Protein AF-0000000086682826 (afdb_homodimer)

Organism: NCBI:txid175570

Radius of gyration: 23.78 Å; Cα contacts (8 Å, |Δi|>4): 1152; chains: 2; bounding box: 48×67×54 Å

Foldseek 3Di:
DPLAKDKDKDWWFFPVPDIFIKIKMAHPDQAQAEEEEEEALLFPDPQSSVVQNVVRSLRYTYMYTGLLCVQDNPDRSNVSSVSQLVVQHGDLSSLLRRSQRVVVVCVVVPGDAYAYEYAACGLLSSQSNQLPDPHFEGERELYFQQQHFDPPPDSHGDHHCNVSNLSRDYEYEYEAECAEVRPHPVSVVVVVVSCVVSVHHYHYDYDYPAYGPCLPPPDPRHDDVSNVVVVVVVSVRCCVGRGD/DPLAKDKDKDWWFFDVPDIFIKIKMAHPDQAQAEEEEEEDLLGPDPQSSVVQNVVRSLRYTYMYTDLLCVQDNPDRSNVSSVSQLVVQHGDLVSLLRRSVRVVVVCVVVPGDAYAYEYAACGLLSSQSNQLPDPHFEGERELYFQQQHFDDPPDSHGDHHCNVSNLSRDYEYEYEAECAEVRPHPVSVVVVVVSCVVSVHHYHYDYDYPAYGPCLPPPDPRHDDVSNVVVVVVVSVRCCVGRGD

Sequence (488 aa):
MKDAIQAGTITVASRPGTEIEAYLARPLDTPKGGVVVIHHAPGFDQGTKEITRRFATWGYAALMPNLNHRIAPGADPDDAAAAARARGGKADDELLDDVGGAVAHLRNEGVAKVGTIGYCSGGRQSVLAATELDVDAAVDCYGAFVFLDAPAEFPLKMVSLRDRLPNLRAPLLGLFGNDDKYPAPAEVDELDKLLTELGKEHEFHRYDGAGHAFFSVDRPAYRIEAALDGYQRIRAFFDRNLGAMKDAIQAGTITVASRPGTEIEAYLARPLDTPKGGVVVIHHAPGFDQGTKEITRRFATWGYAALMPNLNHRIAPGADPDDAAAAARARGGKADDELLDDVGGAVAHLRNEGVAKVGTIGYCSGGRQSVLAATELDVDAAVDCYGAFVFLDAPAEFPLKMVSLRDRLPNLRAPLLGLFGNDDKYPAPAEVDELDKLLTELGKEHEFHRYDGAGHAFFSVDRPAYRIEAALDGYQRIRAFFDRNLGA

Secondary structure (DSSP, 8-state):
----EEEEEEEEE-STT-EEEEEEEEESSPPSEEEEEE--TT-S-HHHHHHHHHHHHTTEEEEEE-TTTTTSTT--HHHHHHHHHHTTS--HHHHHHHHHHHHHHHHHTT---EEEEEETHHHHHHHHHHHHS--SEEEEES-SSSSSPPPTTSSS----SGGGGGG--S-EEEEEETT-STT-HHHHHHHHHHHHHTT--EEEEEETT--TTTT-TTSTT--HHHHHHHHHHHHHHHHHHH--/----EEEEEEEEE-STT-EEEEEEEEESSPPSEEEEEE--SS-SSHHHHHHHHHHHHTTEEEEEE-TTTTTSTT--HHHHHHHHHHTTS--HHHHHHHHHHHHHHHHHTT---EEEEEETHHHHHHHHHHHHS--SEEEEES-SSSSSPPPTTSSS----SGGGGGG--S-EEEEEETT-STT-HHHHHHHHHHHHHTT--EEEEEETT--TTTT-TTSTT--HHHHHHHHHHHHHHHHHHH--

pLDDT: mean 94.37, std 7.19, range [46.06, 98.94]

Solvent-accessible surface area (backbone atoms only — not comparable to full-atom values): 24233 Å² total; per-residue (Å²): 131,83,57,28,29,39,32,28,71,46,76,40,54,35,46,94,96,38,73,34,46,25,41,37,14,24,25,74,58,85,51,41,17,29,34,38,40,34,47,31,67,57,36,76,36,70,69,52,50,51,54,35,41,51,42,8,59,73,34,20,32,14,37,29,57,33,87,41,29,88,82,31,66,92,47,55,28,63,59,20,26,52,54,35,51,74,67,60,46,80,53,70,68,57,48,46,26,42,52,49,20,50,53,49,52,45,39,74,71,67,34,84,36,37,29,31,34,13,31,38,61,12,4,28,48,19,52,51,41,26,35,74,44,97,42,46,30,25,27,24,34,37,28,35,40,40,58,44,56,46,55,89,84,41,88,50,84,44,74,37,41,54,89,46,52,84,46,46,70,30,46,33,40,35,44,39,21,57,61,14,76,58,38,26,52,69,51,52,52,50,42,53,50,50,36,54,74,68,68,45,57,65,50,78,48,71,30,84,91,20,28,57,61,26,72,37,72,87,43,90,41,38,30,54,69,56,34,55,53,47,51,53,52,50,52,51,52,44,47,70,59,28,43,114,132,84,58,27,29,39,32,28,72,45,76,42,52,35,46,96,95,38,72,33,45,24,40,38,14,24,26,74,58,85,51,43,16,29,35,38,41,35,52,34,68,54,32,81,32,71,68,54,49,50,53,34,42,50,42,7,62,72,33,20,33,14,38,29,57,32,88,42,30,89,80,31,67,91,48,54,30,62,58,21,26,52,55,35,50,74,68,59,44,81,52,69,69,59,50,44,27,41,54,48,20,51,53,50,52,43,40,75,71,67,31,84,34,37,28,32,33,13,33,38,62,12,4,27,47,17,53,51,40,27,36,74,45,99,42,47,30,25,28,24,34,37,28,34,40,40,60,44,57,46,55,88,84,40,88,49,84,44,75,37,40,54,90,47,54,84,46,46,72,29,45,33,40,36,43,38,21,57,61,15,75,59,39,27,53,68,51,51,51,48,42,53,51,51,37,54,74,68,69,44,58,67,49,78,48,70,28,84,90,22,28,59,61,25,72,37,72,88,42,90,42,38,31,54,70,58,33,55,53,46,52,53,51,51,50,52,50,45,48,71,59,26,42,116

Nearest PDB structures (foldseek):
  4zv9-assembly5_E  TM=8.721E-01  e=1.469E-20  Escherichia coli O157:H7
  3f67-assembly1_A  TM=8.794E-01  e=2.142E-20  Klebsiella pneumoniae subsp. pneumoniae MGH 78578
  4u2e-assembly1_A  TM=8.351E-01  e=1.484E-17  Pseudomonas knackmussii
  4hxe-assembly1_B  TM=7.441E-01  e=3.616E-14  Pyrococcus horikoshii OT3
  7bfr-assembly1_A  TM=6.668E-01  e=1.207E-10  Thermogutta terrifontis

Structure (mmCIF, N/CA/C/O backbone):
data_AF-0000000086682826-model_v1
#
loop_
_entity.id
_entity.type
_entity.pdbx_description
1 polymer Carboxymethylenebutenolidase
#
loop_
_atom_site.group_PDB
_atom_site.id
_atom_site.type_symbol
_atom_site.label_atom_id
_atom_site.label_alt_id
_atom_site.label_comp_id
_atom_site.label_asym_id
_atom_site.label_entity_id
_atom_site.label_seq_id
_atom_site.pdbx_PDB_ins_code
_atom_site.Cartn_x
_atom_site.Cartn_y
_atom_site.Cartn_z
_atom_site.occupancy
_atom_site.B_iso_or_equiv
_atom_site.auth_seq_id
_atom_site.auth_comp_id
_atom_site.auth_asym_id
_atom_site.auth_atom_id
_atom_site.pdbx_PDB_model_num
ATOM 1 N N . MET A 1 1 ? -6.594 -8.352 17.562 1 49.19 1 MET A N 1
ATOM 2 C CA . MET A 1 1 ? -7.309 -7.332 16.797 1 49.19 1 MET A CA 1
ATOM 3 C C . MET A 1 1 ? -7.543 -7.789 15.359 1 49.19 1 MET A C 1
ATOM 5 O O . MET A 1 1 ? -6.625 -8.273 14.695 1 49.19 1 MET A O 1
ATOM 9 N N . LYS A 1 2 ? -8.789 -7.828 14.906 1 69.12 2 LYS A N 1
ATOM 10 C CA . LYS A 1 2 ? -9.188 -8.227 13.555 1 69.12 2 LYS A CA 1
ATOM 11 C C . LYS A 1 2 ? -8.695 -7.223 12.516 1 69.12 2 LYS A C 1
ATOM 13 O O . LYS A 1 2 ? -8.672 -6.016 12.773 1 69.12 2 LYS A O 1
ATOM 18 N N . ASP A 1 3 ? -7.859 -7.551 11.609 1 87 3 ASP A N 1
ATOM 19 C CA . ASP A 1 3 ? -7.25 -6.715 10.578 1 87 3 ASP A CA 1
ATOM 20 C C . ASP A 1 3 ? -8.258 -6.359 9.492 1 87 3 ASP A C 1
ATOM 22 O O . ASP A 1 3 ? -7.883 -5.953 8.391 1 87 3 ASP A O 1
ATOM 26 N N . ALA A 1 4 ? -9.586 -6.453 9.891 1 96.19 4 ALA A N 1
ATOM 27 C CA . ALA A 1 4 ? -10.633 -6.203 8.898 1 96.19 4 ALA A CA 1
ATOM 28 C C . ALA A 1 4 ? -10.859 -4.707 8.703 1 96.19 4 ALA A C 1
ATOM 30 O O . ALA A 1 4 ? -10.977 -3.959 9.68 1 96.19 4 ALA A O 1
ATOM 31 N N . ILE A 1 5 ? -10.891 -4.312 7.496 1 98.38 5 ILE A N 1
ATOM 32 C CA . ILE A 1 5 ? -11.117 -2.898 7.223 1 98.38 5 ILE A CA 1
ATOM 33 C C . ILE A 1 5 ? -12.125 -2.752 6.078 1 98.38 5 ILE A C 1
ATOM 35 O O . ILE A 1 5 ? -12.352 -3.697 5.32 1 98.38 5 ILE A O 1
ATOM 39 N N . GLN A 1 6 ? -12.742 -1.616 6.027 1 98.25 6 GLN A N 1
ATOM 40 C CA . GLN A 1 6 ? -13.531 -1.144 4.898 1 98.25 6 GLN A CA 1
ATOM 41 C C . GLN A 1 6 ? -13.062 0.237 4.441 1 98.25 6 GLN A C 1
ATOM 43 O O . GLN A 1 6 ? -12.703 1.078 5.266 1 98.25 6 GLN A O 1
ATOM 48 N N . ALA A 1 7 ? -13.078 0.43 3.135 1 98.56 7 ALA A N 1
ATOM 49 C CA . ALA A 1 7 ? -12.633 1.718 2.604 1 98.56 7 ALA A CA 1
ATOM 50 C C . ALA A 1 7 ? -13.406 2.084 1.34 1 98.56 7 ALA A C 1
ATOM 52 O O . ALA A 1 7 ? -13.883 1.203 0.62 1 98.56 7 ALA A O 1
ATOM 53 N N . GLY A 1 8 ? -13.516 3.338 1.107 1 98.06 8 GLY A N 1
ATOM 54 C CA . GLY A 1 8 ? -14.172 3.832 -0.094 1 98.06 8 GLY A CA 1
ATOM 55 C C . GLY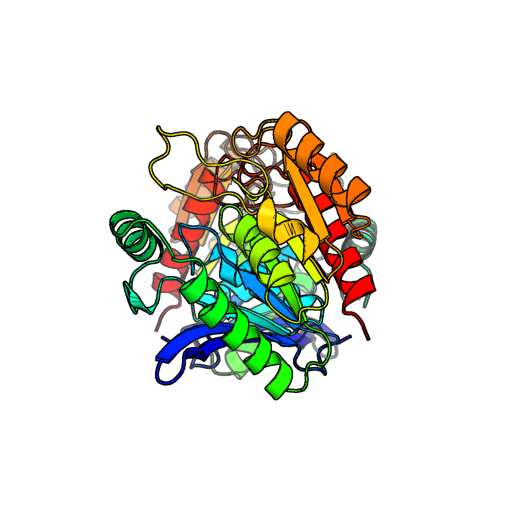 A 1 8 ? -14.336 5.34 -0.106 1 98.06 8 GLY A C 1
ATOM 56 O O . GLY A 1 8 ? -14.125 6 0.914 1 98.06 8 GLY A O 1
ATOM 57 N N . THR A 1 9 ? -14.648 5.863 -1.28 1 97.25 9 THR A N 1
ATOM 58 C CA . THR A 1 9 ? -14.891 7.293 -1.448 1 97.25 9 THR A CA 1
ATOM 59 C C . THR A 1 9 ? -16.25 7.684 -0.897 1 97.25 9 THR A C 1
ATOM 61 O O . THR A 1 9 ? -17.25 6.98 -1.124 1 97.25 9 THR A O 1
ATOM 64 N N . ILE A 1 10 ? -16.281 8.711 -0.154 1 97.25 10 ILE A N 1
ATOM 65 C CA . ILE A 1 10 ? -17.516 9.25 0.41 1 97.25 10 ILE A CA 1
ATOM 66 C C . ILE A 1 10 ? -17.594 10.75 0.144 1 97.25 10 ILE A C 1
ATOM 68 O O . ILE A 1 10 ? -16.703 11.32 -0.491 1 97.25 10 ILE A O 1
ATOM 72 N N . THR A 1 11 ? -18.656 11.32 0.54 1 96.88 11 THR A N 1
ATOM 73 C CA . THR A 1 11 ? -18.812 12.773 0.555 1 96.88 11 THR A CA 1
ATOM 74 C C . THR A 1 11 ? -18.859 13.297 1.988 1 96.88 11 THR A C 1
ATOM 76 O O . THR A 1 11 ? -19.5 12.703 2.854 1 96.88 11 THR A O 1
ATOM 79 N N . VAL A 1 12 ? -18.125 14.375 2.244 1 97.5 12 VAL A N 1
ATOM 80 C CA . VAL A 1 12 ? -18.141 14.961 3.576 1 97.5 12 VAL A CA 1
ATOM 81 C C . VAL A 1 12 ? -18.422 16.469 3.475 1 97.5 12 VAL A C 1
ATOM 83 O O . VAL A 1 12 ? -18.125 17.094 2.453 1 97.5 12 VAL A O 1
ATOM 86 N N . ALA A 1 13 ? -18.969 16.969 4.582 1 96.62 13 ALA A N 1
ATOM 87 C CA . ALA A 1 13 ? -19.219 18.406 4.648 1 96.62 13 ALA A CA 1
ATOM 88 C C . ALA A 1 13 ? -17.922 19.172 4.871 1 96.62 13 ALA A C 1
ATOM 90 O O . ALA A 1 13 ? -17.062 18.734 5.637 1 96.62 13 ALA A O 1
ATOM 91 N N . SER A 1 14 ? -17.734 20.234 4.18 1 94.81 14 SER A N 1
ATOM 92 C CA . SER A 1 14 ? -16.641 21.172 4.383 1 94.81 14 SER A CA 1
ATOM 93 C C . SER A 1 14 ? -17.109 22.484 4.992 1 94.81 14 SER A C 1
ATOM 95 O O . SER A 1 14 ? -17.438 22.531 6.18 1 94.81 14 SER A O 1
ATOM 97 N N . ARG A 1 15 ? -17.281 23.562 4.27 1 88.81 15 ARG A N 1
ATOM 98 C CA . ARG A 1 15 ? -17.922 24.797 4.723 1 88.81 15 ARG A CA 1
ATOM 99 C C . ARG A 1 15 ? -19.438 24.75 4.461 1 88.81 15 ARG A C 1
ATOM 101 O O . ARG A 1 15 ? -19.906 23.938 3.672 1 88.81 15 ARG A O 1
ATOM 108 N N . PRO A 1 16 ? -20.125 25.578 5.227 1 86.81 16 PRO A N 1
ATOM 109 C CA . PRO A 1 16 ? -21.578 25.531 5.055 1 86.81 16 PRO A CA 1
ATOM 110 C C . PRO A 1 16 ? -22 25.562 3.588 1 86.81 16 PRO A C 1
ATOM 112 O O . PRO A 1 16 ? -21.562 26.438 2.834 1 86.81 16 PRO A O 1
ATOM 115 N N . GLY A 1 17 ? -22.766 24.531 3.262 1 90.19 17 GLY A N 1
ATOM 116 C CA . GLY A 1 17 ? -23.344 24.453 1.927 1 90.19 17 GLY A CA 1
ATOM 117 C C . GLY A 1 17 ? -22.406 23.797 0.919 1 90.19 17 GLY A C 1
ATOM 118 O O . GLY A 1 17 ? -22.719 23.734 -0.27 1 90.19 17 GLY A O 1
ATOM 119 N N . THR A 1 18 ? -21.266 23.406 1.372 1 93.69 18 THR A N 1
ATOM 120 C CA . THR A 1 18 ? -20.297 22.797 0.46 1 93.69 18 THR A CA 1
ATOM 121 C C . THR A 1 18 ? -19.953 21.375 0.901 1 93.69 18 THR A C 1
ATOM 123 O O . THR A 1 18 ? -19.75 21.125 2.09 1 93.69 18 THR A O 1
ATOM 126 N N . GLU A 1 19 ? -20 20.484 -0.072 1 96.31 19 GLU A N 1
ATOM 127 C CA . GLU A 1 19 ? -19.547 19.109 0.145 1 96.31 19 GLU A CA 1
ATOM 128 C C . GLU A 1 19 ? -18.391 18.766 -0.777 1 96.31 19 GLU A C 1
ATOM 130 O O . GLU A 1 19 ? -18.297 19.266 -1.901 1 96.31 19 GLU A O 1
ATOM 135 N N . ILE A 1 20 ? -17.5 17.922 -0.233 1 96.69 20 ILE A N 1
ATOM 136 C CA . ILE A 1 20 ? -16.375 17.484 -1.052 1 96.69 20 ILE A CA 1
ATOM 137 C C . ILE A 1 20 ? -16.234 15.969 -0.966 1 96.69 20 ILE A C 1
ATOM 139 O O . ILE A 1 20 ? -16.734 15.344 -0.03 1 96.69 20 ILE A O 1
ATOM 143 N N . GLU A 1 21 ? -15.547 15.477 -1.938 1 96.69 21 GLU A N 1
ATOM 144 C CA . GLU A 1 21 ? -15.172 14.062 -1.905 1 96.69 21 GLU A CA 1
ATOM 145 C C . GLU A 1 21 ? -14.078 13.812 -0.872 1 96.69 21 GLU A C 1
ATOM 147 O O . GLU A 1 21 ? -13.211 14.656 -0.656 1 96.69 21 GLU A O 1
ATOM 152 N N . ALA A 1 22 ? -14.156 12.641 -0.253 1 98 22 ALA A N 1
ATOM 153 C CA . ALA A 1 22 ? -13.125 12.156 0.66 1 98 22 ALA A CA 1
ATOM 154 C C . ALA A 1 22 ? -12.969 10.641 0.562 1 98 22 ALA A C 1
ATOM 156 O O . ALA A 1 22 ? -13.836 9.953 0.024 1 98 22 ALA A O 1
ATOM 157 N N . TYR A 1 23 ? -11.867 10.195 0.926 1 98.31 23 TYR A N 1
ATOM 158 C CA . TYR A 1 23 ? -11.625 8.758 0.996 1 98.31 23 TYR A CA 1
ATOM 159 C C . TYR A 1 23 ? -11.555 8.289 2.443 1 98.31 23 TYR A C 1
ATOM 161 O O . TYR A 1 23 ? -10.695 8.742 3.209 1 98.31 23 TYR A O 1
ATOM 169 N N . LEU A 1 24 ? -12.469 7.398 2.814 1 98.69 24 LEU A N 1
ATOM 170 C CA . LEU A 1 24 ? -12.555 6.891 4.18 1 98.69 24 LEU A CA 1
ATOM 171 C C . LEU A 1 24 ? -12.102 5.438 4.246 1 98.69 24 LEU A C 1
ATOM 173 O O . LEU A 1 24 ? -12.555 4.605 3.455 1 98.69 24 LEU A O 1
ATOM 177 N N . ALA A 1 25 ? -11.195 5.109 5.117 1 98.69 25 ALA A N 1
ATOM 178 C CA . ALA A 1 25 ? -10.82 3.748 5.492 1 98.69 25 ALA A CA 1
ATOM 179 C C . ALA A 1 25 ? -10.969 3.529 6.996 1 98.69 25 ALA A C 1
ATOM 181 O O . ALA A 1 25 ? -10.453 4.309 7.797 1 98.69 25 ALA A O 1
ATOM 182 N N . ARG A 1 26 ? -11.633 2.473 7.418 1 98.12 26 ARG A N 1
ATOM 183 C CA . ARG A 1 26 ? -11.859 2.258 8.844 1 98.12 26 ARG A CA 1
ATOM 184 C C . ARG A 1 26 ? -11.812 0.772 9.188 1 98.12 26 ARG A C 1
ATOM 186 O O . ARG A 1 26 ? -12.18 -0.073 8.367 1 98.12 26 ARG A O 1
ATOM 193 N N . PRO A 1 27 ? -11.305 0.506 10.406 1 97.62 27 PRO A N 1
ATOM 194 C CA . PRO A 1 27 ? -11.461 -0.868 10.891 1 97.62 27 PRO A CA 1
ATOM 195 C C . PRO A 1 27 ? -12.922 -1.263 11.086 1 97.62 27 PRO A C 1
ATOM 197 O O . PRO A 1 27 ? -13.773 -0.399 11.312 1 97.62 27 PRO A O 1
ATOM 200 N N . LEU A 1 28 ? -13.227 -2.498 10.898 1 95.38 28 LEU A N 1
ATOM 201 C CA . LEU A 1 28 ? -14.586 -2.963 11.141 1 95.38 28 LEU A CA 1
ATOM 202 C C . LEU A 1 28 ? -14.891 -2.998 12.633 1 95.38 28 LEU A C 1
ATOM 204 O O . LEU A 1 28 ? -16.047 -2.861 13.047 1 95.38 28 LEU A O 1
ATOM 208 N N . ASP A 1 29 ? -13.859 -3.166 13.422 1 93.94 29 ASP A N 1
ATOM 209 C CA . ASP A 1 29 ? -13.992 -3.004 14.867 1 93.94 29 ASP A CA 1
ATOM 210 C C . ASP A 1 29 ? -14 -1.527 15.258 1 93.94 29 ASP A C 1
ATOM 212 O O . ASP A 1 29 ? -13.891 -0.653 14.391 1 93.94 29 ASP A O 1
ATOM 216 N N . THR A 1 30 ? -14.25 -1.247 16.547 1 95 30 THR A N 1
ATOM 217 C CA . THR A 1 30 ? -14.234 0.122 17.047 1 95 30 THR A CA 1
ATOM 218 C C . THR A 1 30 ? -12.859 0.752 16.844 1 95 30 THR A C 1
ATOM 220 O O . THR A 1 30 ? -11.852 0.209 17.297 1 95 30 THR A O 1
ATOM 223 N N . PRO A 1 31 ? -12.828 1.847 16.125 1 97.19 31 PRO A N 1
ATOM 224 C CA . PRO A 1 31 ? -11.531 2.502 15.953 1 97.19 31 PRO A CA 1
ATOM 225 C C . PRO A 1 31 ? -10.93 2.998 17.266 1 97.19 31 PRO A C 1
ATOM 227 O O . PRO A 1 31 ? -11.664 3.461 18.141 1 97.19 31 PRO A O 1
ATOM 230 N N . LYS A 1 32 ? -9.641 2.908 17.406 1 96.12 32 LYS A N 1
ATOM 231 C CA . LYS A 1 32 ? -8.992 3.426 18.609 1 96.12 32 LYS A CA 1
ATOM 232 C C . LYS A 1 32 ? -8.828 4.941 18.531 1 96.12 32 LYS A C 1
ATOM 234 O O . LYS A 1 32 ? -8.609 5.598 19.547 1 96.12 32 LYS A O 1
ATOM 239 N N . GLY A 1 33 ? -8.945 5.562 17.406 1 98.19 33 GLY A N 1
ATOM 240 C CA . GLY A 1 33 ? -8.844 6.98 17.094 1 98.19 33 GLY A CA 1
ATOM 241 C C . GLY A 1 33 ? -9.055 7.285 15.625 1 98.19 33 GLY A C 1
ATOM 242 O O . GLY A 1 33 ? -9.445 6.406 14.859 1 98.19 33 GLY A O 1
ATOM 243 N N . GLY A 1 34 ? -8.914 8.539 15.297 1 98.69 34 GLY A N 1
ATOM 244 C CA . GLY A 1 34 ? -9.07 8.977 13.922 1 98.69 34 GLY A CA 1
ATOM 245 C C . GLY A 1 34 ? -7.855 9.703 13.383 1 98.69 34 GLY A C 1
ATOM 246 O O . GLY A 1 34 ? -7.117 10.336 14.141 1 98.69 34 GLY A O 1
ATOM 247 N N . VAL A 1 35 ? -7.613 9.57 12.117 1 98.94 35 VAL A N 1
ATOM 248 C CA . VAL A 1 35 ? -6.52 10.266 11.453 1 98.94 35 VAL A CA 1
ATOM 249 C C . VAL A 1 35 ? -7.031 10.938 10.188 1 98.94 35 VAL A C 1
ATOM 251 O O . VAL A 1 35 ? -7.578 10.281 9.297 1 98.94 35 VAL A O 1
ATOM 254 N N . VAL A 1 36 ? -6.934 12.227 10.109 1 98.94 36 VAL A N 1
ATOM 255 C CA . VAL A 1 36 ? -7.168 12.938 8.859 1 98.94 36 VAL A CA 1
ATOM 256 C C . VAL A 1 36 ? -5.875 13.008 8.055 1 98.94 36 VAL A C 1
ATOM 258 O O . VAL A 1 36 ? -4.875 13.555 8.516 1 98.94 36 VAL A O 1
ATOM 261 N N . VAL A 1 37 ? -5.887 12.414 6.871 1 98.94 37 VAL A N 1
ATOM 262 C CA . VAL A 1 37 ? -4.73 12.391 5.98 1 98.94 37 VAL A CA 1
ATOM 263 C C . VAL A 1 37 ? -4.816 13.547 4.992 1 98.94 37 VAL A C 1
ATOM 265 O O . VAL A 1 37 ? -5.777 13.648 4.227 1 98.94 37 VAL A O 1
ATOM 268 N N . ILE A 1 38 ? -3.848 14.43 5.051 1 98.56 38 ILE A N 1
ATOM 269 C CA . ILE A 1 38 ? -3.783 15.57 4.141 1 98.56 38 ILE A CA 1
ATOM 270 C C . ILE A 1 38 ? -2.789 15.281 3.021 1 98.56 38 ILE A C 1
ATOM 272 O O . ILE A 1 38 ? -1.58 15.219 3.256 1 98.56 38 ILE A O 1
ATOM 276 N N . HIS A 1 39 ? -3.297 15.125 1.823 1 96.94 39 HIS A N 1
ATOM 277 C CA . HIS A 1 39 ? -2.486 14.633 0.715 1 96.94 39 HIS A CA 1
ATOM 278 C C . HIS A 1 39 ? -1.52 15.711 0.223 1 96.94 39 HIS A C 1
ATOM 280 O O . HIS A 1 39 ? -1.721 16.891 0.482 1 96.94 39 HIS A O 1
ATOM 286 N N . HIS A 1 40 ? -0.451 15.281 -0.463 1 93.56 40 HIS A N 1
ATOM 287 C CA . HIS A 1 40 ? 0.49 16.156 -1.151 1 93.56 40 HIS A CA 1
ATOM 288 C C . HIS A 1 40 ? -0.166 16.844 -2.35 1 93.56 40 HIS A C 1
ATOM 290 O O . HIS A 1 40 ? -1.311 16.531 -2.693 1 93.56 40 HIS A O 1
ATOM 296 N N . ALA A 1 41 ? 0.49 17.734 -2.969 1 85.31 41 ALA A N 1
ATOM 297 C CA . ALA A 1 41 ? -0.077 18.594 -4.004 1 85.31 41 ALA A CA 1
ATOM 298 C C . ALA A 1 41 ? -0.659 17.766 -5.148 1 85.31 41 ALA A C 1
ATOM 300 O O . ALA A 1 41 ? -1.754 18.062 -5.637 1 85.31 41 ALA A O 1
ATOM 301 N N . PRO A 1 42 ? 0.101 16.75 -5.699 1 77.5 42 PRO A N 1
ATOM 302 C CA . PRO A 1 42 ? -0.562 16.016 -6.777 1 77.5 42 PRO A CA 1
ATOM 303 C C . PRO A 1 42 ? -1.896 15.414 -6.348 1 77.5 42 PRO A C 1
ATOM 305 O O . PRO A 1 42 ? -2.811 15.281 -7.164 1 77.5 42 PRO A O 1
ATOM 308 N N . GLY A 1 43 ? -2.008 15.047 -4.867 1 80.81 43 GLY A N 1
ATOM 309 C CA . GLY A 1 43 ? -3.373 15.086 -4.371 1 80.81 43 GLY A CA 1
ATOM 310 C C . GLY A 1 43 ? -3.928 13.719 -4.031 1 80.81 43 GLY A C 1
ATOM 311 O O . GLY A 1 43 ? -3.268 12.93 -3.355 1 80.81 43 GLY A O 1
ATOM 312 N N . PHE A 1 44 ? -5.266 13.516 -4.375 1 93.56 44 PHE A N 1
ATOM 313 C CA . PHE A 1 44 ? -6.219 12.445 -4.09 1 93.56 44 PHE A CA 1
ATOM 314 C C . PHE A 1 44 ? -5.938 11.227 -4.957 1 93.56 44 PHE A C 1
ATOM 316 O O . PHE A 1 44 ? -6.824 10.734 -5.66 1 93.56 44 PHE A O 1
ATOM 323 N N . ASP A 1 45 ? -4.641 10.727 -4.82 1 93.81 45 ASP A N 1
ATOM 324 C CA . ASP A 1 45 ? -4.133 9.711 -5.738 1 93.81 45 ASP A CA 1
ATOM 325 C C . ASP A 1 45 ? -4.129 8.336 -5.082 1 93.81 45 ASP A C 1
ATOM 327 O O . ASP A 1 45 ? -4.488 8.195 -3.912 1 93.81 45 ASP A O 1
ATOM 331 N N . GLN A 1 46 ? -3.736 7.328 -5.855 1 92.31 46 GLN A N 1
ATOM 332 C CA . GLN A 1 46 ? -3.734 5.941 -5.406 1 92.31 46 GLN A CA 1
ATOM 333 C C . GLN A 1 46 ? -2.783 5.746 -4.227 1 92.31 46 GLN A C 1
ATOM 335 O O . GLN A 1 46 ? -3.102 5.035 -3.275 1 92.31 46 GLN A O 1
ATOM 340 N N . GLY A 1 47 ? -1.616 6.355 -4.336 1 93.88 47 GLY A N 1
ATOM 341 C CA . GLY A 1 47 ? -0.636 6.215 -3.271 1 93.88 47 GLY A CA 1
ATOM 342 C C . GLY A 1 47 ? -1.129 6.73 -1.933 1 93.88 47 GLY A C 1
ATOM 343 O O . GLY A 1 47 ? -0.95 6.078 -0.904 1 93.88 47 GLY A O 1
ATOM 344 N N . THR A 1 48 ? -1.756 7.875 -1.937 1 96.38 48 THR A N 1
ATOM 345 C CA . THR A 1 48 ? -2.236 8.445 -0.683 1 96.38 48 THR A CA 1
ATOM 346 C C . THR A 1 48 ? -3.439 7.668 -0.16 1 96.38 48 THR A C 1
ATOM 348 O O . THR A 1 48 ? -3.617 7.527 1.052 1 96.38 48 THR A O 1
ATOM 351 N N . LYS A 1 49 ? -4.266 7.129 -1.052 1 97.25 49 LYS A N 1
ATOM 352 C CA . LYS A 1 49 ? -5.352 6.25 -0.621 1 97.25 49 LYS A CA 1
ATOM 353 C C . LYS A 1 49 ? -4.809 4.992 0.053 1 97.25 49 LYS A C 1
ATOM 355 O O . LYS A 1 49 ? -5.383 4.504 1.026 1 97.25 49 LYS A O 1
ATOM 360 N N . GLU A 1 50 ? -3.732 4.512 -0.495 1 97 50 GLU A N 1
ATOM 361 C CA . GLU A 1 50 ? -3.104 3.354 0.128 1 97 50 GLU A CA 1
ATOM 362 C C . GLU A 1 50 ? -2.59 3.688 1.525 1 97 50 GLU A C 1
ATOM 364 O O . GLU A 1 50 ? -2.727 2.885 2.451 1 97 50 GLU A O 1
ATOM 369 N N . ILE A 1 51 ? -2.016 4.855 1.682 1 97.62 51 ILE A N 1
ATOM 370 C CA . ILE A 1 51 ? -1.579 5.316 2.994 1 97.62 51 ILE A CA 1
ATOM 371 C C . ILE A 1 51 ? -2.775 5.391 3.941 1 97.62 51 ILE A C 1
ATOM 373 O O . ILE A 1 51 ? -2.691 4.953 5.09 1 97.62 51 ILE A O 1
ATOM 377 N N . THR A 1 52 ? -3.867 5.887 3.445 1 98.5 52 THR A N 1
ATOM 378 C CA . THR A 1 52 ? -5.082 6.012 4.246 1 98.5 52 THR A CA 1
ATOM 379 C C . THR A 1 52 ? -5.57 4.645 4.707 1 98.5 52 THR A C 1
ATOM 381 O O . THR A 1 52 ? -5.91 4.461 5.879 1 98.5 52 THR A O 1
ATOM 384 N N . ARG A 1 53 ? -5.586 3.664 3.857 1 98.06 53 ARG A N 1
ATOM 385 C CA . ARG A 1 53 ? -5.98 2.309 4.23 1 98.06 53 ARG A CA 1
ATOM 386 C C . ARG A 1 53 ? -5.008 1.719 5.25 1 98.06 53 ARG A C 1
ATOM 388 O O . ARG A 1 53 ? -5.41 0.939 6.117 1 98.06 53 ARG A O 1
ATOM 395 N N . ARG A 1 54 ? -3.729 2.039 5.145 1 97.31 54 ARG A N 1
ATOM 396 C CA . ARG A 1 54 ? -2.736 1.546 6.094 1 97.31 54 ARG A CA 1
ATOM 397 C C . ARG A 1 54 ? -3.096 1.947 7.52 1 97.31 54 ARG A C 1
ATOM 399 O O . ARG A 1 54 ? -2.984 1.14 8.445 1 97.31 54 ARG A O 1
ATOM 406 N N . PHE A 1 55 ? -3.529 3.18 7.688 1 98.31 55 PHE A N 1
ATOM 407 C CA . PHE A 1 55 ? -3.914 3.617 9.023 1 98.31 55 PHE A CA 1
ATOM 408 C C . PHE A 1 55 ? -5.082 2.789 9.547 1 98.31 55 PHE A C 1
ATOM 410 O O . PHE A 1 55 ? -5.152 2.496 10.742 1 98.31 55 PHE A O 1
ATOM 417 N N . ALA A 1 56 ? -6.008 2.408 8.68 1 98.31 56 ALA A N 1
ATOM 418 C CA . ALA A 1 56 ? -7.133 1.573 9.094 1 98.31 56 ALA A CA 1
ATOM 419 C C . ALA A 1 56 ? -6.652 0.204 9.562 1 98.31 56 ALA A C 1
ATOM 421 O O . ALA A 1 56 ? -7.207 -0.362 10.508 1 98.31 56 ALA A O 1
ATOM 422 N N . THR A 1 57 ? -5.625 -0.317 8.898 1 97.19 57 THR A N 1
ATOM 423 C CA . THR A 1 57 ? -5.086 -1.608 9.312 1 97.19 57 THR A CA 1
ATOM 424 C C . THR A 1 57 ? -4.414 -1.503 10.672 1 97.19 57 THR A C 1
ATOM 426 O O . THR A 1 57 ? -4.199 -2.514 11.344 1 97.19 57 THR A O 1
ATOM 429 N N . TRP A 1 58 ? -4.059 -0.295 11.062 1 96.75 58 TRP A N 1
ATOM 430 C CA . TRP A 1 58 ? -3.48 -0.07 12.383 1 96.75 58 TRP A CA 1
ATOM 431 C C . TRP A 1 58 ? -4.57 0.164 13.422 1 96.75 58 TRP A C 1
ATOM 433 O O . TRP A 1 58 ? -4.277 0.433 14.586 1 96.75 58 TRP A O 1
ATOM 443 N N . GLY A 1 59 ? -5.824 0.188 13.023 1 97.19 59 GLY A N 1
ATOM 444 C CA . GLY A 1 59 ? -6.941 0.319 13.945 1 97.19 59 GLY A CA 1
ATOM 445 C C . GLY A 1 59 ? -7.5 1.728 14.008 1 97.19 59 GLY A C 1
ATOM 446 O O . GLY A 1 59 ? -8.281 2.051 14.906 1 97.19 59 GLY A O 1
ATOM 447 N N . TYR A 1 60 ? -7.152 2.619 13.078 1 98.31 60 TYR A N 1
ATOM 448 C CA . TYR A 1 60 ? -7.637 3.996 13.078 1 98.31 60 TYR A CA 1
ATOM 449 C C . TYR A 1 60 ? -8.672 4.211 11.977 1 98.31 60 TYR A C 1
ATOM 451 O O . TYR A 1 60 ? -8.547 3.66 10.883 1 98.31 60 TYR A O 1
ATOM 459 N N . ALA A 1 61 ? -9.695 4.98 12.234 1 98.69 61 ALA A N 1
ATOM 460 C CA . ALA A 1 61 ? -10.516 5.52 11.156 1 98.69 61 ALA A CA 1
ATOM 461 C C . ALA A 1 61 ? -9.805 6.664 10.445 1 98.69 61 ALA A C 1
ATOM 463 O O . ALA A 1 61 ? -9.57 7.719 11.031 1 98.69 61 ALA A O 1
ATOM 464 N N . ALA A 1 62 ? -9.453 6.438 9.234 1 98.88 62 ALA A N 1
ATOM 465 C CA . ALA A 1 62 ? -8.656 7.418 8.492 1 98.88 62 ALA A CA 1
ATOM 466 C C . ALA A 1 62 ? -9.469 8.047 7.367 1 98.88 62 ALA A C 1
ATOM 468 O O . ALA A 1 62 ? -10.164 7.34 6.625 1 98.88 62 ALA A O 1
ATOM 469 N N . LEU A 1 63 ? -9.422 9.352 7.246 1 98.88 63 LEU A N 1
ATOM 470 C CA . LEU A 1 63 ? -10.195 10.102 6.258 1 98.88 63 LEU A CA 1
ATOM 471 C C . LEU A 1 63 ? -9.305 11.102 5.523 1 98.88 63 LEU A C 1
ATOM 473 O O . LEU A 1 63 ? -8.633 11.922 6.156 1 98.88 63 LEU A O 1
ATOM 477 N N . MET A 1 64 ? -9.266 11.008 4.211 1 98.69 64 MET A N 1
ATOM 478 C CA . MET A 1 64 ? -8.516 11.93 3.363 1 98.69 64 MET A CA 1
ATOM 479 C C . MET A 1 64 ? -9.461 12.805 2.543 1 98.69 64 MET A C 1
ATOM 481 O O . MET A 1 64 ? -10.078 12.328 1.584 1 98.69 64 MET A O 1
ATOM 485 N N . PRO A 1 65 ? -9.586 14.055 2.918 1 98.12 65 PRO A N 1
ATOM 486 C CA . PRO A 1 65 ? -10.383 14.93 2.062 1 98.12 65 PRO A CA 1
ATOM 487 C C . PRO A 1 65 ? -9.719 15.219 0.718 1 98.12 65 PRO A C 1
ATOM 489 O O . PRO A 1 65 ? -8.492 15.367 0.652 1 98.12 65 PRO A O 1
ATOM 492 N N . ASN A 1 66 ? -10.445 15.195 -0.358 1 97 66 ASN A N 1
ATOM 493 C CA . ASN A 1 66 ? -9.977 15.648 -1.661 1 97 66 ASN A CA 1
ATOM 494 C C . ASN A 1 66 ? -9.906 17.172 -1.729 1 97 66 ASN A C 1
ATOM 496 O O . ASN A 1 66 ? -10.898 17.828 -2.047 1 97 66 ASN A O 1
ATOM 500 N N . LEU A 1 67 ? -8.734 17.672 -1.552 1 95.56 67 LEU A N 1
ATOM 501 C CA . LEU A 1 67 ? -8.547 19.109 -1.406 1 95.56 67 LEU A CA 1
ATOM 502 C C . LEU A 1 67 ? -8.781 19.828 -2.73 1 95.56 67 LEU A C 1
ATOM 504 O O . LEU A 1 67 ? -8.938 21.047 -2.762 1 95.56 67 LEU A O 1
ATOM 508 N N . ASN A 1 68 ? -8.75 19.078 -3.787 1 94.38 68 ASN A N 1
ATOM 509 C CA . ASN A 1 68 ? -8.922 19.688 -5.105 1 94.38 68 ASN A CA 1
ATOM 510 C C . ASN A 1 68 ? -10.336 19.484 -5.641 1 94.38 68 ASN A C 1
ATOM 512 O O . ASN A 1 68 ? -10.625 19.812 -6.789 1 94.38 68 ASN A O 1
ATOM 516 N N . HIS A 1 69 ? -11.195 18.953 -4.879 1 93.88 69 HIS A N 1
ATOM 517 C CA . HIS A 1 69 ? -12.523 18.578 -5.34 1 93.88 69 HIS A CA 1
ATOM 518 C C . HIS A 1 69 ? -13.273 19.766 -5.906 1 93.88 69 HIS A C 1
ATOM 520 O O . HIS A 1 69 ? -13.914 19.672 -6.953 1 93.88 69 HIS A O 1
ATOM 526 N N . ARG A 1 70 ? -13.188 20.938 -5.273 1 91.25 70 ARG A N 1
ATOM 527 C CA . ARG A 1 70 ? -13.93 22.109 -5.707 1 91.25 70 ARG A CA 1
ATOM 528 C C . ARG A 1 70 ? -13.398 22.641 -7.039 1 91.25 70 ARG A C 1
ATOM 530 O O . ARG A 1 70 ? -14.164 23.172 -7.848 1 91.25 70 ARG A O 1
ATOM 537 N N . ILE A 1 71 ? -12.227 22.438 -7.273 1 89.94 71 ILE A N 1
ATOM 538 C CA . ILE A 1 71 ? -11.57 23.016 -8.445 1 89.94 71 ILE A CA 1
ATOM 539 C C . ILE A 1 71 ? -11.75 22.078 -9.641 1 89.94 71 ILE A C 1
ATOM 541 O O . ILE A 1 71 ? -11.969 22.547 -10.766 1 89.94 71 ILE A O 1
ATOM 545 N N . ALA A 1 72 ? -11.68 20.781 -9.352 1 91.5 72 ALA A N 1
ATOM 546 C CA . ALA A 1 72 ? -11.703 19.812 -10.445 1 91.5 72 ALA A CA 1
ATOM 547 C C . ALA A 1 72 ? -12.359 18.5 -10 1 91.5 72 ALA A C 1
ATOM 549 O O . ALA A 1 72 ? -11.711 17.453 -9.969 1 91.5 72 ALA A O 1
ATOM 550 N N . PRO A 1 73 ? -13.656 18.562 -9.789 1 89.81 73 PRO A N 1
ATOM 551 C CA . PRO A 1 73 ? -14.352 17.344 -9.367 1 89.81 73 PRO A CA 1
ATOM 552 C C . PRO A 1 73 ? -14.234 16.219 -10.391 1 89.81 73 PRO A C 1
ATOM 554 O O . PRO A 1 73 ? -14.477 16.422 -11.578 1 89.81 73 PRO A O 1
ATOM 557 N N . GLY A 1 74 ? -13.797 15.094 -9.883 1 88.44 74 GLY A N 1
ATOM 558 C CA . GLY A 1 74 ? -13.781 13.898 -10.719 1 88.44 74 GLY A CA 1
ATOM 559 C C . GLY A 1 74 ? -12.57 13.812 -11.617 1 88.44 74 GLY A C 1
ATOM 560 O O . GLY A 1 74 ? -12.391 12.828 -12.336 1 88.44 74 GLY A O 1
ATOM 561 N N . ALA A 1 75 ? -11.703 14.844 -11.547 1 90.94 75 ALA A N 1
ATOM 562 C CA . ALA A 1 75 ? -10.523 14.867 -12.414 1 90.94 75 ALA A CA 1
ATOM 563 C C . ALA A 1 75 ? -9.453 13.898 -11.914 1 90.94 75 ALA A C 1
ATOM 565 O O . ALA A 1 75 ? -9.406 13.57 -10.727 1 90.94 75 ALA A O 1
ATOM 566 N N . ASP A 1 76 ? -8.633 13.445 -12.875 1 91.75 76 ASP A N 1
ATOM 567 C CA . ASP A 1 76 ? -7.418 12.734 -12.484 1 91.75 76 ASP A CA 1
ATOM 568 C C . ASP A 1 76 ? -6.582 13.57 -11.523 1 91.75 76 ASP A C 1
ATOM 570 O O . ASP A 1 76 ? -6.473 14.789 -11.68 1 91.75 76 ASP A O 1
ATOM 574 N N . PRO A 1 77 ? -6.004 12.93 -10.602 1 89.75 77 PRO A N 1
ATOM 575 C CA . PRO A 1 77 ? -5.273 13.664 -9.562 1 89.75 77 PRO A CA 1
ATOM 576 C C . PRO A 1 77 ? -4.246 14.641 -10.141 1 89.75 77 PRO A C 1
ATOM 578 O O . PRO A 1 77 ? -4.117 15.766 -9.656 1 89.75 77 PRO A O 1
ATOM 581 N N . ASP A 1 78 ? -3.555 14.211 -11.148 1 89.12 78 ASP A N 1
ATOM 582 C CA . ASP A 1 78 ? -2.541 15.086 -11.734 1 89.12 78 ASP A CA 1
ATOM 583 C C . ASP A 1 78 ? -3.178 16.312 -12.391 1 89.12 78 ASP A C 1
ATOM 585 O O . ASP A 1 78 ? -2.645 17.422 -12.305 1 89.12 78 ASP A O 1
ATOM 589 N N . ASP A 1 79 ? -4.27 16.078 -13.062 1 92.62 79 ASP A N 1
ATOM 590 C CA . ASP A 1 79 ? -4.988 17.172 -13.695 1 92.62 79 ASP A CA 1
ATOM 591 C C . ASP A 1 79 ? -5.566 18.125 -12.648 1 92.62 79 ASP A C 1
ATOM 593 O O . ASP A 1 79 ? -5.52 19.344 -12.82 1 92.62 79 ASP A O 1
ATOM 597 N N . ALA A 1 80 ? -6.09 17.531 -11.594 1 91.94 80 ALA A N 1
ATOM 598 C CA . ALA A 1 80 ? -6.645 18.344 -10.508 1 91.94 80 ALA A CA 1
ATOM 599 C C . ALA A 1 80 ? -5.562 19.188 -9.852 1 91.94 80 ALA A C 1
ATOM 601 O O . ALA A 1 80 ? -5.785 20.375 -9.555 1 91.94 80 ALA A O 1
ATOM 602 N N . ALA A 1 81 ? -4.422 18.641 -9.672 1 87.81 81 ALA A N 1
ATOM 603 C CA . ALA A 1 81 ? -3.293 19.359 -9.07 1 87.81 81 ALA A CA 1
ATOM 604 C C . ALA A 1 81 ? -2.844 20.516 -9.961 1 87.81 81 ALA A C 1
ATOM 606 O O . ALA A 1 81 ? -2.518 21.594 -9.469 1 87.81 81 ALA A O 1
ATOM 607 N N . ALA A 1 82 ? -2.807 20.234 -11.242 1 89.56 82 ALA A N 1
ATOM 608 C CA . ALA A 1 82 ? -2.426 21.281 -12.195 1 89.56 82 ALA A CA 1
ATOM 609 C C . ALA A 1 82 ? -3.418 22.438 -12.156 1 89.56 82 ALA A C 1
ATOM 611 O O . ALA A 1 82 ? -3.02 23.609 -12.188 1 89.56 82 ALA A O 1
ATOM 612 N N . ALA A 1 83 ? -4.668 22.078 -12.078 1 90.5 83 ALA A N 1
ATOM 613 C CA . ALA A 1 83 ? -5.703 23.109 -11.992 1 90.5 83 ALA A CA 1
ATOM 614 C C . ALA A 1 83 ? -5.566 23.906 -10.703 1 90.5 83 ALA A C 1
ATOM 616 O O . ALA A 1 83 ? -5.707 25.141 -10.719 1 90.5 83 ALA A O 1
ATOM 617 N N . ALA A 1 84 ? -5.297 23.234 -9.602 1 88.12 84 ALA A N 1
ATOM 618 C CA . ALA A 1 84 ? -5.113 23.906 -8.312 1 88.12 84 ALA A CA 1
ATOM 619 C C . ALA A 1 84 ? -3.904 24.828 -8.344 1 88.12 84 ALA A C 1
ATOM 621 O O . ALA A 1 84 ? -3.973 25.969 -7.855 1 88.12 84 ALA A O 1
ATOM 622 N N . ARG A 1 85 ? -2.852 24.359 -8.922 1 85.38 85 ARG A N 1
ATOM 623 C CA . ARG A 1 85 ? -1.638 25.156 -9.031 1 85.38 85 ARG A CA 1
ATOM 624 C C . ARG A 1 85 ? -1.888 26.422 -9.859 1 85.38 85 ARG A C 1
ATOM 626 O O . ARG A 1 85 ? -1.385 27.5 -9.531 1 85.38 85 ARG A O 1
ATOM 633 N N . ALA A 1 86 ? -2.598 26.266 -10.875 1 87.19 86 ALA A N 1
ATOM 634 C CA . ALA A 1 86 ? -2.904 27.391 -11.766 1 87.19 86 ALA A CA 1
ATOM 635 C C . ALA A 1 86 ? -3.705 28.469 -11.039 1 87.19 86 ALA A C 1
ATOM 637 O O . ALA A 1 86 ? -3.635 29.641 -11.391 1 87.19 86 ALA A O 1
ATOM 638 N N . ARG A 1 87 ? -4.34 28.109 -9.992 1 85.81 87 ARG A N 1
ATOM 639 C CA . ARG A 1 87 ? -5.16 29.047 -9.242 1 85.81 87 ARG A CA 1
ATOM 640 C C . ARG A 1 87 ? -4.422 29.547 -8.008 1 85.81 87 ARG A C 1
ATOM 642 O O . ARG A 1 87 ? -5.008 30.234 -7.16 1 85.81 87 ARG A O 1
ATOM 649 N N . GLY A 1 88 ? -3.111 29.234 -7.883 1 81.25 88 GLY A N 1
ATOM 650 C CA . GLY A 1 88 ? -2.303 29.734 -6.785 1 81.25 88 GLY A CA 1
ATOM 651 C C . GLY A 1 88 ? -2.293 28.812 -5.582 1 81.25 88 GLY A C 1
ATOM 652 O O . GLY A 1 88 ? -1.804 29.172 -4.512 1 81.25 88 GLY A O 1
ATOM 653 N N . GLY A 1 89 ? -2.881 27.594 -5.762 1 84 89 GLY A N 1
ATOM 654 C CA . GLY A 1 89 ? -2.908 26.625 -4.68 1 84 89 GLY A CA 1
ATOM 655 C C . GLY A 1 89 ? -4.16 26.719 -3.826 1 84 89 GLY A C 1
ATOM 656 O O . GLY A 1 89 ? -5.168 27.281 -4.254 1 84 89 GLY A O 1
ATOM 657 N N . LYS A 1 90 ? -4.16 26.031 -2.734 1 86.5 90 LYS A N 1
ATOM 658 C CA . LYS A 1 90 ? -5.301 26 -1.824 1 86.5 90 LYS A CA 1
ATOM 659 C C . LYS A 1 90 ? -5.168 27.047 -0.732 1 86.5 90 LYS A C 1
ATOM 661 O O . LYS A 1 90 ? -4.156 27.109 -0.031 1 86.5 90 LYS A O 1
ATOM 666 N N . ALA A 1 91 ? -6.199 27.875 -0.603 1 89.56 91 ALA A N 1
ATOM 667 C CA . ALA A 1 91 ? -6.215 28.891 0.449 1 89.56 91 ALA A CA 1
ATOM 668 C C . ALA A 1 91 ? -6.301 28.25 1.83 1 89.56 91 ALA A C 1
ATOM 670 O O . ALA A 1 91 ? -7.008 27.25 2.014 1 89.56 91 ALA A O 1
ATOM 671 N N . ASP A 1 92 ? -5.629 28.906 2.816 1 93.12 92 ASP A N 1
ATOM 672 C CA . ASP A 1 92 ? -5.57 28.344 4.168 1 93.12 92 ASP A CA 1
ATOM 673 C C . ASP A 1 92 ? -6.969 28.172 4.754 1 93.12 92 ASP A C 1
ATOM 675 O O . ASP A 1 92 ? -7.246 27.172 5.426 1 93.12 92 ASP A O 1
ATOM 679 N N . ASP A 1 93 ? -7.848 29.141 4.5 1 93.81 93 ASP A N 1
ATOM 680 C CA . ASP A 1 93 ? -9.195 29.062 5.062 1 93.81 93 ASP A CA 1
ATOM 681 C C . ASP A 1 93 ? -9.977 27.906 4.457 1 93.81 93 ASP A C 1
ATOM 683 O O . ASP A 1 93 ? -10.711 27.203 5.16 1 93.81 93 ASP A O 1
ATOM 687 N N . GLU A 1 94 ? -9.812 27.703 3.154 1 93.75 94 GLU A N 1
ATOM 688 C CA . GLU A 1 94 ? -10.461 26.578 2.5 1 93.75 94 GLU A CA 1
ATOM 689 C C . GLU A 1 94 ? -9.906 25.25 3.014 1 93.75 94 GLU A C 1
ATOM 691 O O . GLU A 1 94 ? -10.656 24.281 3.191 1 93.75 94 GLU A O 1
ATOM 696 N N . LEU A 1 95 ? -8.617 25.25 3.189 1 95.19 95 LEU A N 1
ATOM 697 C CA . LEU A 1 95 ? -7.977 24.062 3.76 1 95.19 95 LEU A CA 1
ATOM 698 C C . LEU A 1 95 ? -8.555 23.75 5.133 1 95.19 95 LEU A C 1
ATOM 700 O O . LEU A 1 95 ? -8.891 22.594 5.418 1 95.19 95 LEU A O 1
ATOM 704 N N . LEU A 1 96 ? -8.68 24.75 5.941 1 97.56 96 LEU A N 1
ATOM 705 C CA . LEU A 1 96 ? -9.188 24.562 7.301 1 97.56 96 LEU A CA 1
ATOM 706 C C . LEU A 1 96 ? -10.633 24.094 7.285 1 97.56 96 LEU A C 1
ATOM 708 O O . LEU A 1 96 ? -11.039 23.297 8.133 1 97.56 96 LEU A O 1
ATOM 712 N N . ASP A 1 97 ? -11.406 24.578 6.305 1 97.62 97 ASP A N 1
ATOM 713 C CA . ASP A 1 97 ? -12.773 24.094 6.156 1 97.62 97 ASP A CA 1
ATOM 714 C C . ASP A 1 97 ? -12.805 22.609 5.801 1 97.62 97 ASP A C 1
ATOM 716 O O . ASP A 1 97 ? -13.562 21.844 6.391 1 97.62 97 ASP A O 1
ATOM 720 N N . ASP A 1 98 ? -12 22.203 4.863 1 97.75 98 ASP A N 1
ATOM 721 C CA . ASP A 1 98 ? -11.977 20.812 4.398 1 97.75 98 ASP A CA 1
ATOM 722 C C . ASP A 1 98 ? -11.5 19.875 5.496 1 97.75 98 ASP A C 1
ATOM 724 O O . ASP A 1 98 ? -12.125 18.844 5.762 1 97.75 98 ASP A O 1
ATOM 728 N N . VAL A 1 99 ? -10.406 20.266 6.156 1 98.44 99 VAL A N 1
ATOM 729 C CA . VAL A 1 99 ? -9.844 19.438 7.215 1 98.44 99 VAL A CA 1
ATOM 730 C C . VAL A 1 99 ? -10.773 19.438 8.422 1 98.44 99 VAL A C 1
ATOM 732 O O . VAL A 1 99 ? -10.992 18.406 9.055 1 98.44 99 VAL A O 1
ATOM 735 N N . GLY A 1 100 ? -11.312 20.625 8.742 1 98.31 100 GLY A N 1
ATOM 736 C CA . GLY A 1 100 ? -12.297 20.703 9.812 1 98.31 100 GLY A CA 1
ATOM 737 C C . GLY A 1 100 ? -13.516 19.828 9.57 1 98.31 100 GLY A C 1
ATOM 738 O O . GLY A 1 100 ? -14.016 19.188 10.492 1 98.31 100 GLY A O 1
ATOM 739 N N . GLY A 1 101 ? -14.008 19.859 8.336 1 98.25 101 GLY A N 1
ATOM 740 C CA . GLY A 1 101 ? -15.109 18.969 7.969 1 98.25 101 GLY A CA 1
ATOM 741 C C . GLY A 1 101 ? -14.781 17.5 8.141 1 98.25 101 GLY A C 1
ATOM 742 O O . GLY A 1 101 ? -15.617 16.719 8.602 1 98.25 101 GLY A O 1
ATOM 743 N N . ALA A 1 102 ? -13.594 17.109 7.789 1 98.62 102 ALA A N 1
ATOM 744 C CA . ALA A 1 102 ? -13.148 15.734 7.945 1 98.62 102 ALA A CA 1
ATOM 745 C C . ALA A 1 102 ? -13.078 15.344 9.414 1 98.62 102 ALA A C 1
ATOM 747 O O . ALA A 1 102 ? -13.516 14.258 9.797 1 98.62 102 ALA A O 1
ATOM 748 N N . VAL A 1 103 ? -12.508 16.234 10.258 1 98.56 103 VAL A N 1
ATOM 749 C CA . VAL A 1 103 ? -12.445 16 11.695 1 98.56 103 VAL A CA 1
ATOM 750 C C . VAL A 1 103 ? -13.852 15.828 12.258 1 98.56 103 VAL A C 1
ATOM 752 O O . VAL A 1 103 ? -14.117 14.875 13 1 98.56 103 VAL A O 1
ATOM 755 N N . ALA A 1 104 ? -14.727 16.703 11.875 1 98.12 104 ALA A N 1
ATOM 756 C CA . ALA A 1 104 ? -16.109 16.641 12.352 1 98.12 104 ALA A CA 1
ATOM 757 C C . ALA A 1 104 ? -16.781 15.336 11.938 1 98.12 104 ALA A C 1
ATOM 759 O O . ALA A 1 104 ? -17.516 14.727 12.719 1 98.12 104 ALA A O 1
ATOM 760 N N . HIS A 1 105 ? -16.531 14.961 10.719 1 98.44 105 HIS A N 1
ATOM 761 C CA . HIS A 1 105 ? -17.109 13.711 10.242 1 98.44 105 HIS A CA 1
ATOM 762 C C . HIS A 1 105 ? -16.688 12.539 11.125 1 98.44 105 HIS A C 1
ATOM 764 O O . HIS A 1 105 ? -17.531 11.742 11.547 1 98.44 105 HIS A O 1
ATOM 770 N N . LEU A 1 106 ? -15.414 12.422 11.414 1 98.5 106 LEU A N 1
ATOM 771 C CA . LEU A 1 106 ? -14.906 11.328 12.234 1 98.5 106 LEU A CA 1
ATOM 772 C C . LEU A 1 106 ? -15.484 11.391 13.648 1 98.5 106 LEU A C 1
ATOM 774 O O . LEU A 1 106 ? -15.875 10.359 14.203 1 98.5 106 LEU A O 1
ATOM 778 N N . ARG A 1 107 ? -15.578 12.539 14.164 1 97.88 107 ARG A N 1
ATOM 779 C CA . ARG A 1 107 ? -16.125 12.695 15.508 1 97.88 107 ARG A CA 1
ATOM 780 C C . ARG A 1 107 ? -17.609 12.328 15.539 1 97.88 107 ARG A C 1
ATOM 782 O O . ARG A 1 107 ? -18.078 11.711 16.5 1 97.88 107 ARG A O 1
ATOM 789 N N . ASN A 1 108 ? -18.297 12.711 14.523 1 97.31 108 ASN A N 1
ATOM 790 C CA . ASN A 1 108 ? -19.719 12.375 14.422 1 97.31 108 ASN A CA 1
ATOM 791 C C . ASN A 1 108 ? -19.922 10.867 14.312 1 97.31 108 ASN A C 1
ATOM 793 O O . ASN A 1 108 ? -21 10.367 14.641 1 97.31 108 ASN A O 1
ATOM 797 N N . GLU A 1 109 ? -18.891 10.234 13.914 1 95.62 109 GLU A N 1
ATOM 798 C CA . GLU A 1 109 ? -18.969 8.781 13.82 1 95.62 109 GLU A CA 1
ATOM 799 C C . GLU A 1 109 ? -18.516 8.125 15.117 1 95.62 109 GLU A C 1
ATOM 801 O O . GLU A 1 109 ? -18.328 6.902 15.172 1 95.62 109 GLU A O 1
ATOM 806 N N . GLY A 1 110 ? -18.188 8.883 16.078 1 95.81 110 GLY A N 1
ATOM 807 C CA . GLY A 1 110 ? -17.922 8.352 17.406 1 95.81 110 GLY A CA 1
ATOM 808 C C . GLY A 1 110 ? -16.453 8.305 17.734 1 95.81 110 GLY A C 1
ATOM 809 O O . GLY A 1 110 ? -16.062 7.742 18.766 1 95.81 110 GLY A O 1
ATOM 810 N N . VAL A 1 111 ? -15.641 8.82 16.922 1 97.38 111 VAL A N 1
ATOM 811 C CA . VAL A 1 111 ? -14.203 8.828 17.172 1 97.38 111 VAL A CA 1
ATOM 812 C C . VAL A 1 111 ? -13.844 10 18.094 1 97.38 111 VAL A C 1
ATOM 814 O O . VAL A 1 111 ? -13.984 11.164 17.719 1 97.38 111 VAL A O 1
ATOM 817 N N . ALA A 1 112 ? -13.336 9.758 19.234 1 96.31 112 ALA A N 1
ATOM 818 C CA . ALA A 1 112 ? -13.141 10.773 20.25 1 96.31 112 ALA A CA 1
ATOM 819 C C . ALA A 1 112 ? -11.891 11.609 19.984 1 96.31 112 ALA A C 1
ATOM 821 O O . ALA A 1 112 ? -11.93 12.836 20.016 1 96.31 112 ALA A O 1
ATOM 822 N N . LYS A 1 113 ? -10.766 10.906 19.734 1 98.44 113 LYS A N 1
ATOM 823 C CA . LYS A 1 113 ? -9.508 11.594 19.469 1 98.44 113 LYS A CA 1
ATOM 824 C C . LYS A 1 113 ? -9.164 11.539 17.984 1 98.44 113 LYS A C 1
ATOM 826 O O . LYS A 1 113 ? -9.211 10.469 17.375 1 98.44 113 LYS A O 1
ATOM 831 N N . VAL A 1 114 ? -8.859 12.68 17.422 1 98.75 114 VAL A N 1
ATOM 832 C CA . VAL A 1 114 ? -8.555 12.766 15.992 1 98.75 114 VAL A CA 1
ATOM 833 C C . VAL A 1 114 ? -7.234 13.508 15.789 1 98.75 114 VAL A C 1
ATOM 835 O O . VAL A 1 114 ? -7.004 14.555 16.406 1 98.75 114 VAL A O 1
ATOM 838 N N . GLY A 1 115 ? -6.305 12.93 15.039 1 98.88 115 GLY A N 1
ATOM 839 C CA . GLY A 1 115 ? -5.066 13.578 14.633 1 98.88 115 GLY A CA 1
ATOM 840 C C . GLY A 1 115 ? -5.012 13.875 13.141 1 98.88 115 GLY A C 1
ATOM 841 O O . GLY A 1 115 ? -5.91 13.492 12.391 1 98.88 115 GLY A O 1
ATOM 842 N N . THR A 1 116 ? -3.998 14.664 12.734 1 98.94 116 THR A N 1
ATOM 843 C CA . THR A 1 116 ? -3.756 14.953 11.328 1 98.94 116 THR A CA 1
ATOM 844 C C . THR A 1 116 ? -2.35 14.523 10.922 1 98.94 116 THR A C 1
ATOM 846 O O . THR A 1 116 ? -1.431 14.523 11.742 1 98.94 116 THR A O 1
ATOM 849 N N . ILE A 1 117 ? -2.217 14.086 9.719 1 98.94 117 ILE A N 1
ATOM 850 C CA . ILE A 1 117 ? -0.921 13.852 9.094 1 98.94 117 ILE A CA 1
ATOM 851 C C . ILE A 1 117 ? -0.936 14.383 7.66 1 98.94 117 ILE A C 1
ATOM 853 O O . ILE A 1 117 ? -1.935 14.242 6.953 1 98.94 117 ILE A O 1
ATOM 857 N N . GLY A 1 118 ? 0.12 14.977 7.316 1 98.62 118 GLY A N 1
ATOM 858 C CA . GLY A 1 118 ? 0.202 15.469 5.953 1 98.62 118 GLY A CA 1
ATOM 859 C C . GLY A 1 118 ? 1.577 15.305 5.336 1 98.62 118 GLY A C 1
ATOM 860 O O . GLY A 1 118 ? 2.566 15.133 6.055 1 98.62 118 GLY A O 1
ATOM 861 N N . TYR A 1 119 ? 1.667 15.328 4.039 1 97.75 119 TYR A N 1
ATOM 862 C CA . TYR A 1 119 ? 2.885 15.125 3.266 1 97.75 119 TYR A CA 1
ATOM 863 C C . TYR A 1 119 ? 3.145 16.297 2.334 1 97.75 119 TYR A C 1
ATOM 865 O O . TYR A 1 119 ? 2.238 16.766 1.633 1 97.75 119 TYR A O 1
ATOM 873 N N . CYS A 1 120 ? 4.465 16.75 2.254 1 95.69 120 CYS A N 1
ATOM 874 C CA . CYS A 1 120 ? 4.812 17.891 1.417 1 95.69 120 CYS A CA 1
ATOM 875 C C . CYS A 1 120 ? 4 19.125 1.811 1 95.69 120 CYS A C 1
ATOM 877 O O . CYS A 1 120 ? 4.012 19.531 2.973 1 95.69 120 CYS A O 1
ATOM 879 N N . SER A 1 121 ? 3.176 19.703 0.94 1 93.25 121 SER A N 1
ATOM 880 C CA . SER A 1 121 ? 2.273 20.781 1.299 1 93.25 121 SER A CA 1
ATOM 881 C C . SER A 1 121 ? 1.307 20.359 2.398 1 93.25 121 SER A C 1
ATOM 883 O O . SER A 1 121 ? 0.937 21.172 3.252 1 93.25 121 SER A O 1
ATOM 885 N N . GLY A 1 122 ? 0.928 19.141 2.393 1 96.06 122 GLY A N 1
ATOM 886 C CA . GLY A 1 122 ? 0.064 18.594 3.432 1 96.06 122 GLY A CA 1
ATOM 887 C C . GLY A 1 122 ? 0.702 18.625 4.809 1 96.06 122 GLY A C 1
ATOM 888 O O . GLY A 1 122 ? 0.004 18.703 5.82 1 96.06 122 GLY A O 1
ATOM 889 N N . GLY A 1 123 ? 2.059 18.453 4.828 1 97.56 123 GLY A N 1
ATOM 890 C CA . GLY A 1 123 ? 2.748 18.578 6.102 1 97.56 123 GLY A CA 1
ATOM 891 C C . GLY A 1 123 ? 2.568 19.938 6.746 1 97.56 123 GLY A C 1
ATOM 892 O O . GLY A 1 123 ? 2.227 20.031 7.926 1 97.56 123 GLY A O 1
ATOM 893 N N . ARG A 1 124 ? 2.801 21 5.957 1 96.25 124 ARG A N 1
ATOM 894 C CA . ARG A 1 124 ? 2.533 22.344 6.43 1 96.25 124 ARG A CA 1
ATOM 895 C C . ARG A 1 124 ? 1.083 22.5 6.875 1 96.25 124 ARG A C 1
ATOM 897 O O . ARG A 1 124 ? 0.803 23.109 7.906 1 96.25 124 ARG A O 1
ATOM 904 N N . GLN A 1 125 ? 0.214 21.938 6.121 1 96.88 125 GLN A N 1
ATOM 905 C CA . GLN A 1 125 ? -1.219 22.078 6.359 1 96.88 125 GLN A CA 1
ATOM 906 C C . GLN A 1 125 ? -1.639 21.328 7.621 1 96.88 125 GLN A C 1
ATOM 908 O O . GLN A 1 125 ? -2.557 21.75 8.328 1 96.88 125 GLN A O 1
ATOM 913 N N . SER A 1 126 ? -0.965 20.234 7.91 1 98.5 126 SER A N 1
ATOM 914 C CA . SER A 1 126 ? -1.189 19.531 9.172 1 98.5 126 SER A CA 1
ATOM 915 C C . SER A 1 126 ? -0.842 20.422 10.359 1 98.5 126 SER A C 1
ATOM 917 O O . SER A 1 126 ? -1.589 20.484 11.344 1 98.5 126 SER A O 1
ATOM 919 N N . VAL A 1 127 ? 0.276 21.141 10.258 1 98.5 127 VAL A N 1
ATOM 920 C CA . VAL A 1 127 ? 0.67 22.078 11.305 1 98.5 127 VAL A CA 1
ATOM 921 C C . VAL A 1 127 ? -0.363 23.203 11.414 1 98.5 127 VAL A C 1
ATOM 923 O O . VAL A 1 127 ? -0.821 23.516 12.516 1 98.5 127 VAL A O 1
ATOM 926 N N . LEU A 1 128 ? -0.74 23.719 10.266 1 97.88 128 LEU A N 1
ATOM 927 C CA . LEU A 1 128 ? -1.753 24.766 10.25 1 97.88 128 LEU A CA 1
ATOM 928 C C . LEU A 1 128 ? -3.029 24.297 10.945 1 97.88 128 LEU A C 1
ATOM 930 O O . LEU A 1 128 ? -3.578 25.016 11.781 1 97.88 128 LEU A O 1
ATOM 934 N N . ALA A 1 129 ? -3.494 23.109 10.617 1 98.5 129 ALA A N 1
ATOM 935 C CA . ALA A 1 129 ? -4.703 22.562 11.227 1 98.5 129 ALA A CA 1
ATOM 936 C C . ALA A 1 129 ? -4.562 22.484 12.75 1 98.5 129 ALA A C 1
ATOM 938 O O . ALA A 1 129 ? -5.504 22.797 13.477 1 98.5 129 ALA A O 1
ATOM 939 N N . ALA A 1 130 ? -3.398 22.141 13.25 1 98.56 130 ALA A N 1
ATOM 940 C CA . ALA A 1 130 ? -3.164 21.938 14.672 1 98.56 130 ALA A CA 1
ATOM 941 C C . ALA A 1 130 ? -3.113 23.281 15.406 1 98.56 130 ALA A C 1
ATOM 943 O O . ALA A 1 130 ? -3.191 23.328 16.641 1 98.56 130 ALA A O 1
ATOM 944 N N . THR A 1 131 ? -2.93 24.375 14.656 1 98.12 131 THR A N 1
ATOM 945 C CA . THR A 1 131 ? -2.951 25.688 15.273 1 98.12 131 THR A CA 1
ATOM 946 C C . THR A 1 131 ? -4.371 26.234 15.328 1 98.12 131 THR A C 1
ATOM 948 O O . THR A 1 131 ? -4.668 27.141 16.125 1 98.12 131 THR A O 1
ATOM 951 N N . GLU A 1 132 ? -5.262 25.719 14.477 1 98.06 132 GLU A N 1
ATOM 952 C CA . GLU A 1 132 ? -6.535 26.406 14.273 1 98.06 132 GLU A CA 1
ATOM 953 C C . GLU A 1 132 ? -7.707 25.5 14.656 1 98.06 132 GLU A C 1
ATOM 955 O O . GLU A 1 132 ? -8.797 26 14.953 1 98.06 132 GLU A O 1
ATOM 960 N N . LEU A 1 133 ? -7.527 24.219 14.555 1 98.31 133 LEU A N 1
ATOM 961 C CA . LEU A 1 133 ? -8.594 23.266 14.797 1 98.31 133 LEU A CA 1
ATOM 962 C C . LEU A 1 133 ? -8.336 22.469 16.078 1 98.31 133 LEU A C 1
ATOM 964 O O . LEU A 1 133 ? -7.207 22.438 16.562 1 98.31 133 LEU A O 1
ATOM 968 N N . ASP A 1 134 ? -9.422 21.922 16.625 1 97.19 134 ASP A N 1
ATOM 969 C CA . ASP A 1 134 ? -9.32 21.078 17.812 1 97.19 134 ASP A CA 1
ATOM 970 C C . ASP A 1 134 ? -8.938 19.641 17.438 1 97.19 134 ASP A C 1
ATOM 972 O O . ASP A 1 134 ? -9.805 18.766 17.328 1 97.19 134 ASP A O 1
ATOM 976 N N . VAL A 1 135 ? -7.613 19.438 17.25 1 98.56 135 VAL A N 1
ATOM 977 C CA . VAL A 1 135 ? -7.098 18.109 16.969 1 98.56 135 VAL A CA 1
ATOM 978 C C . VAL A 1 135 ? -6.16 17.672 18.094 1 98.56 135 VAL A C 1
ATOM 980 O O . VAL A 1 135 ? -5.66 18.5 18.859 1 98.56 135 VAL A O 1
ATOM 983 N N . ASP A 1 136 ? -5.906 16.359 18.156 1 98.75 136 ASP A N 1
ATOM 984 C CA . ASP A 1 136 ? -5.258 15.789 19.344 1 98.75 136 ASP A CA 1
ATOM 985 C C . ASP A 1 136 ? -3.795 15.461 19.062 1 98.75 136 ASP A C 1
ATOM 987 O O . ASP A 1 136 ? -3.029 15.172 19.984 1 98.75 136 ASP A O 1
ATOM 991 N N . ALA A 1 137 ? -3.381 15.5 17.828 1 98.88 137 ALA A N 1
ATOM 992 C CA . ALA A 1 137 ? -2.02 15.203 17.375 1 98.88 137 ALA A CA 1
ATOM 993 C C . ALA A 1 137 ? -1.81 15.641 15.938 1 98.88 137 ALA A C 1
ATOM 995 O O . ALA A 1 137 ? -2.752 15.656 15.141 1 98.88 137 ALA A O 1
ATOM 996 N N . ALA A 1 138 ? -0.598 16 15.594 1 98.88 138 ALA A N 1
ATOM 997 C CA . ALA A 1 138 ? -0.287 16.391 14.227 1 98.88 138 ALA A CA 1
ATOM 998 C C . ALA A 1 138 ? 1.056 15.812 13.781 1 98.88 138 ALA A C 1
ATOM 1000 O O . ALA A 1 138 ? 2.006 15.766 14.57 1 98.88 138 ALA A O 1
ATOM 1001 N N . VAL A 1 139 ? 1.157 15.344 12.562 1 98.94 139 VAL A N 1
ATOM 1002 C CA . VAL A 1 139 ? 2.398 14.859 11.969 1 98.94 139 VAL A CA 1
ATOM 1003 C C . VAL A 1 139 ? 2.725 15.656 10.711 1 98.94 139 VAL A C 1
ATOM 1005 O O . VAL A 1 139 ? 1.887 15.781 9.812 1 98.94 139 VAL A O 1
ATOM 1008 N N . ASP A 1 140 ? 3.842 16.203 10.688 1 98.81 140 ASP A N 1
ATOM 1009 C CA . ASP A 1 140 ? 4.383 16.969 9.562 1 98.81 140 ASP A CA 1
ATOM 1010 C C . ASP A 1 140 ? 5.449 16.156 8.82 1 98.81 140 ASP A C 1
ATOM 1012 O O . ASP A 1 140 ? 6.59 16.062 9.273 1 98.81 140 ASP A O 1
ATOM 1016 N N . CYS A 1 141 ? 5.105 15.641 7.676 1 98.75 141 CYS A N 1
ATOM 1017 C CA . CYS A 1 141 ? 6.094 14.984 6.824 1 98.75 141 CYS A CA 1
ATOM 1018 C C . CYS A 1 141 ? 6.648 15.953 5.785 1 98.75 141 CYS A C 1
ATOM 1020 O O . CYS A 1 141 ? 6.016 16.188 4.754 1 98.75 141 CYS A O 1
ATOM 1022 N N . TYR A 1 142 ? 7.809 16.484 6.059 1 98.12 142 TYR A N 1
ATOM 1023 C CA . TYR A 1 142 ? 8.617 17.344 5.211 1 98.12 142 TYR A CA 1
ATOM 1024 C C . TYR A 1 142 ? 7.801 18.516 4.68 1 98.12 142 TYR A C 1
ATOM 1026 O O . TYR A 1 142 ? 7.898 18.875 3.5 1 98.12 142 TYR A O 1
ATOM 1034 N N . GLY A 1 143 ? 6.988 19.094 5.516 1 96.31 143 GLY A N 1
ATOM 1035 C CA . GLY A 1 143 ? 6.242 20.281 5.148 1 96.31 143 GLY A CA 1
ATOM 1036 C C . GLY A 1 143 ? 7.125 21.5 4.93 1 96.31 143 GLY A C 1
ATOM 1037 O O . GLY A 1 143 ? 7.879 21.891 5.82 1 96.31 143 GLY A O 1
ATOM 1038 N N . ALA A 1 144 ? 6.93 22.031 3.762 1 90.56 144 ALA A N 1
ATOM 1039 C CA . ALA A 1 144 ? 7.676 23.234 3.439 1 90.56 144 ALA A CA 1
ATOM 1040 C C . ALA A 1 144 ? 6.961 24.484 3.977 1 90.56 144 ALA A C 1
ATOM 1042 O O . ALA A 1 144 ? 5.754 24.453 4.219 1 90.56 144 ALA A O 1
ATOM 1043 N N . PHE A 1 145 ? 7.73 25.5 4.371 1 90 145 PHE A N 1
ATOM 1044 C CA . PHE A 1 145 ? 7.258 26.859 4.621 1 90 145 PHE A CA 1
ATOM 1045 C C . PHE A 1 145 ? 6.414 26.922 5.887 1 90 145 PHE A C 1
ATOM 1047 O O . PHE A 1 145 ? 5.445 27.688 5.961 1 90 145 PHE A O 1
ATOM 1054 N N . VAL A 1 146 ? 6.711 26.109 6.785 1 91.06 146 VAL A N 1
ATOM 1055 C CA . VAL A 1 146 ? 6.125 26.219 8.117 1 91.06 146 VAL A CA 1
ATOM 1056 C C . VAL A 1 146 ? 6.781 27.375 8.875 1 91.06 146 VAL A C 1
ATOM 1058 O O . VAL A 1 146 ? 6.094 28.219 9.453 1 91.06 146 VAL A O 1
ATOM 1061 N N . PHE A 1 147 ? 8.07 27.438 8.727 1 85.62 147 PHE A N 1
ATOM 1062 C CA . PHE A 1 147 ? 8.828 28.438 9.453 1 85.62 147 PHE A CA 1
ATOM 1063 C C . PHE A 1 147 ? 9.086 29.672 8.586 1 85.62 147 PHE A C 1
ATOM 1065 O O . PHE A 1 147 ? 8.859 30.797 9.008 1 85.62 147 PHE A O 1
ATOM 1072 N N . LEU A 1 148 ? 9.508 29.422 7.352 1 84.12 148 LEU A N 1
ATOM 1073 C CA . LEU A 1 148 ? 9.883 30.531 6.484 1 84.12 148 LEU A CA 1
ATOM 1074 C C . LEU A 1 148 ? 8.875 30.703 5.348 1 84.12 148 LEU A C 1
ATOM 1076 O O . LEU A 1 148 ? 8.266 29.719 4.91 1 84.12 148 LEU A O 1
ATOM 1080 N N . ASP A 1 149 ? 8.844 31.906 4.914 1 83.88 149 ASP A N 1
ATOM 1081 C CA . ASP A 1 149 ? 8.078 32.188 3.703 1 83.88 149 ASP A CA 1
ATOM 1082 C C . ASP A 1 149 ? 8.711 31.531 2.482 1 83.88 149 ASP A C 1
ATOM 1084 O O . ASP A 1 149 ? 9.922 31.281 2.457 1 83.88 149 ASP A O 1
ATOM 1088 N N . ALA A 1 150 ? 7.805 31.234 1.578 1 79.81 150 ALA A N 1
ATOM 1089 C CA . ALA A 1 150 ? 8.352 30.797 0.294 1 79.81 150 ALA A CA 1
ATOM 1090 C C . ALA A 1 150 ? 9.195 31.906 -0.342 1 79.81 150 ALA A C 1
ATOM 1092 O O . ALA A 1 150 ? 8.844 33.094 -0.276 1 79.81 150 ALA A O 1
ATOM 1093 N N . PRO A 1 151 ? 10.312 31.422 -0.898 1 77.38 151 PRO A N 1
ATOM 1094 C CA . PRO A 1 151 ? 11.078 32.438 -1.62 1 77.38 151 PRO A CA 1
ATOM 1095 C C . PRO A 1 151 ? 10.289 33.062 -2.76 1 77.38 151 PRO A C 1
ATOM 1097 O O . PRO A 1 151 ? 9.352 32.469 -3.281 1 77.38 151 PRO A O 1
ATOM 1100 N N . ALA A 1 152 ? 10.648 34.312 -3.082 1 77.44 152 ALA A N 1
ATOM 1101 C CA . ALA A 1 152 ? 9.938 35.094 -4.09 1 77.44 152 ALA A CA 1
ATOM 1102 C C . ALA A 1 152 ? 9.859 34.344 -5.414 1 77.44 152 ALA A C 1
ATOM 1104 O O . ALA A 1 152 ? 8.883 34.469 -6.156 1 77.44 152 ALA A O 1
ATOM 1105 N N . GLU A 1 153 ? 10.781 33.469 -5.68 1 72 153 GLU A N 1
ATOM 1106 C CA . GLU A 1 153 ? 10.867 32.781 -6.961 1 72 153 GLU A CA 1
ATOM 1107 C C . GLU A 1 153 ? 10.008 31.531 -6.965 1 72 153 GLU A C 1
ATOM 1109 O O . GLU A 1 153 ? 9.797 30.922 -8.016 1 72 153 GLU A O 1
ATOM 1114 N N . PHE A 1 154 ? 9.477 31.312 -5.762 1 73.56 154 PHE A N 1
ATOM 1115 C CA . PHE A 1 154 ? 8.656 30.109 -5.672 1 73.56 154 PHE A CA 1
ATOM 1116 C C . PHE A 1 154 ? 7.289 30.344 -6.309 1 73.56 154 PHE A C 1
ATOM 1118 O O . PHE A 1 154 ? 6.68 31.391 -6.121 1 73.56 154 PHE A O 1
ATOM 1125 N N . PRO A 1 155 ? 6.914 29.422 -7.102 1 65.19 155 PRO A N 1
ATOM 1126 C CA . PRO A 1 155 ? 5.66 29.609 -7.836 1 65.19 155 PRO A CA 1
ATOM 1127 C C . PRO A 1 155 ? 4.461 29.828 -6.918 1 65.19 155 PRO A C 1
ATOM 1129 O O . PRO A 1 155 ? 3.529 30.547 -7.273 1 65.19 155 PRO A O 1
ATOM 1132 N N . LEU A 1 156 ? 4.5 29.234 -5.793 1 65.06 156 LEU A N 1
ATOM 1133 C CA . LEU A 1 156 ? 3.383 29.375 -4.867 1 65.06 156 LEU A CA 1
ATOM 1134 C C . LEU A 1 156 ? 3.764 30.281 -3.701 1 65.06 156 LEU A C 1
ATOM 1136 O O . LEU A 1 156 ? 4.832 30.125 -3.104 1 65.06 156 LEU A O 1
ATOM 1140 N N . LYS A 1 157 ? 3.057 31.406 -3.664 1 65.12 157 LYS A N 1
ATOM 1141 C CA . LYS A 1 157 ? 3.283 32.312 -2.531 1 65.12 157 LYS A CA 1
ATOM 1142 C C . LYS A 1 157 ? 2.645 31.75 -1.26 1 65.12 157 LYS A C 1
ATOM 1144 O O . LYS A 1 157 ? 1.419 31.734 -1.132 1 65.12 157 LYS A O 1
ATOM 1149 N N . MET A 1 158 ? 3.477 31.125 -0.45 1 76.69 158 MET A N 1
ATOM 1150 C CA . MET A 1 158 ? 2.973 30.594 0.817 1 76.69 158 MET A CA 1
ATOM 1151 C C . MET A 1 158 ? 3.533 31.391 1.993 1 76.69 158 MET A C 1
ATOM 1153 O O . MET A 1 158 ? 4.742 31.594 2.086 1 76.69 158 MET A O 1
ATOM 1157 N N . VAL A 1 159 ? 2.582 31.922 2.758 1 82.5 159 VAL A N 1
ATOM 1158 C CA . VAL A 1 159 ? 2.955 32.625 3.98 1 82.5 159 VAL A CA 1
ATOM 1159 C C . VAL A 1 159 ? 3.285 31.609 5.078 1 82.5 159 VAL A C 1
ATOM 1161 O O . VAL A 1 159 ? 2.568 30.625 5.254 1 82.5 159 VAL A O 1
ATOM 1164 N N . SER A 1 160 ? 4.418 31.906 5.738 1 90.31 160 SER A N 1
ATOM 1165 C CA . SER A 1 160 ? 4.852 31.016 6.809 1 90.31 160 SER A CA 1
ATOM 1166 C C . SER A 1 160 ? 3.818 30.953 7.93 1 90.31 160 SER A C 1
ATOM 1168 O O . SER A 1 160 ? 2.953 31.828 8.039 1 90.31 160 SER A O 1
ATOM 1170 N N . LEU A 1 161 ? 3.887 29.891 8.75 1 94.81 161 LEU A N 1
ATOM 1171 C CA . LEU A 1 161 ? 2.984 29.703 9.883 1 94.81 161 LEU A CA 1
ATOM 1172 C C . LEU A 1 161 ? 3.6 30.25 11.164 1 94.81 161 LEU A C 1
ATOM 1174 O O . LEU A 1 161 ? 3.082 30.016 12.258 1 94.81 161 LEU A O 1
ATOM 1178 N N . ARG A 1 162 ? 4.668 30.969 11.047 1 94.5 162 ARG A N 1
ATOM 1179 C CA . ARG A 1 162 ? 5.434 31.406 12.203 1 94.5 162 ARG A CA 1
ATOM 1180 C C . ARG A 1 162 ? 4.543 32.156 13.203 1 94.5 162 ARG A C 1
ATOM 1182 O O . ARG A 1 162 ? 4.602 31.891 14.406 1 94.5 162 ARG A O 1
ATOM 1189 N N . ASP A 1 163 ? 3.729 33 12.773 1 94.75 163 ASP A N 1
ATOM 1190 C CA . ASP A 1 163 ? 2.9 33.844 13.641 1 94.75 163 ASP A CA 1
ATOM 1191 C C . ASP A 1 163 ? 1.737 33.031 14.227 1 94.75 163 ASP A C 1
ATOM 1193 O O . ASP A 1 163 ? 1.073 33.469 15.156 1 94.75 163 ASP A O 1
ATOM 1197 N N . ARG A 1 164 ? 1.5 31.875 13.703 1 96.62 164 ARG A N 1
ATOM 1198 C CA . ARG A 1 164 ? 0.401 31.047 14.172 1 96.62 164 ARG A CA 1
ATOM 1199 C C . ARG A 1 164 ? 0.899 29.969 15.133 1 96.62 164 ARG A C 1
ATOM 1201 O O . ARG A 1 164 ? 0.108 29.359 15.852 1 96.62 164 ARG A O 1
ATOM 1208 N N . LEU A 1 165 ? 2.189 29.75 15.234 1 97.75 165 LEU A N 1
ATOM 1209 C CA . LEU A 1 165 ? 2.777 28.609 15.945 1 97.75 165 LEU A CA 1
ATOM 1210 C C . LEU A 1 165 ? 2.516 28.719 17.453 1 97.75 165 LEU A C 1
ATOM 1212 O O . LEU A 1 165 ? 2.418 27.703 18.141 1 97.75 165 LEU A O 1
ATOM 1216 N N . PRO A 1 166 ? 2.389 29.938 18.016 1 97.88 166 PRO A N 1
ATOM 1217 C CA . PRO A 1 166 ? 2.025 30.031 19.438 1 97.88 166 PRO A CA 1
ATOM 1218 C C . PRO A 1 166 ? 0.675 29.375 19.734 1 97.88 166 PRO A C 1
ATOM 1220 O O . PRO A 1 166 ? 0.411 29 20.891 1 97.88 166 PRO A O 1
ATOM 1223 N N . ASN A 1 167 ? -0.137 29.188 18.719 1 98.06 167 ASN A N 1
ATOM 1224 C CA . ASN A 1 167 ? -1.469 28.625 18.906 1 98.06 167 ASN A CA 1
ATOM 1225 C C . ASN A 1 167 ? -1.458 27.109 18.75 1 98.06 167 ASN A C 1
ATOM 1227 O O . ASN A 1 167 ? -2.5 26.453 18.859 1 98.06 167 ASN A O 1
ATOM 1231 N N . LEU A 1 168 ? -0.326 26.516 18.453 1 98.12 168 LEU A N 1
ATOM 1232 C CA . LEU A 1 168 ? -0.249 25.078 18.312 1 98.12 168 LEU A CA 1
ATOM 1233 C C . LEU A 1 168 ? -0.734 24.375 19.578 1 98.12 168 LEU A C 1
ATOM 1235 O O . LEU A 1 168 ? -0.178 24.578 20.672 1 98.12 168 LEU A O 1
ATOM 1239 N N . ARG A 1 169 ? -1.709 23.484 19.484 1 94.94 169 ARG A N 1
ATOM 1240 C CA . ARG A 1 169 ? -2.365 22.984 20.703 1 94.94 169 ARG A CA 1
ATOM 1241 C C . ARG A 1 169 ? -2.182 21.484 20.844 1 94.94 169 ARG A C 1
ATOM 1243 O O . ARG A 1 169 ? -2.596 20.906 21.844 1 94.94 169 ARG A O 1
ATOM 1250 N N . ALA A 1 170 ? -1.654 20.844 19.828 1 97.81 170 ALA A N 1
ATOM 1251 C CA . ALA A 1 170 ? -1.462 19.391 19.859 1 97.81 170 ALA A CA 1
ATOM 1252 C C . ALA A 1 170 ? 0.018 19.031 19.766 1 97.81 170 ALA A C 1
ATOM 1254 O O . ALA A 1 170 ? 0.811 19.797 19.203 1 97.81 170 ALA A O 1
ATOM 1255 N N . PRO A 1 171 ? 0.421 17.844 20.375 1 98.75 171 PRO A N 1
ATOM 1256 C CA . PRO A 1 171 ? 1.777 17.359 20.094 1 98.75 171 PRO A CA 1
ATOM 1257 C C . PRO A 1 171 ? 2.061 17.234 18.594 1 98.75 171 PRO A C 1
ATOM 1259 O O . PRO A 1 171 ? 1.169 16.875 17.828 1 98.75 171 PRO A O 1
ATOM 1262 N N . LEU A 1 172 ? 3.312 17.578 18.234 1 98.88 172 LEU A N 1
ATOM 1263 C CA . LEU A 1 172 ? 3.705 17.594 16.828 1 98.88 172 LEU A CA 1
ATOM 1264 C C . LEU A 1 172 ? 4.871 16.641 16.578 1 98.88 172 LEU A C 1
ATOM 1266 O O . LEU A 1 172 ? 5.887 16.703 17.281 1 98.88 172 LEU A O 1
ATOM 1270 N N . LEU A 1 173 ? 4.707 15.672 15.664 1 98.94 173 LEU A N 1
ATOM 1271 C CA . LEU A 1 173 ? 5.809 14.875 15.133 1 98.94 173 LEU A CA 1
ATOM 1272 C C . LEU A 1 173 ? 6.246 15.398 13.766 1 98.94 173 LEU A C 1
ATOM 1274 O O . LEU A 1 173 ? 5.418 15.594 12.875 1 98.94 173 LEU A O 1
ATOM 1278 N N . GLY A 1 174 ? 7.469 15.719 13.648 1 98.88 174 GLY A N 1
ATOM 1279 C CA . GLY A 1 174 ? 8.039 16.125 12.375 1 98.88 174 GLY A CA 1
ATOM 1280 C C . GLY A 1 174 ? 9.039 15.141 11.82 1 98.88 174 GLY A C 1
ATOM 1281 O O . GLY A 1 174 ? 9.93 14.68 12.539 1 98.88 174 GLY A O 1
ATOM 1282 N N . LEU A 1 175 ? 8.914 14.758 10.578 1 98.88 175 LEU A N 1
ATOM 1283 C CA . LEU A 1 175 ? 9.828 13.875 9.867 1 98.88 175 LEU A CA 1
ATOM 1284 C C . LEU A 1 175 ? 10.398 14.555 8.633 1 98.88 175 LEU A C 1
ATOM 1286 O O . LEU A 1 175 ? 9.656 14.93 7.723 1 98.88 175 LEU A O 1
ATOM 1290 N N . PHE A 1 176 ? 11.734 14.695 8.57 1 98.75 176 PHE A N 1
ATOM 1291 C CA . PHE A 1 176 ? 12.367 15.523 7.547 1 98.75 176 PHE A CA 1
ATOM 1292 C C . PHE A 1 176 ? 13.578 14.812 6.953 1 98.75 176 PHE A C 1
ATOM 1294 O O . PHE A 1 176 ? 14.109 13.875 7.551 1 98.75 176 PHE A O 1
ATOM 1301 N N . GLY A 1 177 ? 13.898 15.18 5.742 1 98.44 177 GLY A N 1
ATOM 1302 C CA . GLY A 1 177 ? 15.117 14.711 5.113 1 98.44 177 GLY A CA 1
ATOM 1303 C C . GLY A 1 177 ? 16.234 15.742 5.121 1 98.44 177 GLY A C 1
ATOM 1304 O O . GLY A 1 177 ? 16 16.922 4.832 1 98.44 177 GLY A O 1
ATOM 1305 N N . ASN A 1 178 ? 17.422 15.328 5.363 1 98.25 178 ASN A N 1
ATOM 1306 C CA . ASN A 1 178 ? 18.547 16.25 5.453 1 98.25 178 ASN A CA 1
ATOM 1307 C C . ASN A 1 178 ? 19 16.719 4.074 1 98.25 178 ASN A C 1
ATOM 1309 O O . ASN A 1 178 ? 19.781 17.672 3.965 1 98.25 178 ASN A O 1
ATOM 1313 N N . ASP A 1 179 ? 18.516 16.047 3.01 1 98.19 179 ASP A N 1
ATOM 1314 C CA . ASP A 1 179 ? 18.859 16.469 1.653 1 98.19 179 ASP A CA 1
ATOM 1315 C C . ASP A 1 179 ? 17.734 17.328 1.051 1 98.19 179 ASP A C 1
ATOM 1317 O O . ASP A 1 179 ? 17.797 17.688 -0.127 1 98.19 179 ASP A O 1
ATOM 1321 N N . ASP A 1 180 ? 16.703 17.594 1.848 1 97.25 180 ASP A N 1
ATOM 1322 C CA . ASP A 1 180 ? 15.586 18.406 1.379 1 97.25 180 ASP A CA 1
ATOM 1323 C C . ASP A 1 180 ? 15.977 19.891 1.289 1 97.25 180 ASP A C 1
ATOM 1325 O O . ASP A 1 180 ? 16.719 20.391 2.131 1 97.25 180 ASP A O 1
ATOM 1329 N N . LYS A 1 181 ? 15.438 20.578 0.291 1 94.44 181 LYS A N 1
ATOM 1330 C CA . LYS A 1 181 ? 15.672 22.016 0.135 1 94.44 181 LYS A CA 1
ATOM 1331 C C . LYS A 1 181 ? 14.539 22.828 0.748 1 94.44 181 LYS A C 1
ATOM 1333 O O . LYS A 1 181 ? 14.758 23.938 1.229 1 94.44 181 LYS A O 1
ATOM 1338 N N . TYR A 1 182 ? 13.391 22.281 0.669 1 92.81 182 TYR A N 1
ATOM 1339 C CA . TYR A 1 182 ? 12.188 22.875 1.24 1 92.81 182 TYR A CA 1
ATOM 1340 C C . TYR A 1 182 ? 11.367 21.844 1.989 1 92.81 182 TYR A C 1
ATOM 1342 O O . TYR A 1 182 ? 10.547 21.141 1.389 1 92.81 182 TYR A O 1
ATOM 1350 N N . PRO A 1 183 ? 11.586 21.719 3.305 1 95.56 183 PRO A N 1
ATOM 1351 C CA . PRO A 1 183 ? 12.398 22.641 4.113 1 95.56 183 PRO A CA 1
ATOM 1352 C C . PRO A 1 183 ? 13.867 22.219 4.188 1 95.56 183 PRO A C 1
ATOM 1354 O O . PRO A 1 183 ? 14.172 21.031 4.273 1 95.56 183 PRO A O 1
ATOM 1357 N N . ALA A 1 184 ? 14.75 23.188 4.203 1 95.75 184 ALA A N 1
ATOM 1358 C CA . ALA A 1 184 ? 16.156 22.922 4.441 1 95.75 184 ALA A CA 1
ATOM 1359 C C . ALA A 1 184 ? 16.422 22.594 5.91 1 95.75 184 ALA A C 1
ATOM 1361 O O . ALA A 1 184 ? 15.656 23 6.789 1 95.75 184 ALA A O 1
ATOM 1362 N N . PRO A 1 185 ? 17.5 21.766 6.16 1 96.94 185 PRO A N 1
ATOM 1363 C CA . PRO A 1 185 ? 17.812 21.406 7.543 1 96.94 185 PRO A CA 1
ATOM 1364 C C . PRO A 1 185 ? 17.875 22.609 8.477 1 96.94 185 PRO A C 1
ATOM 1366 O O . PRO A 1 185 ? 17.406 22.547 9.617 1 96.94 185 PRO A O 1
ATOM 1369 N N . ALA A 1 186 ? 18.406 23.688 8.008 1 96.19 186 ALA A N 1
ATOM 1370 C CA . ALA A 1 186 ? 18.516 24.891 8.828 1 96.19 186 ALA A CA 1
ATOM 1371 C C . ALA A 1 186 ? 17.141 25.422 9.219 1 96.19 186 ALA A C 1
ATOM 1373 O O . ALA A 1 186 ? 16.938 25.906 10.336 1 96.19 186 ALA A O 1
ATOM 1374 N N . GLU A 1 187 ? 16.188 25.391 8.32 1 95.38 187 GLU A N 1
ATOM 1375 C CA . GLU A 1 187 ? 14.828 25.812 8.609 1 95.38 187 GLU A CA 1
ATOM 1376 C C . GLU A 1 187 ? 14.172 24.906 9.648 1 95.38 187 GLU A C 1
ATOM 1378 O O . GLU A 1 187 ? 13.43 25.375 10.516 1 95.38 187 GLU A O 1
ATOM 1383 N N . VAL A 1 188 ? 14.414 23.594 9.562 1 97.56 188 VAL A N 1
ATOM 1384 C CA . VAL A 1 188 ? 13.883 22.625 10.523 1 97.56 188 VAL A CA 1
ATOM 1385 C C . VAL A 1 188 ? 14.445 22.922 11.914 1 97.56 188 VAL A C 1
ATOM 1387 O O . VAL A 1 188 ? 13.711 22.875 12.906 1 97.56 188 VAL A O 1
ATOM 1390 N N . ASP A 1 189 ? 15.766 23.281 11.945 1 97.56 189 ASP A N 1
ATOM 1391 C CA . ASP A 1 189 ? 16.406 23.641 13.203 1 97.56 189 ASP A CA 1
ATOM 1392 C C . ASP A 1 189 ? 15.742 24.875 13.82 1 97.56 189 ASP A C 1
ATOM 1394 O O . ASP A 1 189 ? 15.508 24.906 15.031 1 97.56 189 ASP A O 1
ATOM 1398 N N . GLU A 1 190 ? 15.43 25.797 12.984 1 96.75 190 GLU A N 1
ATOM 1399 C CA . GLU A 1 190 ? 14.805 27.031 13.469 1 96.75 190 GLU A CA 1
ATOM 1400 C C . GLU A 1 190 ? 13.383 26.75 13.969 1 96.75 190 GLU A C 1
ATOM 1402 O O . GLU A 1 190 ? 12.961 27.312 14.984 1 96.75 190 GLU A O 1
ATOM 1407 N N . LEU A 1 191 ? 12.703 25.953 13.258 1 97.81 191 LEU A N 1
ATOM 1408 C CA . LEU A 1 191 ? 11.367 25.578 13.695 1 97.81 191 LEU A CA 1
ATOM 1409 C C . LEU A 1 191 ? 11.422 24.844 15.039 1 97.81 191 LEU A C 1
ATOM 1411 O O . LEU A 1 191 ? 10.633 25.141 15.938 1 97.81 191 LEU A O 1
ATOM 1415 N N . ASP A 1 192 ? 12.32 23.891 15.203 1 98.19 192 ASP A N 1
ATOM 1416 C CA . ASP A 1 192 ? 12.516 23.156 16.453 1 98.19 192 ASP A CA 1
ATOM 1417 C C . ASP A 1 192 ? 12.789 24.094 17.609 1 98.19 192 ASP A C 1
ATOM 1419 O O . ASP A 1 192 ? 12.164 24 18.672 1 98.19 192 ASP A O 1
ATOM 1423 N N . LYS A 1 193 ? 13.68 25 17.375 1 97.94 193 LYS A N 1
ATOM 1424 C CA . LYS A 1 193 ? 14.047 25.984 18.391 1 97.94 193 LYS A CA 1
ATOM 1425 C C . LYS A 1 193 ? 12.852 26.828 18.797 1 97.94 193 LYS A C 1
ATOM 1427 O O . LYS A 1 193 ? 12.594 27.031 19.984 1 97.94 193 LYS A O 1
ATOM 1432 N N . LEU A 1 194 ? 12.156 27.328 17.812 1 97.69 194 LEU A N 1
ATOM 1433 C CA . LEU A 1 194 ? 11.008 28.188 18.094 1 97.69 194 LEU A CA 1
ATOM 1434 C C . LEU A 1 194 ? 9.953 27.438 18.891 1 97.69 194 LEU A C 1
ATOM 1436 O O . LEU A 1 194 ? 9.414 27.969 19.859 1 97.69 194 LEU A O 1
ATOM 1440 N N . LEU A 1 195 ? 9.609 26.203 18.516 1 98.5 195 LEU A N 1
ATOM 1441 C CA . LEU A 1 195 ? 8.594 25.422 19.219 1 98.5 195 LEU A CA 1
ATOM 1442 C C . LEU A 1 195 ? 9.023 25.141 20.656 1 98.5 195 LEU A C 1
ATOM 1444 O O . LEU A 1 195 ? 8.188 25.125 21.562 1 98.5 195 LEU A O 1
ATOM 1448 N N . THR A 1 196 ? 10.336 24.922 20.844 1 98.38 196 THR A N 1
ATOM 1449 C CA . THR A 1 196 ? 10.875 24.719 22.188 1 98.38 196 THR A CA 1
ATOM 1450 C C . THR A 1 196 ? 10.695 25.984 23.031 1 98.38 196 THR A C 1
ATOM 1452 O O . THR A 1 196 ? 10.234 25.922 24.172 1 98.38 196 THR A O 1
ATOM 1455 N N . GLU A 1 197 ? 11 27.094 22.438 1 98.12 197 GLU A N 1
ATOM 1456 C CA . GLU A 1 197 ? 10.859 28.375 23.125 1 98.12 197 GLU A CA 1
ATOM 1457 C C . GLU A 1 197 ? 9.398 28.641 23.5 1 98.12 197 GLU A C 1
ATOM 1459 O O . GLU A 1 197 ? 9.117 29.219 24.547 1 98.12 197 GLU A O 1
ATOM 1464 N N . LEU A 1 198 ? 8.508 28.234 22.672 1 97.88 198 LEU A N 1
ATOM 1465 C CA . LEU A 1 198 ? 7.082 28.453 22.875 1 97.88 198 LEU A CA 1
ATOM 1466 C C . LEU A 1 198 ? 6.504 27.406 23.828 1 97.88 198 LEU A C 1
ATOM 1468 O O . LEU A 1 198 ? 5.328 27.484 24.188 1 97.88 198 LEU A O 1
ATOM 1472 N N . GLY A 1 199 ? 7.273 26.391 24.203 1 98.12 199 GLY A N 1
ATOM 1473 C CA . GLY A 1 199 ? 6.824 25.328 25.109 1 98.12 199 GLY A CA 1
ATOM 1474 C C . GLY A 1 199 ? 5.859 24.359 24.453 1 98.12 199 GLY A C 1
ATOM 1475 O O . GLY A 1 199 ? 4.996 23.797 25.125 1 98.12 199 GLY A O 1
ATOM 1476 N N . LYS A 1 200 ? 5.957 24.266 23.156 1 98.44 200 LYS A N 1
ATOM 1477 C CA . LYS A 1 200 ? 5.066 23.359 22.438 1 98.44 200 LYS A CA 1
ATOM 1478 C C . LYS A 1 200 ? 5.645 21.953 22.375 1 98.44 200 LYS A C 1
ATOM 1480 O O . LYS A 1 200 ? 6.809 21.766 22.031 1 98.44 200 LYS A O 1
ATOM 1485 N N . GLU A 1 201 ? 4.852 20.953 22.766 1 98.5 201 GLU A N 1
ATOM 1486 C CA . GLU A 1 201 ? 5.289 19.562 22.703 1 98.5 201 GLU A CA 1
ATOM 1487 C C . GLU A 1 201 ? 5.535 19.125 21.25 1 98.5 201 GLU A C 1
ATOM 1489 O O . GLU A 1 201 ? 4.637 19.203 20.422 1 98.5 201 GLU A O 1
ATOM 1494 N N . HIS A 1 202 ? 6.801 18.734 20.984 1 98.62 202 HIS A N 1
ATOM 1495 C CA . HIS A 1 202 ? 7.117 18.281 19.625 1 98.62 202 HIS A CA 1
ATOM 1496 C C . HIS A 1 202 ? 8.32 17.344 19.625 1 98.62 202 HIS A C 1
ATOM 1498 O O . HIS A 1 202 ? 9.094 17.312 20.594 1 98.62 202 HIS A O 1
ATOM 1504 N N . GLU A 1 203 ? 8.391 16.5 18.547 1 98.5 203 GLU A N 1
ATOM 1505 C CA . GLU A 1 203 ? 9.484 15.578 18.266 1 98.5 203 GLU A CA 1
ATOM 1506 C C . GLU A 1 203 ? 9.852 15.594 16.797 1 98.5 203 GLU A C 1
ATOM 1508 O O . GLU A 1 203 ? 9.008 15.344 15.93 1 98.5 203 GLU A O 1
ATOM 1513 N N . PHE A 1 204 ? 11.078 15.953 16.531 1 98.56 204 PHE A N 1
ATOM 1514 C CA . PHE A 1 204 ? 11.516 16 15.148 1 98.56 204 PHE A CA 1
ATOM 1515 C C . PHE A 1 204 ? 12.57 14.938 14.875 1 98.56 204 PHE A C 1
ATOM 1517 O O . PHE A 1 204 ? 13.445 14.688 15.703 1 98.56 204 PHE A O 1
ATOM 1524 N N . HIS A 1 205 ? 12.453 14.266 13.805 1 98.69 205 HIS A N 1
ATOM 1525 C CA . HIS A 1 205 ? 13.445 13.328 13.289 1 98.69 205 HIS A CA 1
ATOM 1526 C C . HIS A 1 205 ? 13.867 13.688 11.875 1 98.69 205 HIS A C 1
ATOM 1528 O O . HIS A 1 205 ? 13.039 14.109 11.062 1 98.69 205 HIS A O 1
ATOM 1534 N N . ARG A 1 206 ? 15.117 13.547 11.586 1 97.94 206 ARG A N 1
ATOM 1535 C CA . ARG A 1 206 ? 15.672 13.828 10.266 1 97.94 206 ARG A CA 1
ATOM 1536 C C . ARG A 1 206 ? 16.484 12.641 9.75 1 97.94 206 ARG A C 1
ATOM 1538 O O . ARG A 1 206 ? 17.141 11.945 10.531 1 97.94 206 ARG A O 1
ATOM 1545 N N . TYR A 1 207 ? 16.516 12.469 8.484 1 98.5 207 TYR A N 1
ATOM 1546 C CA . TYR A 1 207 ? 17.141 11.297 7.891 1 98.5 207 TYR A CA 1
ATOM 1547 C C . TYR A 1 207 ? 18.234 11.695 6.906 1 98.5 207 TYR A C 1
ATOM 1549 O O . TYR A 1 207 ? 17.969 12.414 5.938 1 98.5 207 TYR A O 1
ATOM 1557 N N . ASP A 1 208 ? 19.453 11.164 7.145 1 98.06 208 ASP A N 1
ATOM 1558 C CA . ASP A 1 208 ? 20.547 11.359 6.199 1 98.06 208 ASP A CA 1
ATOM 1559 C C . ASP A 1 208 ? 20.297 10.617 4.895 1 98.06 208 ASP A C 1
ATOM 1561 O O . ASP A 1 208 ? 19.812 9.484 4.906 1 98.06 208 ASP A O 1
ATOM 1565 N N . GLY A 1 209 ? 20.562 11.281 3.826 1 97.25 209 GLY A N 1
ATOM 1566 C CA . GLY A 1 209 ? 20.391 10.656 2.525 1 97.25 209 GLY A CA 1
ATOM 1567 C C . GLY A 1 209 ? 18.984 10.773 1.981 1 97.25 209 GLY A C 1
ATOM 1568 O O . GLY A 1 209 ? 18.703 10.367 0.849 1 97.25 209 GLY A O 1
ATOM 1569 N N . ALA A 1 210 ? 18.109 11.336 2.762 1 98.12 210 ALA A N 1
ATOM 1570 C CA . ALA A 1 210 ? 16.719 11.508 2.32 1 98.12 210 ALA A CA 1
ATOM 1571 C C . ALA A 1 210 ? 16.438 12.969 1.976 1 98.12 210 ALA A C 1
ATOM 1573 O O . ALA A 1 210 ? 16.875 13.875 2.684 1 98.12 210 ALA A O 1
ATOM 1574 N N . GLY A 1 211 ? 15.797 13.203 0.838 1 97.56 211 GLY A N 1
ATOM 1575 C CA . GLY A 1 211 ? 15.305 14.516 0.444 1 97.56 211 GLY A CA 1
ATOM 1576 C C . GLY A 1 211 ? 13.812 14.664 0.625 1 97.56 211 GLY A C 1
ATOM 1577 O O . GLY A 1 211 ? 13.227 14.086 1.546 1 97.56 211 GLY A O 1
ATOM 1578 N N . HIS A 1 212 ? 13.234 15.562 -0.221 1 96.31 212 HIS A N 1
ATOM 1579 C CA . HIS A 1 212 ? 11.789 15.781 -0.197 1 96.31 212 HIS A CA 1
ATOM 1580 C C . HIS A 1 212 ? 11.039 14.547 -0.684 1 96.31 212 HIS A C 1
ATOM 1582 O O . HIS A 1 212 ? 11.508 13.844 -1.587 1 96.31 212 HIS A O 1
ATOM 1588 N N . ALA A 1 213 ? 9.891 14.148 -0.079 1 96.94 213 ALA A N 1
ATOM 1589 C CA . ALA A 1 213 ? 8.953 13.133 -0.537 1 96.94 213 ALA A CA 1
ATOM 1590 C C . ALA A 1 213 ? 9.531 11.727 -0.367 1 96.94 213 ALA A C 1
ATOM 1592 O O . ALA A 1 213 ? 9.305 10.852 -1.199 1 96.94 213 ALA A O 1
ATOM 1593 N N . PHE A 1 214 ? 10.312 11.477 0.708 1 97.94 214 PHE A N 1
ATOM 1594 C CA . PHE A 1 214 ? 11.008 10.203 0.893 1 97.94 214 PHE A CA 1
ATOM 1595 C C . PHE A 1 214 ? 10.023 9.094 1.256 1 97.94 214 PHE A C 1
ATOM 1597 O O . PHE A 1 214 ? 10.391 7.922 1.302 1 97.94 214 PHE A O 1
ATOM 1604 N N . PHE A 1 215 ? 8.68 9.336 1.445 1 97.31 215 PHE A N 1
ATOM 1605 C CA . PHE A 1 215 ? 7.664 8.32 1.667 1 97.31 215 PHE A CA 1
ATOM 1606 C C . PHE A 1 215 ? 7.062 7.855 0.345 1 97.31 215 PHE A C 1
ATOM 1608 O O . PHE A 1 215 ? 6.336 6.863 0.301 1 97.31 215 PHE A O 1
ATOM 1615 N N . SER A 1 216 ? 7.273 8.57 -0.774 1 95.38 216 SER A N 1
ATOM 1616 C CA . SER A 1 216 ? 6.574 8.328 -2.031 1 95.38 216 SER A CA 1
ATOM 1617 C C . SER A 1 216 ? 7.184 7.148 -2.783 1 95.38 216 SER A C 1
ATOM 1619 O O . SER A 1 216 ? 8.133 7.316 -3.551 1 95.38 216 SER A O 1
ATOM 1621 N N . VAL A 1 217 ? 6.547 6.012 -2.76 1 94.75 217 VAL A N 1
ATOM 1622 C CA . VAL A 1 217 ? 7.105 4.77 -3.281 1 94.75 217 VAL A CA 1
ATOM 1623 C C . VAL A 1 217 ? 7.137 4.82 -4.809 1 94.75 217 VAL A C 1
ATOM 1625 O O . VAL A 1 217 ? 7.828 4.02 -5.445 1 94.75 217 VAL A O 1
ATOM 1628 N N . ASP A 1 218 ? 6.398 5.742 -5.391 1 93.69 218 ASP A N 1
ATOM 1629 C CA . ASP A 1 218 ? 6.285 5.805 -6.844 1 93.69 218 ASP A CA 1
ATOM 1630 C C . ASP A 1 218 ? 7.148 6.93 -7.414 1 93.69 218 ASP A C 1
ATOM 1632 O O . ASP A 1 218 ? 7.004 7.301 -8.578 1 93.69 218 ASP A O 1
ATOM 1636 N N . ARG A 1 219 ? 8.008 7.52 -6.539 1 92.5 219 ARG A N 1
ATOM 1637 C CA . ARG A 1 219 ? 8.883 8.602 -6.965 1 92.5 219 ARG A CA 1
ATOM 1638 C C . ARG A 1 219 ? 10.336 8.289 -6.629 1 92.5 219 ARG A C 1
ATOM 1640 O O . ARG A 1 219 ? 10.625 7.609 -5.645 1 92.5 219 ARG A O 1
ATOM 1647 N N . PRO A 1 220 ? 11.273 8.867 -7.453 1 93.06 220 PRO A N 1
ATOM 1648 C CA . PRO A 1 220 ? 12.695 8.609 -7.215 1 93.06 220 PRO A CA 1
ATOM 1649 C C . PRO A 1 220 ? 13.156 9.07 -5.836 1 93.06 220 PRO A C 1
ATOM 1651 O O . PRO A 1 220 ? 14.195 8.633 -5.352 1 93.06 220 PRO A O 1
ATOM 1654 N N . ALA A 1 221 ? 12.422 9.914 -5.234 1 95.25 221 ALA A N 1
ATOM 1655 C CA . ALA A 1 221 ? 12.797 10.492 -3.945 1 95.25 221 ALA A CA 1
ATOM 1656 C C . ALA A 1 221 ? 12.602 9.484 -2.816 1 95.25 221 ALA A C 1
ATOM 1658 O O . ALA A 1 221 ? 13.078 9.695 -1.699 1 95.25 221 ALA A O 1
ATOM 1659 N N . TYR A 1 222 ? 11.977 8.352 -3.121 1 96.88 222 TYR A N 1
ATOM 1660 C CA . TYR A 1 222 ? 11.695 7.34 -2.105 1 96.88 222 TYR A CA 1
ATOM 1661 C C . TYR A 1 222 ? 12.977 6.844 -1.452 1 96.88 222 TYR A C 1
ATOM 1663 O O . TYR A 1 222 ? 13.969 6.59 -2.135 1 96.88 222 TYR A O 1
ATOM 1671 N N . ARG A 1 223 ? 12.891 6.758 -0.101 1 97.44 223 ARG A N 1
ATOM 1672 C CA . ARG A 1 223 ? 13.992 6.188 0.672 1 97.44 223 ARG A CA 1
ATOM 1673 C C . ARG A 1 223 ? 13.477 5.152 1.668 1 97.44 223 ARG A C 1
ATOM 1675 O O . ARG A 1 223 ? 12.836 5.5 2.662 1 97.44 223 ARG A O 1
ATOM 1682 N N . ILE A 1 224 ? 13.898 3.934 1.537 1 96 224 ILE A N 1
ATOM 1683 C CA . ILE A 1 224 ? 13.352 2.779 2.242 1 96 224 ILE A CA 1
ATOM 1684 C C . ILE A 1 224 ? 13.586 2.934 3.742 1 96 224 ILE A C 1
ATOM 1686 O O . ILE A 1 224 ? 12.641 2.859 4.535 1 96 224 ILE A O 1
ATOM 1690 N N . GLU A 1 225 ? 14.812 3.176 4.145 1 96.44 225 GLU A N 1
ATOM 1691 C CA . GLU A 1 225 ? 15.141 3.232 5.57 1 96.44 225 GLU A CA 1
ATOM 1692 C C . GLU A 1 225 ? 14.391 4.363 6.262 1 96.44 225 GLU A C 1
ATOM 1694 O O . GLU A 1 225 ? 13.844 4.176 7.355 1 96.44 225 GLU A O 1
ATOM 1699 N N . ALA A 1 226 ? 14.367 5.539 5.621 1 98.25 226 ALA A N 1
ATOM 1700 C CA . ALA A 1 226 ? 13.648 6.684 6.18 1 98.25 226 ALA A CA 1
ATOM 1701 C C . ALA A 1 226 ? 12.156 6.398 6.281 1 98.25 226 ALA A C 1
ATOM 1703 O O . ALA A 1 226 ? 11.531 6.699 7.301 1 98.25 226 ALA A O 1
ATOM 1704 N N . ALA A 1 227 ? 11.633 5.785 5.238 1 97.88 227 ALA A N 1
ATOM 1705 C CA . ALA A 1 227 ? 10.203 5.496 5.207 1 97.88 227 ALA A CA 1
ATOM 1706 C C . ALA A 1 227 ? 9.828 4.473 6.273 1 97.88 227 ALA A C 1
ATOM 1708 O O . ALA A 1 227 ? 8.836 4.645 6.988 1 97.88 227 ALA A O 1
ATOM 1709 N N . LEU A 1 228 ? 10.609 3.402 6.43 1 97 228 LEU A N 1
ATOM 1710 C CA . LEU A 1 228 ? 10.312 2.357 7.402 1 97 228 LEU A CA 1
ATOM 1711 C C . LEU A 1 228 ? 10.398 2.898 8.828 1 97 228 LEU A C 1
ATOM 1713 O O . LEU A 1 228 ? 9.5 2.67 9.641 1 97 228 LEU A O 1
ATOM 1717 N N . ASP A 1 229 ? 11.469 3.598 9.109 1 98.38 229 ASP A N 1
ATOM 1718 C CA . ASP A 1 229 ? 11.586 4.207 10.43 1 98.38 229 ASP A CA 1
ATOM 1719 C C . ASP A 1 229 ? 10.477 5.227 10.672 1 98.38 229 ASP A C 1
ATOM 1721 O O . ASP A 1 229 ? 9.898 5.277 11.758 1 98.38 229 ASP A O 1
ATOM 1725 N N . GLY A 1 230 ? 10.203 6.016 9.664 1 98.62 230 GLY A N 1
ATOM 1726 C CA . GLY A 1 230 ? 9.141 7.004 9.758 1 98.62 230 GLY A CA 1
ATOM 1727 C C . GLY A 1 230 ? 7.793 6.398 10.109 1 98.62 230 GLY A C 1
ATOM 1728 O O . GLY A 1 230 ? 7.09 6.898 10.992 1 98.62 230 GLY A O 1
ATOM 1729 N N . TYR A 1 231 ? 7.453 5.344 9.469 1 98.25 231 TYR A N 1
ATOM 1730 C CA . TYR A 1 231 ? 6.172 4.703 9.734 1 98.25 231 TYR A CA 1
ATOM 1731 C C . TYR A 1 231 ? 6.129 4.137 11.148 1 98.25 231 TYR A C 1
ATOM 1733 O O . TYR A 1 231 ? 5.078 4.145 11.797 1 98.25 231 TYR A O 1
ATOM 1741 N N . GLN A 1 232 ? 7.23 3.604 11.586 1 98.25 232 GLN A N 1
ATOM 1742 C CA . GLN A 1 232 ? 7.285 3.131 12.961 1 98.25 232 GLN A CA 1
ATOM 1743 C C . GLN A 1 232 ? 7.043 4.273 13.945 1 98.25 232 GLN A C 1
ATOM 1745 O O . GLN A 1 232 ? 6.289 4.121 14.906 1 98.25 232 GLN A O 1
ATOM 1750 N N . ARG A 1 233 ? 7.641 5.379 13.695 1 98.75 233 ARG A N 1
ATOM 1751 C CA . ARG A 1 233 ? 7.5 6.539 14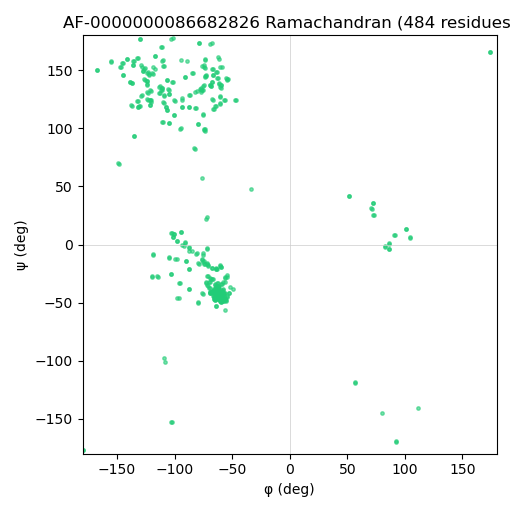.562 1 98.75 233 ARG A CA 1
ATOM 1752 C C . ARG A 1 233 ? 6.082 7.102 14.5 1 98.75 233 ARG A C 1
ATOM 1754 O O . ARG A 1 233 ? 5.512 7.48 15.531 1 98.75 233 ARG A O 1
ATOM 1761 N N . ILE A 1 234 ? 5.512 7.16 13.32 1 98.81 234 ILE A N 1
ATOM 1762 C CA . ILE A 1 234 ? 4.145 7.637 13.141 1 98.81 234 ILE A CA 1
ATOM 1763 C C . ILE A 1 234 ? 3.182 6.758 13.93 1 98.81 234 ILE A C 1
ATOM 1765 O O . ILE A 1 234 ? 2.32 7.262 14.656 1 98.81 234 ILE A O 1
ATOM 1769 N N . ARG A 1 235 ? 3.303 5.461 13.797 1 98.25 235 ARG A N 1
ATOM 1770 C CA . ARG A 1 235 ? 2.422 4.531 14.492 1 98.25 235 ARG A CA 1
ATOM 1771 C C . ARG A 1 235 ? 2.531 4.703 16 1 98.25 235 ARG A C 1
ATOM 1773 O O . ARG A 1 235 ? 1.519 4.812 16.703 1 98.25 235 ARG A O 1
ATOM 1780 N N . ALA A 1 236 ? 3.756 4.746 16.484 1 98.56 236 ALA A N 1
ATOM 1781 C CA . ALA A 1 236 ? 3.975 4.91 17.922 1 98.56 236 ALA A CA 1
ATOM 1782 C C . ALA A 1 236 ? 3.396 6.234 18.422 1 98.56 236 ALA A C 1
ATOM 1784 O O . ALA A 1 236 ? 2.797 6.293 19.5 1 98.56 236 ALA A O 1
ATOM 1785 N N . PHE A 1 237 ? 3.627 7.281 17.656 1 98.88 237 PHE A N 1
ATOM 1786 C CA . PHE A 1 237 ? 3.164 8.617 18 1 98.88 237 PHE A CA 1
ATOM 1787 C C . PHE A 1 237 ? 1.644 8.664 18.094 1 98.88 237 PHE A C 1
ATOM 1789 O O . PHE A 1 237 ? 1.085 9.188 19.047 1 98.88 237 PHE A O 1
ATOM 1796 N N . PHE A 1 238 ? 0.926 8.094 17.109 1 98.69 238 PHE A N 1
ATOM 1797 C CA . PHE A 1 238 ? -0.532 8.094 17.125 1 98.69 238 PHE A CA 1
ATOM 1798 C C . PHE A 1 238 ? -1.065 7.152 18.188 1 98.69 238 PHE A C 1
ATOM 1800 O O . PHE A 1 238 ? -2.086 7.438 18.828 1 98.69 238 PHE A O 1
ATOM 1807 N N . ASP A 1 239 ? -0.391 6.016 18.438 1 98.25 239 ASP A N 1
ATOM 1808 C CA . ASP A 1 239 ? -0.797 5.129 19.516 1 98.25 239 ASP A CA 1
ATOM 1809 C C . ASP A 1 239 ? -0.748 5.844 20.859 1 98.25 239 ASP A C 1
ATOM 1811 O O . ASP A 1 239 ? -1.643 5.676 21.703 1 98.25 239 ASP A O 1
ATOM 1815 N N . ARG A 1 240 ? 0.281 6.613 21.016 1 98 240 ARG A N 1
ATOM 1816 C CA . ARG A 1 240 ? 0.472 7.336 22.281 1 98 240 ARG A CA 1
ATOM 1817 C C . ARG A 1 240 ? -0.568 8.438 22.438 1 98 240 ARG A C 1
ATOM 1819 O O . ARG A 1 240 ? -1.073 8.664 23.547 1 98 240 ARG A O 1
ATOM 1826 N N . ASN A 1 241 ? -0.927 9.117 21.375 1 98.44 241 ASN A N 1
ATOM 1827 C CA . ASN A 1 241 ? -1.687 10.359 21.5 1 98.44 241 ASN A CA 1
ATOM 1828 C C . ASN A 1 241 ? -3.162 10.148 21.172 1 98.44 241 ASN A C 1
ATOM 1830 O O . ASN A 1 241 ? -4.012 10.953 21.562 1 98.44 241 ASN A O 1
ATOM 1834 N N . LEU A 1 242 ? -3.436 9.109 20.344 1 97.75 242 LEU A N 1
ATOM 1835 C CA . LEU A 1 242 ? -4.809 8.906 19.891 1 97.75 242 LEU A CA 1
ATOM 1836 C C . LEU A 1 242 ? -5.371 7.602 20.438 1 97.75 242 LEU A C 1
ATOM 1838 O O . LEU A 1 242 ? -6.59 7.395 20.438 1 97.75 242 LEU A O 1
ATOM 1842 N N . GLY A 1 243 ? -4.496 6.66 20.688 1 84.44 243 GLY A N 1
ATOM 1843 C CA . GLY A 1 243 ? -4.914 5.328 21.094 1 84.44 243 GLY A CA 1
ATOM 1844 C C . GLY A 1 243 ? -5.719 5.316 22.375 1 84.44 243 GLY A C 1
ATOM 1845 O O . GLY A 1 243 ? -5.543 6.184 23.234 1 84.44 243 GLY A O 1
ATOM 1846 N N . ALA A 1 244 ? -6.871 4.465 22.375 1 67.25 244 ALA A N 1
ATOM 1847 C CA . ALA A 1 244 ? -7.699 4.281 23.562 1 67.25 244 ALA A CA 1
ATOM 1848 C C . ALA A 1 244 ? -6.926 3.561 24.656 1 67.25 244 ALA A C 1
ATOM 1850 O O . ALA A 1 244 ? -6.012 2.781 24.375 1 67.25 244 ALA A O 1
ATOM 1851 N N . MET B 1 1 ? -17.078 3.469 -11.227 1 46.06 1 MET B N 1
ATOM 1852 C CA . MET B 1 1 ? -16.828 2.312 -10.367 1 46.06 1 MET B CA 1
ATOM 1853 C C . MET B 1 1 ? -16.438 2.754 -8.961 1 46.06 1 MET B C 1
ATOM 1855 O O . MET B 1 1 ? -15.562 3.602 -8.789 1 46.06 1 MET B O 1
ATOM 1859 N N . LYS B 1 2 ? -17.219 2.375 -7.961 1 70 2 LYS B N 1
ATOM 1860 C CA . LYS B 1 2 ? -17.016 2.736 -6.562 1 70 2 LYS B CA 1
ATOM 1861 C C . LYS B 1 2 ? -15.734 2.107 -6.02 1 70 2 LYS B C 1
ATOM 1863 O O . LYS B 1 2 ? -15.383 0.981 -6.383 1 70 2 LYS B O 1
ATOM 1868 N N . ASP B 1 3 ? -14.734 2.756 -5.621 1 87.06 3 ASP B N 1
ATOM 1869 C CA . ASP B 1 3 ? -13.438 2.316 -5.113 1 87.06 3 ASP B CA 1
ATOM 1870 C C . ASP B 1 3 ? -13.57 1.72 -3.717 1 87.06 3 ASP B C 1
ATOM 1872 O O . ASP B 1 3 ? -12.578 1.609 -2.986 1 87.06 3 ASP B O 1
ATOM 1876 N N . ALA B 1 4 ? -14.828 1.253 -3.436 1 96.12 4 ALA B N 1
ATOM 1877 C CA . ALA B 1 4 ? -15.07 0.733 -2.092 1 96.12 4 ALA B CA 1
ATOM 1878 C C . ALA B 1 4 ? -14.594 -0.712 -1.969 1 96.12 4 ALA B C 1
ATOM 1880 O O . ALA B 1 4 ? -14.883 -1.542 -2.834 1 96.12 4 ALA B O 1
ATOM 1881 N N . ILE B 1 5 ? -13.875 -0.966 -0.952 1 98.38 5 ILE B N 1
ATOM 1882 C CA . ILE B 1 5 ? -13.398 -2.328 -0.745 1 98.38 5 ILE B CA 1
ATOM 1883 C C . ILE B 1 5 ? -13.578 -2.723 0.72 1 98.38 5 ILE B C 1
ATOM 1885 O O . ILE B 1 5 ? -13.742 -1.858 1.586 1 98.38 5 ILE B O 1
ATOM 1889 N N . GLN B 1 6 ? -13.625 -3.992 0.955 1 98.25 6 GLN B N 1
ATOM 1890 C CA . GLN B 1 6 ? -13.523 -4.609 2.273 1 98.25 6 GLN B CA 1
ATOM 1891 C C . GLN B 1 6 ? -12.422 -5.664 2.307 1 98.25 6 GLN B C 1
ATOM 1893 O O . GLN B 1 6 ? -12.219 -6.387 1.329 1 98.25 6 GLN B O 1
ATOM 1898 N N . ALA B 1 7 ? -11.719 -5.719 3.418 1 98.56 7 ALA B N 1
ATOM 1899 C CA . ALA B 1 7 ? -10.641 -6.688 3.539 1 98.56 7 ALA B CA 1
ATOM 1900 C C . ALA B 1 7 ? -10.5 -7.184 4.977 1 98.56 7 ALA B C 1
ATOM 1902 O O . ALA B 1 7 ? -10.859 -6.477 5.922 1 98.56 7 ALA B O 1
ATOM 1903 N N . GLY B 1 8 ? -10.008 -8.359 5.102 1 98 8 GLY B N 1
ATOM 1904 C CA . GLY B 1 8 ? -9.758 -8.938 6.41 1 98 8 GLY B CA 1
ATOM 1905 C C . GLY B 1 8 ? -9.32 -10.391 6.348 1 98 8 GLY B C 1
ATOM 1906 O O . GLY B 1 8 ? -9.398 -11.016 5.293 1 98 8 GLY B O 1
ATOM 1907 N N . THR B 1 9 ? -8.797 -10.875 7.473 1 97.19 9 THR B N 1
ATOM 1908 C CA . THR B 1 9 ? -8.375 -12.266 7.586 1 97.19 9 THR B CA 1
ATOM 1909 C C . THR B 1 9 ? -9.578 -13.188 7.738 1 97.19 9 THR B C 1
ATOM 1911 O O . THR B 1 9 ? -10.508 -12.891 8.492 1 97.19 9 THR B O 1
ATOM 1914 N N . ILE B 1 10 ? -9.57 -14.211 6.992 1 97.06 10 ILE B N 1
ATOM 1915 C CA . ILE B 1 10 ? -10.625 -15.227 7.047 1 97.06 10 ILE B CA 1
ATOM 1916 C C . ILE B 1 10 ? -10 -16.609 7.164 1 97.06 10 ILE B C 1
ATOM 1918 O O . ILE B 1 10 ? -8.773 -16.75 7.23 1 97.06 10 ILE B O 1
ATOM 1922 N N . THR B 1 11 ? -10.812 -17.578 7.277 1 96.69 11 THR B N 1
ATOM 1923 C CA . THR B 1 11 ? -10.406 -18.984 7.199 1 96.69 11 THR B CA 1
ATOM 1924 C C . THR B 1 11 ? -10.938 -19.625 5.922 1 96.69 11 THR B C 1
ATOM 1926 O O . THR B 1 11 ? -12.094 -19.406 5.543 1 96.69 11 THR B O 1
ATOM 1929 N N . VAL B 1 12 ? -10.102 -20.359 5.234 1 97.38 12 VAL B N 1
ATOM 1930 C CA . VAL B 1 12 ? -10.523 -21.047 4.016 1 97.38 12 VAL B CA 1
ATOM 1931 C C . VAL B 1 12 ? -10.141 -22.516 4.09 1 97.38 12 VAL B C 1
ATOM 1933 O O . VAL B 1 12 ? -9.172 -22.891 4.758 1 97.38 12 VAL B O 1
ATOM 1936 N N . ALA B 1 13 ? -10.945 -23.297 3.359 1 96.38 13 ALA B N 1
ATOM 1937 C CA . ALA B 1 13 ? -10.633 -24.734 3.273 1 96.38 13 ALA B CA 1
ATOM 1938 C C . ALA B 1 13 ? -9.43 -24.969 2.363 1 96.38 13 ALA B C 1
ATOM 1940 O O . ALA B 1 13 ? -9.289 -24.328 1.322 1 96.38 13 ALA B O 1
ATOM 1941 N N . SER B 1 14 ? -8.555 -25.812 2.768 1 94.5 14 SER B N 1
ATOM 1942 C CA . SER B 1 14 ? -7.418 -26.25 1.963 1 94.5 14 SER B CA 1
ATOM 1943 C C . SER B 1 14 ? -7.598 -27.703 1.509 1 94.5 14 SER B C 1
ATOM 1945 O O . SER B 1 14 ? -8.383 -27.969 0.599 1 94.5 14 SER B O 1
ATOM 1947 N N . ARG B 1 15 ? -7.055 -28.688 2.135 1 88.44 15 ARG B N 1
ATOM 1948 C CA . ARG B 1 15 ? -7.328 -30.109 1.912 1 88.44 15 ARG B CA 1
ATOM 1949 C C . ARG B 1 15 ? -8.391 -30.625 2.881 1 88.44 15 ARG B C 1
ATOM 1951 O O . ARG B 1 15 ? -8.695 -29.969 3.879 1 88.44 15 ARG B O 1
ATOM 1958 N N . PRO B 1 16 ? -8.992 -31.734 2.461 1 86.56 16 PRO B N 1
ATOM 1959 C CA . PRO B 1 16 ? -10.062 -32.219 3.326 1 86.56 16 PRO B CA 1
ATOM 1960 C C . PRO B 1 16 ? -9.664 -32.25 4.801 1 86.56 16 PRO B C 1
ATOM 1962 O O . PRO B 1 16 ? -8.625 -32.812 5.152 1 86.56 16 PRO B O 1
ATOM 1965 N N . GLY B 1 17 ? -10.484 -31.562 5.574 1 90 17 GLY B N 1
ATOM 1966 C CA . GLY B 1 17 ? -10.312 -31.562 7.02 1 90 17 GLY B CA 1
ATOM 1967 C C . GLY B 1 17 ? -9.328 -30.516 7.504 1 90 17 GLY B C 1
ATOM 1968 O O . GLY B 1 17 ? -9.016 -30.453 8.695 1 90 17 GLY B O 1
ATOM 1969 N N . THR B 1 18 ? -8.812 -29.766 6.598 1 93.5 18 THR B N 1
ATOM 1970 C CA . THR B 1 18 ? -7.832 -28.75 6.98 1 93.5 18 THR B CA 1
ATOM 1971 C C . THR B 1 18 ? -8.297 -27.359 6.57 1 93.5 18 THR B C 1
ATOM 1973 O O . THR B 1 18 ? -8.805 -27.172 5.461 1 93.5 18 THR B O 1
ATOM 1976 N N . GLU B 1 19 ? -8.18 -26.453 7.512 1 96.12 19 GLU B N 1
ATOM 1977 C CA . GLU B 1 19 ? -8.438 -25.047 7.238 1 96.12 19 GLU B CA 1
ATOM 1978 C C . GLU B 1 19 ? -7.199 -24.203 7.512 1 96.12 19 GLU B C 1
ATOM 1980 O O . GLU B 1 19 ? -6.406 -24.516 8.398 1 96.12 19 GLU B O 1
ATOM 1985 N N . ILE B 1 20 ? -7.074 -23.141 6.707 1 96.5 20 ILE B N 1
ATOM 1986 C CA . ILE B 1 20 ? -5.949 -22.25 6.918 1 96.5 20 ILE B CA 1
ATOM 1987 C C . ILE B 1 20 ? -6.441 -20.797 6.926 1 96.5 20 ILE B C 1
ATOM 1989 O O . ILE B 1 20 ? -7.523 -20.5 6.418 1 96.5 20 ILE B O 1
ATOM 1993 N N . GLU B 1 21 ? -5.617 -20 7.488 1 96.56 21 GLU B N 1
ATOM 1994 C CA . GLU B 1 21 ? -5.863 -18.562 7.422 1 96.56 21 GLU B CA 1
ATOM 1995 C C . GLU B 1 21 ? -5.586 -18.016 6.02 1 96.56 21 GLU B C 1
ATOM 1997 O O . GLU B 1 21 ? -4.68 -18.5 5.332 1 96.56 21 GLU B O 1
ATOM 2002 N N . ALA B 1 22 ? -6.383 -17.047 5.641 1 97.88 22 ALA B N 1
ATOM 2003 C CA . ALA B 1 22 ? -6.188 -16.297 4.395 1 97.88 22 ALA B CA 1
ATOM 2004 C C . ALA B 1 22 ? -6.582 -14.836 4.555 1 97.88 22 ALA B C 1
ATOM 2006 O O . ALA B 1 22 ? -7.285 -14.484 5.504 1 97.88 22 ALA B O 1
ATOM 2007 N N . TYR B 1 23 ? -6.051 -14.047 3.764 1 98.25 23 TYR B N 1
ATOM 2008 C CA . TYR B 1 23 ? -6.43 -12.641 3.729 1 98.25 23 TYR B CA 1
ATOM 2009 C C . TYR B 1 23 ? -7.25 -12.328 2.484 1 98.25 23 TYR B C 1
ATOM 2011 O O . TYR B 1 23 ? -6.777 -12.516 1.359 1 98.25 23 TYR B O 1
ATOM 2019 N N . LEU B 1 24 ? -8.484 -11.891 2.697 1 98.69 24 LEU B N 1
ATOM 2020 C CA . LEU B 1 24 ? -9.406 -11.594 1.603 1 98.69 24 LEU B CA 1
ATOM 2021 C C . LEU B 1 24 ? -9.625 -10.086 1.473 1 98.69 24 LEU B C 1
ATOM 2023 O O . LEU B 1 24 ? -9.898 -9.406 2.465 1 98.69 24 LEU B O 1
ATOM 2027 N N . ALA B 1 25 ? -9.461 -9.539 0.304 1 98.69 25 ALA B N 1
ATOM 2028 C CA . ALA B 1 25 ? -9.859 -8.18 -0.062 1 98.69 25 ALA B CA 1
ATOM 2029 C C . ALA B 1 25 ? -10.781 -8.188 -1.274 1 98.69 25 ALA B C 1
ATOM 2031 O O . ALA B 1 25 ? -10.469 -8.797 -2.299 1 98.69 25 ALA B O 1
ATOM 2032 N N . ARG B 1 26 ? -11.898 -7.488 -1.212 1 98.12 26 ARG B N 1
ATOM 2033 C CA . ARG B 1 26 ? -12.852 -7.516 -2.32 1 98.12 26 ARG B CA 1
ATOM 2034 C C . ARG B 1 26 ? -13.531 -6.164 -2.494 1 98.12 26 ARG B C 1
ATOM 2036 O O . ARG B 1 26 ? -13.75 -5.441 -1.517 1 98.12 26 ARG B O 1
ATOM 2043 N N . PRO B 1 27 ? -13.82 -5.848 -3.77 1 97.62 27 PRO B N 1
ATOM 2044 C CA . PRO B 1 27 ? -14.695 -4.688 -3.975 1 97.62 27 PRO B CA 1
ATOM 2045 C C . PRO B 1 27 ? -16.094 -4.895 -3.393 1 97.62 27 PRO B C 1
ATOM 2047 O O . PRO B 1 27 ? -16.547 -6.031 -3.266 1 97.62 27 PRO B O 1
ATOM 2050 N N . LEU B 1 28 ? -16.703 -3.852 -2.949 1 95.38 28 LEU B N 1
ATOM 2051 C CA . LEU B 1 28 ? -18.078 -3.959 -2.459 1 95.38 28 LEU B CA 1
ATOM 2052 C C . LEU B 1 28 ? -19.047 -4.188 -3.611 1 95.38 28 LEU B C 1
ATOM 2054 O O . LEU B 1 28 ? -20.109 -4.793 -3.424 1 95.38 28 LEU B O 1
ATOM 2058 N N . ASP B 1 29 ? -18.672 -3.73 -4.773 1 93.94 29 ASP B N 1
ATOM 2059 C CA . ASP B 1 29 ? -19.422 -4.074 -5.98 1 93.94 29 ASP B CA 1
ATOM 2060 C C . ASP B 1 29 ? -19.062 -5.477 -6.469 1 93.94 29 ASP B C 1
ATOM 2062 O O . ASP B 1 29 ? -18.219 -6.152 -5.863 1 93.94 29 ASP B O 1
ATOM 2066 N N . THR B 1 30 ? -19.781 -5.965 -7.5 1 95 30 THR B N 1
ATOM 2067 C CA . THR B 1 30 ? -19.5 -7.27 -8.086 1 95 30 THR B CA 1
ATOM 2068 C C . THR B 1 30 ? -18.078 -7.316 -8.641 1 95 30 THR B C 1
ATOM 2070 O O . THR B 1 30 ? -17.688 -6.48 -9.461 1 95 30 THR B O 1
ATOM 2073 N N . PRO B 1 31 ? -17.297 -8.242 -8.133 1 97.19 31 PRO B N 1
ATOM 2074 C CA . PRO B 1 31 ? -15.938 -8.344 -8.672 1 97.19 31 PRO B CA 1
ATOM 2075 C C . PRO B 1 31 ? -15.914 -8.703 -10.156 1 97.19 31 PRO B C 1
ATOM 2077 O O . PRO B 1 31 ? -16.75 -9.492 -10.617 1 97.19 31 PRO B O 1
ATOM 2080 N N . LYS B 1 32 ? -14.984 -8.148 -10.898 1 96.06 32 LYS B N 1
ATOM 2081 C CA . LYS B 1 32 ? -14.859 -8.5 -12.305 1 96.06 32 LYS B CA 1
ATOM 2082 C C . LYS B 1 32 ? -14.141 -9.836 -12.477 1 96.06 32 LYS B C 1
ATOM 2084 O O . LYS B 1 32 ? -14.219 -10.453 -13.539 1 96.06 32 LYS B O 1
ATOM 2089 N N . GLY B 1 33 ? -13.453 -10.344 -11.508 1 98.19 33 GLY B N 1
ATOM 2090 C CA . GLY B 1 33 ? -12.695 -11.586 -11.43 1 98.19 33 GLY B CA 1
ATOM 2091 C C . GLY B 1 33 ? -12.039 -11.797 -10.078 1 98.19 33 GLY B C 1
ATOM 2092 O O . GLY B 1 33 ? -12.305 -11.055 -9.133 1 98.19 33 GLY B O 1
ATOM 2093 N N . GLY B 1 34 ? -11.297 -12.859 -9.992 1 98.69 34 GLY B N 1
ATOM 2094 C CA . GLY B 1 34 ? -10.594 -13.18 -8.758 1 98.69 34 GLY B CA 1
ATOM 2095 C C . GLY B 1 34 ? -9.102 -13.352 -8.953 1 98.69 34 GLY B C 1
ATOM 2096 O O . GLY B 1 34 ? -8.648 -13.734 -10.031 1 98.69 34 GLY B O 1
ATOM 2097 N N . VAL B 1 35 ? -8.344 -13.008 -7.969 1 98.94 35 VAL B N 1
ATOM 2098 C CA . VAL B 1 35 ? -6.895 -13.172 -7.992 1 98.94 35 VAL B CA 1
ATOM 2099 C C . VAL B 1 35 ? -6.438 -13.867 -6.707 1 98.94 35 VAL B C 1
ATOM 2101 O O . VAL B 1 35 ? -6.691 -13.375 -5.605 1 98.94 35 VAL B O 1
ATOM 2104 N N . VAL B 1 36 ? -5.84 -15.008 -6.828 1 98.94 36 VAL B N 1
ATOM 2105 C CA . VAL B 1 36 ? -5.156 -15.625 -5.695 1 98.94 36 VAL B CA 1
ATOM 2106 C C . VAL B 1 36 ? -3.717 -15.125 -5.625 1 98.94 36 VAL B C 1
ATOM 2108 O O . VAL B 1 36 ? -2.943 -15.297 -6.57 1 98.94 36 VAL B O 1
ATOM 2111 N N . VAL B 1 37 ? -3.375 -14.461 -4.535 1 98.94 37 VAL B N 1
ATOM 2112 C CA . VAL B 1 37 ? -2.039 -13.922 -4.316 1 98.94 37 VAL B CA 1
ATOM 2113 C C . VAL B 1 37 ? -1.195 -14.922 -3.535 1 98.94 37 VAL B C 1
ATOM 2115 O O . VAL B 1 37 ? -1.552 -15.312 -2.418 1 98.94 37 VAL B O 1
ATOM 2118 N N . ILE B 1 38 ? -0.116 -15.375 -4.141 1 98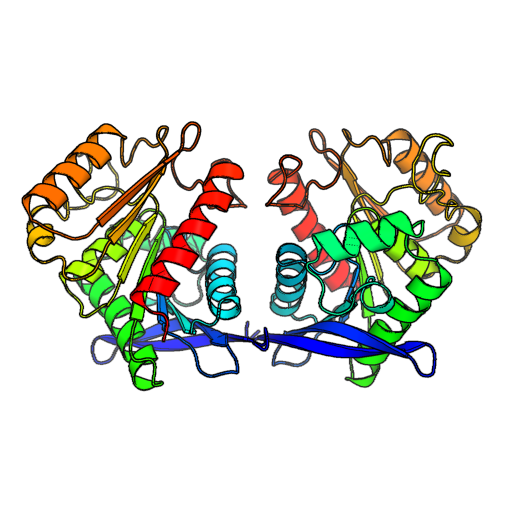.5 38 ILE B N 1
ATOM 2119 C CA . ILE B 1 38 ? 0.801 -16.312 -3.496 1 98.5 38 ILE B CA 1
ATOM 2120 C C . ILE B 1 38 ? 2.023 -15.555 -2.973 1 98.5 38 ILE B C 1
ATOM 2122 O O . ILE B 1 38 ? 2.842 -15.07 -3.756 1 98.5 38 ILE B O 1
ATOM 2126 N N . HIS B 1 39 ? 2.137 -15.477 -1.677 1 96.75 39 HIS B N 1
ATOM 2127 C CA . HIS B 1 39 ? 3.135 -14.617 -1.057 1 96.75 39 HIS B CA 1
ATOM 2128 C C . HIS B 1 39 ? 4.535 -15.195 -1.198 1 96.75 39 HIS B C 1
ATOM 2130 O O . HIS B 1 39 ? 4.691 -16.391 -1.447 1 96.75 39 HIS B O 1
ATOM 2136 N N . HIS B 1 40 ? 5.566 -14.336 -1.056 1 93.31 40 HIS B N 1
ATOM 2137 C CA . HIS B 1 40 ? 6.969 -14.734 -0.997 1 93.31 40 HIS B CA 1
ATOM 2138 C C . HIS B 1 40 ? 7.277 -15.484 0.297 1 93.31 40 HIS B C 1
ATOM 2140 O O . HIS B 1 40 ? 6.418 -15.586 1.175 1 93.31 40 HIS B O 1
ATOM 2146 N N . ALA B 1 41 ? 8.461 -16.047 0.441 1 83.69 41 ALA B N 1
ATOM 2147 C CA . ALA B 1 41 ? 8.82 -16.938 1.539 1 83.69 41 ALA B CA 1
ATOM 2148 C C . ALA B 1 41 ? 8.586 -16.266 2.891 1 83.69 41 ALA B C 1
ATOM 2150 O O . ALA B 1 41 ? 8.008 -16.875 3.797 1 83.69 41 ALA B O 1
ATOM 2151 N N . PRO B 1 42 ? 9.172 -15.047 3.252 1 75.06 42 PRO B N 1
ATOM 2152 C CA . PRO B 1 42 ? 8.836 -14.531 4.582 1 75.06 42 PRO B CA 1
ATOM 2153 C C . PRO B 1 42 ? 7.336 -14.375 4.793 1 75.06 42 PRO B C 1
ATOM 2155 O O . PRO B 1 42 ? 6.84 -14.586 5.902 1 75.06 42 PRO B O 1
ATOM 2158 N N . GLY B 1 43 ? 6.523 -14.141 3.754 1 80.56 43 GLY B N 1
ATOM 2159 C CA . GLY B 1 43 ? 5.137 -14.461 3.445 1 80.56 43 GLY B CA 1
ATOM 2160 C C . GLY B 1 43 ? 4.145 -13.531 4.117 1 80.56 43 GLY B C 1
ATOM 2161 O O . GLY B 1 43 ? 4.359 -12.312 4.164 1 80.56 43 GLY B O 1
ATOM 2162 N N . PHE B 1 44 ? 2.871 -13.945 4.605 1 92.62 44 PHE B N 1
ATOM 2163 C CA . PHE B 1 44 ? 1.602 -13.43 5.098 1 92.62 44 PHE B CA 1
ATOM 2164 C C . PHE B 1 44 ? 1.812 -12.133 5.879 1 92.62 44 PHE B C 1
ATOM 2166 O O . PHE B 1 44 ? 1.364 -12.016 7.02 1 92.62 44 PHE B O 1
ATOM 2173 N N . ASP B 1 45 ? 2.609 -11.227 5.227 1 93.31 45 ASP B N 1
ATOM 2174 C CA . ASP B 1 45 ? 3.076 -10.016 5.891 1 93.31 45 ASP B CA 1
ATOM 2175 C C . ASP B 1 45 ? 2.254 -8.805 5.457 1 93.31 45 ASP B C 1
ATOM 2177 O O . ASP B 1 45 ? 1.349 -8.922 4.629 1 93.31 45 ASP B O 1
ATOM 2181 N N . GLN B 1 46 ? 2.568 -7.656 6.039 1 92 46 GLN B N 1
ATOM 2182 C CA . GLN B 1 46 ? 1.833 -6.422 5.777 1 92 46 GLN B CA 1
ATOM 2183 C C . GLN B 1 46 ? 1.95 -6.012 4.312 1 92 46 GLN B C 1
ATOM 2185 O O . GLN B 1 46 ? 0.972 -5.566 3.709 1 92 46 GLN B O 1
ATOM 2190 N N . GLY B 1 47 ? 3.152 -6.133 3.783 1 93.62 47 GLY B N 1
ATOM 2191 C CA . GLY B 1 47 ? 3.363 -5.742 2.398 1 93.62 47 GLY B CA 1
ATOM 2192 C C . GLY B 1 47 ? 2.525 -6.543 1.419 1 93.62 47 GLY B C 1
ATOM 2193 O O . GLY B 1 47 ? 1.929 -5.977 0.499 1 93.62 47 GLY B O 1
ATOM 2194 N N . THR B 1 48 ? 2.455 -7.828 1.606 1 96.25 48 THR B N 1
ATOM 2195 C CA . THR B 1 48 ? 1.688 -8.664 0.686 1 96.25 48 THR B CA 1
ATOM 2196 C C . THR B 1 48 ? 0.19 -8.453 0.889 1 96.25 48 THR B C 1
ATOM 2198 O O . THR B 1 48 ? -0.586 -8.516 -0.067 1 96.25 48 THR B O 1
ATOM 2201 N N . LYS B 1 49 ? -0.232 -8.18 2.119 1 97.06 49 LYS B N 1
ATOM 2202 C CA . LYS B 1 49 ? -1.628 -7.82 2.355 1 97.06 49 LYS B CA 1
ATOM 2203 C C . LYS B 1 49 ? -1.995 -6.527 1.634 1 97.06 49 LYS B C 1
ATOM 2205 O O . LYS B 1 49 ? -3.105 -6.395 1.115 1 97.06 49 LYS B O 1
ATOM 2210 N N . GLU B 1 50 ? -1.061 -5.629 1.636 1 96.88 50 GLU B N 1
ATOM 2211 C CA . GLU B 1 50 ? -1.298 -4.387 0.906 1 96.88 50 GLU B CA 1
ATOM 2212 C C . GLU B 1 50 ? -1.438 -4.645 -0.591 1 96.88 50 GLU B C 1
ATOM 2214 O O . GLU B 1 50 ? -2.295 -4.051 -1.251 1 96.88 50 GLU B O 1
ATOM 2219 N N . ILE B 1 51 ? -0.627 -5.516 -1.118 1 97.5 51 ILE B N 1
ATOM 2220 C CA . ILE B 1 51 ? -0.741 -5.914 -2.516 1 97.5 51 ILE B CA 1
ATOM 2221 C C . ILE B 1 51 ? -2.117 -6.527 -2.77 1 97.5 51 ILE B C 1
ATOM 2223 O O . ILE B 1 51 ? -2.77 -6.211 -3.768 1 97.5 51 ILE B O 1
ATOM 2227 N N . THR B 1 52 ? -2.551 -7.34 -1.863 1 98.5 52 THR B N 1
ATOM 2228 C CA . THR B 1 52 ? -3.85 -7.992 -1.985 1 98.5 52 THR B CA 1
ATOM 2229 C C . THR B 1 52 ? -4.973 -6.961 -2.014 1 98.5 52 THR B C 1
ATOM 2231 O O . THR B 1 52 ? -5.875 -7.039 -2.85 1 98.5 52 THR B O 1
ATOM 2234 N N . ARG B 1 53 ? -4.945 -5.984 -1.166 1 98.06 53 ARG B N 1
ATOM 2235 C CA . ARG B 1 53 ? -5.941 -4.918 -1.163 1 98.06 53 ARG B CA 1
ATOM 2236 C C . ARG B 1 53 ? -5.891 -4.117 -2.457 1 98.06 53 ARG B C 1
ATOM 2238 O O . ARG B 1 53 ? -6.918 -3.633 -2.938 1 98.06 53 ARG B O 1
ATOM 2245 N N . ARG B 1 54 ? -4.715 -3.922 -3.02 1 97.31 54 ARG B N 1
ATOM 2246 C CA . ARG B 1 54 ? -4.57 -3.189 -4.273 1 97.31 54 ARG B CA 1
ATOM 2247 C C . ARG B 1 54 ? -5.395 -3.838 -5.383 1 97.31 54 ARG B C 1
ATOM 2249 O O . ARG B 1 54 ? -6.059 -3.143 -6.156 1 97.31 54 ARG B O 1
ATOM 2256 N N . PHE B 1 55 ? -5.355 -5.148 -5.445 1 98.31 55 PHE B N 1
ATOM 2257 C CA . PHE B 1 55 ? -6.145 -5.832 -6.461 1 98.31 55 PHE B CA 1
ATOM 2258 C C . PHE B 1 55 ? -7.633 -5.555 -6.27 1 98.31 55 PHE B C 1
ATOM 2260 O O . PHE B 1 55 ? -8.375 -5.434 -7.246 1 98.31 55 PHE B O 1
ATOM 2267 N N . ALA B 1 56 ? -8.078 -5.473 -5.027 1 98.31 56 ALA B N 1
ATOM 2268 C CA . ALA B 1 56 ? -9.484 -5.164 -4.758 1 98.31 56 ALA B CA 1
ATOM 2269 C C . ALA B 1 56 ? -9.844 -3.77 -5.262 1 98.31 56 ALA B C 1
ATOM 2271 O O . ALA B 1 56 ? -10.953 -3.551 -5.762 1 98.31 56 ALA B O 1
ATOM 2272 N N . THR B 1 57 ? -8.898 -2.83 -5.121 1 97.19 57 THR B N 1
ATOM 2273 C CA . THR B 1 57 ? -9.156 -1.48 -5.609 1 97.19 57 THR B CA 1
ATOM 2274 C C . THR B 1 57 ? -9.242 -1.465 -7.133 1 97.19 57 THR B C 1
ATOM 2276 O O . THR B 1 57 ? -9.781 -0.519 -7.719 1 97.19 57 THR B O 1
ATOM 2279 N N . TRP B 1 58 ? -8.695 -2.484 -7.762 1 96.75 58 TRP B N 1
ATOM 2280 C CA . TRP B 1 58 ? -8.797 -2.607 -9.211 1 96.75 58 TRP B CA 1
ATOM 2281 C C . TRP B 1 58 ? -10.078 -3.334 -9.617 1 96.75 58 TRP B C 1
ATOM 2283 O O . TRP B 1 58 ? -10.305 -3.586 -10.797 1 96.75 58 TRP B O 1
ATOM 2293 N N . GLY B 1 59 ? -10.867 -3.787 -8.672 1 97.19 59 GLY B N 1
ATOM 2294 C CA . GLY B 1 59 ? -12.148 -4.418 -8.945 1 97.19 59 GLY B CA 1
ATOM 2295 C C . GLY B 1 59 ? -12.094 -5.93 -8.867 1 97.19 59 GLY B C 1
ATOM 2296 O O . GLY B 1 59 ? -13.031 -6.609 -9.305 1 97.19 59 GLY B O 1
ATOM 2297 N N . TYR B 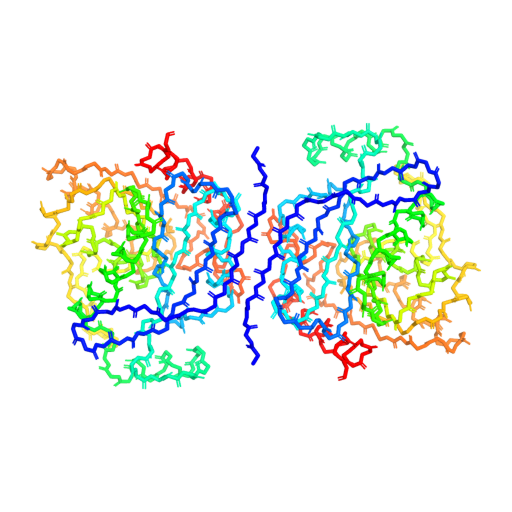1 60 ? -11.031 -6.523 -8.312 1 98.31 60 TYR B N 1
ATOM 2298 C CA . TYR B 1 60 ? -10.906 -7.973 -8.219 1 98.31 60 TYR B CA 1
ATOM 2299 C C . TYR B 1 60 ? -11.109 -8.445 -6.785 1 98.31 60 TYR B C 1
ATOM 2301 O O . TYR B 1 60 ? -10.68 -7.789 -5.836 1 98.31 60 TYR B O 1
ATOM 2309 N N . ALA B 1 61 ? -11.766 -9.57 -6.594 1 98.69 61 ALA B N 1
ATOM 2310 C CA . ALA B 1 61 ? -11.695 -10.266 -5.312 1 98.69 61 ALA B CA 1
ATOM 2311 C C . ALA B 1 61 ? -10.359 -10.992 -5.152 1 98.69 61 ALA B C 1
ATOM 2313 O O . ALA B 1 61 ? -10.062 -11.938 -5.891 1 98.69 61 ALA B O 1
ATOM 2314 N N . ALA B 1 62 ? -9.57 -10.523 -4.254 1 98.88 62 ALA B N 1
ATOM 2315 C CA . ALA B 1 62 ? -8.227 -11.055 -4.098 1 98.88 62 ALA B CA 1
ATOM 2316 C C . ALA B 1 62 ? -8.086 -11.82 -2.787 1 98.88 62 ALA B C 1
ATOM 2318 O O . ALA B 1 62 ? -8.539 -11.359 -1.737 1 98.88 62 ALA B O 1
ATOM 2319 N N . LEU B 1 63 ? -7.5 -13 -2.832 1 98.88 63 LEU B N 1
ATOM 2320 C CA . LEU B 1 63 ? -7.352 -13.875 -1.675 1 98.88 63 LEU B CA 1
ATOM 2321 C C . LEU B 1 63 ? -5.922 -14.398 -1.57 1 98.88 63 LEU B C 1
ATOM 2323 O O . LEU B 1 63 ? -5.391 -14.961 -2.529 1 98.88 63 LEU B O 1
ATOM 2327 N N . MET B 1 64 ? -5.285 -14.156 -0.442 1 98.62 64 MET B N 1
ATOM 2328 C CA . MET B 1 64 ? -3.938 -14.641 -0.162 1 98.62 64 MET B CA 1
ATOM 2329 C C . MET B 1 64 ? -3.959 -15.719 0.919 1 98.62 64 MET B C 1
ATOM 2331 O O . MET B 1 64 ? -4.152 -15.414 2.098 1 98.62 64 MET B O 1
ATOM 2335 N N . PRO B 1 65 ? -3.771 -16.953 0.528 1 98 65 PRO B N 1
ATOM 2336 C CA . PRO B 1 65 ? -3.664 -17.969 1.571 1 98 65 PRO B CA 1
ATOM 2337 C C . PRO B 1 65 ? -2.379 -17.859 2.387 1 98 65 PRO B C 1
ATOM 2339 O O . PRO B 1 65 ? -1.322 -17.531 1.837 1 98 65 PRO B O 1
ATOM 2342 N N . ASN B 1 66 ? -2.438 -18 3.668 1 96.81 66 ASN B N 1
ATOM 2343 C CA . ASN B 1 66 ? -1.261 -18.125 4.523 1 96.81 66 ASN B CA 1
ATOM 2344 C C . ASN B 1 66 ? -0.604 -19.484 4.387 1 96.81 66 ASN B C 1
ATOM 2346 O O . ASN B 1 66 ? -0.993 -20.438 5.07 1 96.81 66 ASN B O 1
ATOM 2350 N N . LEU B 1 67 ? 0.417 -19.516 3.629 1 95.25 67 LEU B N 1
ATOM 2351 C CA . LEU B 1 67 ? 1.035 -20.781 3.26 1 95.25 67 LEU B CA 1
ATOM 2352 C C . LEU B 1 67 ? 1.749 -21.406 4.453 1 95.25 67 LEU B C 1
ATOM 2354 O O . LEU B 1 67 ? 2.096 -22.594 4.426 1 95.25 67 LEU B O 1
ATOM 2358 N N . ASN B 1 68 ? 2.014 -20.609 5.441 1 93.94 68 ASN B N 1
ATOM 2359 C CA . ASN B 1 68 ? 2.74 -21.109 6.605 1 93.94 68 ASN B CA 1
ATOM 2360 C C . ASN B 1 68 ? 1.802 -21.391 7.773 1 93.94 68 ASN B C 1
ATOM 2362 O O . ASN B 1 68 ? 2.254 -21.703 8.875 1 93.94 68 ASN B O 1
ATOM 2366 N N . HIS B 1 69 ? 0.558 -21.297 7.574 1 93.44 69 HIS B N 1
ATOM 2367 C CA . HIS B 1 69 ? -0.415 -21.406 8.656 1 93.44 69 HIS B CA 1
ATOM 2368 C C . HIS B 1 69 ? -0.294 -22.734 9.383 1 93.44 69 HIS B C 1
ATOM 2370 O O . HIS B 1 69 ? -0.346 -22.797 10.609 1 93.44 69 HIS B O 1
ATOM 2376 N N . ARG B 1 70 ? -0.101 -23.828 8.664 1 90.81 70 ARG B N 1
ATOM 2377 C CA . ARG B 1 70 ? -0.039 -25.156 9.266 1 90.81 70 ARG B CA 1
ATOM 2378 C C . ARG B 1 70 ? 1.214 -25.312 10.125 1 90.81 70 ARG B C 1
ATOM 2380 O O . ARG B 1 70 ? 1.202 -26.031 11.125 1 90.81 70 ARG B O 1
ATOM 2387 N N . ILE B 1 71 ? 2.182 -24.656 9.789 1 89.25 71 ILE B N 1
ATOM 2388 C CA . ILE B 1 71 ? 3.482 -24.828 10.43 1 89.25 71 ILE B CA 1
ATOM 2389 C C . ILE B 1 71 ? 3.574 -23.922 11.656 1 89.25 71 ILE B C 1
ATOM 2391 O O . ILE B 1 71 ? 4.121 -24.312 12.688 1 89.25 71 ILE B O 1
ATOM 2395 N N . ALA B 1 72 ? 3.018 -22.719 11.5 1 91.06 72 ALA B N 1
ATOM 2396 C CA . ALA B 1 72 ? 3.174 -21.719 12.547 1 91.06 72 ALA B CA 1
ATOM 2397 C C . ALA B 1 72 ? 1.957 -20.797 12.617 1 91.06 72 ALA B C 1
ATOM 2399 O O . ALA B 1 72 ? 2.066 -19.594 12.383 1 91.06 72 ALA B O 1
ATOM 2400 N N . PRO B 1 73 ? 0.849 -21.359 13.055 1 89.38 73 PRO B N 1
ATOM 2401 C CA . PRO B 1 73 ? -0.355 -20.531 13.141 1 89.38 73 PRO B CA 1
ATOM 2402 C C . PRO B 1 73 ? -0.184 -19.344 14.086 1 89.38 73 PRO B C 1
ATOM 2404 O O . PRO B 1 73 ? 0.277 -19.516 15.219 1 89.38 73 PRO B O 1
ATOM 2407 N N . GLY B 1 74 ? -0.488 -18.188 13.562 1 87.88 74 GLY B N 1
ATOM 2408 C CA . GLY B 1 74 ? -0.511 -17 14.406 1 87.88 74 GLY B CA 1
ATOM 2409 C C . GLY B 1 74 ? 0.862 -16.391 14.609 1 87.88 74 GLY B C 1
ATOM 2410 O O . GLY B 1 74 ? 0.992 -15.344 15.25 1 87.88 74 GLY B O 1
ATOM 2411 N N . ALA B 1 75 ? 1.897 -17.031 14.031 1 90.56 75 ALA B N 1
ATOM 2412 C CA . ALA B 1 75 ? 3.258 -16.531 14.203 1 90.56 75 ALA B CA 1
ATOM 2413 C C . ALA B 1 75 ? 3.502 -15.289 13.359 1 90.56 75 ALA B C 1
ATOM 2415 O O . ALA B 1 75 ? 2.84 -15.086 12.336 1 90.56 75 ALA B O 1
ATOM 2416 N N . ASP B 1 76 ? 4.461 -14.477 13.828 1 91.44 76 ASP B N 1
ATOM 2417 C CA . ASP B 1 76 ? 4.977 -13.414 12.977 1 91.44 76 ASP B CA 1
ATOM 2418 C C . ASP B 1 76 ? 5.473 -13.969 11.641 1 91.44 76 ASP B C 1
ATOM 2420 O O . ASP B 1 76 ? 6.082 -15.039 11.602 1 91.44 76 ASP B O 1
ATOM 2424 N N . PRO B 1 77 ? 5.238 -13.25 10.625 1 89.5 77 PRO B N 1
ATOM 2425 C CA . PRO B 1 77 ? 5.578 -13.75 9.289 1 89.5 77 PRO B CA 1
ATOM 2426 C C . PRO B 1 77 ? 7.031 -14.219 9.195 1 89.5 77 PRO B C 1
ATOM 2428 O O . PRO B 1 77 ? 7.305 -15.266 8.594 1 89.5 77 PRO B O 1
ATOM 2431 N N . ASP B 1 78 ? 7.918 -13.469 9.781 1 88.88 78 ASP B N 1
ATOM 2432 C CA . ASP B 1 78 ? 9.328 -13.844 9.695 1 88.88 78 ASP B CA 1
ATOM 2433 C C . ASP B 1 78 ? 9.594 -15.141 10.453 1 88.88 78 ASP B C 1
ATOM 2435 O O . ASP B 1 78 ? 10.375 -15.984 10.008 1 88.88 78 ASP B O 1
ATOM 2439 N N . ASP B 1 79 ? 8.977 -15.266 11.586 1 92.31 79 ASP B N 1
ATOM 2440 C CA . ASP B 1 79 ? 9.117 -16.484 12.375 1 92.31 79 ASP B CA 1
ATOM 2441 C C . ASP B 1 79 ? 8.5 -17.672 11.656 1 92.31 79 ASP B C 1
ATOM 2443 O O . ASP B 1 79 ? 9.07 -18.781 11.664 1 92.31 79 ASP B O 1
ATOM 2447 N N . ALA B 1 80 ? 7.348 -17.438 11.055 1 91.56 80 ALA B N 1
ATOM 2448 C CA . ALA B 1 80 ? 6.68 -18.484 10.305 1 91.56 80 ALA B CA 1
ATOM 2449 C C . ALA B 1 80 ? 7.531 -18.953 9.125 1 91.56 80 ALA B C 1
ATOM 2451 O O . ALA B 1 80 ? 7.637 -20.156 8.859 1 91.56 80 ALA B O 1
ATOM 2452 N N . ALA B 1 81 ? 8.141 -18.047 8.453 1 87.62 81 ALA B N 1
ATOM 2453 C CA . ALA B 1 81 ? 9.008 -18.344 7.316 1 87.62 81 ALA B CA 1
ATOM 2454 C C . ALA B 1 81 ? 10.219 -19.156 7.754 1 87.62 81 ALA B C 1
ATOM 2456 O O . ALA B 1 81 ? 10.633 -20.094 7.059 1 87.62 81 ALA B O 1
ATOM 2457 N N . ALA B 1 82 ? 10.773 -18.766 8.891 1 89.12 82 ALA B N 1
ATOM 2458 C CA . ALA B 1 82 ? 11.922 -19.5 9.422 1 89.12 82 ALA B CA 1
ATOM 2459 C C . ALA B 1 82 ? 11.555 -20.938 9.758 1 89.12 82 ALA B C 1
ATOM 2461 O O . ALA B 1 82 ? 12.312 -21.859 9.477 1 89.12 82 ALA B O 1
ATOM 2462 N N . ALA B 1 83 ? 10.391 -21.062 10.336 1 89.81 83 ALA B N 1
ATOM 2463 C CA . ALA B 1 83 ? 9.906 -22.406 10.664 1 89.81 83 ALA B CA 1
ATOM 2464 C C . ALA B 1 83 ? 9.688 -23.234 9.406 1 89.81 83 ALA B C 1
ATOM 2466 O O . ALA B 1 83 ? 10.039 -24.406 9.359 1 89.81 83 ALA B O 1
ATOM 2467 N N . ALA B 1 84 ? 9.102 -22.625 8.383 1 87.69 84 ALA B N 1
ATOM 2468 C CA . ALA B 1 84 ? 8.867 -23.312 7.109 1 87.69 84 ALA B CA 1
ATOM 2469 C C . ALA B 1 84 ? 10.18 -23.719 6.449 1 87.69 84 ALA B C 1
ATOM 2471 O O . ALA B 1 84 ? 10.305 -24.828 5.945 1 87.69 84 ALA B O 1
ATOM 2472 N N . ARG B 1 85 ? 11.125 -22.812 6.492 1 85 85 ARG B N 1
ATOM 2473 C CA . ARG B 1 85 ? 12.438 -23.094 5.918 1 85 85 ARG B CA 1
ATOM 2474 C C . ARG B 1 85 ? 13.102 -24.266 6.633 1 85 85 ARG B C 1
ATOM 2476 O O . ARG B 1 85 ? 13.742 -25.109 5.992 1 85 85 ARG B O 1
ATOM 2483 N N . ALA B 1 86 ? 12.969 -24.312 7.875 1 86.69 86 ALA B N 1
ATOM 2484 C CA . ALA B 1 86 ? 13.578 -25.359 8.688 1 86.69 86 ALA B CA 1
ATOM 2485 C C . ALA B 1 86 ? 12.984 -26.719 8.336 1 86.69 86 ALA B C 1
ATOM 2487 O O . ALA B 1 86 ? 13.656 -27.75 8.484 1 86.69 86 ALA B O 1
ATOM 2488 N N . ARG B 1 87 ? 11.844 -26.719 7.773 1 85.31 87 ARG B N 1
ATOM 2489 C CA . ARG B 1 87 ? 11.18 -27.984 7.422 1 85.31 87 ARG B CA 1
ATOM 2490 C C . ARG B 1 87 ? 11.352 -28.297 5.938 1 85.31 87 ARG B C 1
ATOM 2492 O O . ARG B 1 87 ? 10.727 -29.219 5.414 1 85.31 87 ARG B O 1
ATOM 2499 N N . GLY B 1 88 ? 12.219 -27.516 5.223 1 80.62 88 GLY B N 1
ATOM 2500 C CA . GLY B 1 88 ? 12.508 -27.781 3.824 1 80.62 88 GLY B CA 1
ATOM 2501 C C . GLY B 1 88 ? 11.602 -27.031 2.871 1 80.62 88 GLY B C 1
ATOM 2502 O O . GLY B 1 88 ? 11.609 -27.281 1.664 1 80.62 88 GLY B O 1
ATOM 2503 N N . GLY B 1 89 ? 10.781 -26.109 3.436 1 83.75 89 GLY B N 1
ATOM 2504 C CA . GLY B 1 89 ? 9.883 -25.328 2.611 1 83.75 89 GLY B CA 1
ATOM 2505 C C . GLY B 1 89 ? 8.508 -25.938 2.469 1 83.75 89 GLY B C 1
ATOM 2506 O O . GLY B 1 89 ? 8.109 -26.766 3.283 1 83.75 89 GLY B O 1
ATOM 2507 N N . LYS B 1 90 ? 7.738 -25.422 1.579 1 86.31 90 LYS B N 1
ATOM 2508 C CA . LYS B 1 90 ? 6.375 -25.875 1.34 1 86.31 90 LYS B CA 1
ATOM 2509 C C . LYS B 1 90 ? 6.34 -26.922 0.224 1 86.31 90 LYS B C 1
ATOM 2511 O O . LYS B 1 90 ? 6.824 -26.672 -0.881 1 86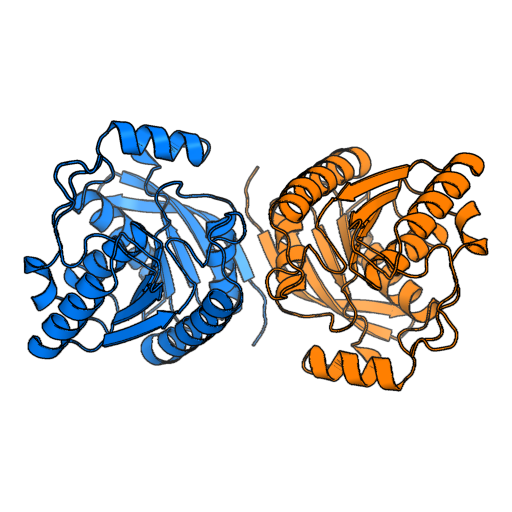.31 90 LYS B O 1
ATOM 2516 N N . ALA B 1 91 ? 5.773 -28.078 0.534 1 89.31 91 ALA B N 1
ATOM 2517 C CA . ALA B 1 91 ? 5.629 -29.125 -0.472 1 89.31 91 ALA B CA 1
ATOM 2518 C C . ALA B 1 91 ? 4.648 -28.703 -1.564 1 89.31 91 ALA B C 1
ATOM 2520 O O . ALA B 1 91 ? 3.631 -28.078 -1.283 1 89.31 91 ALA B O 1
ATOM 2521 N N . ASP B 1 92 ? 4.945 -29.156 -2.811 1 93 92 ASP B N 1
ATOM 2522 C CA . ASP B 1 92 ? 4.133 -28.766 -3.957 1 93 92 ASP B CA 1
ATOM 2523 C C . ASP B 1 92 ? 2.678 -29.188 -3.771 1 93 92 ASP B C 1
ATOM 2525 O O . ASP B 1 92 ? 1.762 -28.438 -4.113 1 93 92 ASP B O 1
ATOM 2529 N N . ASP B 1 93 ? 2.467 -30.391 -3.229 1 93.69 93 ASP B N 1
ATOM 2530 C CA . ASP B 1 93 ? 1.101 -30.875 -3.057 1 93.69 93 ASP B CA 1
ATOM 2531 C C . ASP B 1 93 ? 0.343 -30.031 -2.033 1 93.69 93 ASP B C 1
ATOM 2533 O O . ASP B 1 93 ? -0.839 -29.734 -2.219 1 93.69 93 ASP B O 1
ATOM 2537 N N . GLU B 1 94 ? 1.021 -29.656 -0.959 1 93.5 94 GLU B N 1
ATOM 2538 C CA . GLU B 1 94 ? 0.404 -28.781 0.04 1 93.5 94 GLU B CA 1
ATOM 2539 C C . GLU B 1 94 ? 0.096 -27.406 -0.54 1 93.5 94 GLU B C 1
ATOM 2541 O O . GLU B 1 94 ? -0.941 -26.812 -0.233 1 93.5 94 GLU B O 1
ATOM 2546 N N . LEU B 1 95 ? 1.036 -26.953 -1.315 1 95.06 95 LEU B N 1
ATOM 2547 C CA . LEU B 1 95 ? 0.823 -25.672 -1.998 1 95.06 95 LEU B CA 1
ATOM 2548 C C . LEU B 1 95 ? -0.419 -25.734 -2.881 1 95.06 95 LEU B C 1
ATOM 2550 O O . LEU B 1 95 ? -1.256 -24.828 -2.844 1 95.06 95 LEU B O 1
ATOM 2554 N N . LEU B 1 96 ? -0.541 -26.781 -3.627 1 97.5 96 LEU B N 1
ATOM 2555 C CA . LEU B 1 96 ? -1.664 -26.938 -4.543 1 97.5 96 LEU B CA 1
ATOM 2556 C C . LEU B 1 96 ? -2.98 -27.047 -3.781 1 97.5 96 LEU B C 1
ATOM 2558 O O . LEU B 1 96 ? -4.012 -26.547 -4.242 1 97.5 96 LEU B O 1
ATOM 2562 N N . ASP B 1 97 ? -2.926 -27.672 -2.607 1 97.56 97 ASP B N 1
ATOM 2563 C CA . ASP B 1 97 ? -4.113 -27.719 -1.763 1 97.56 97 ASP B CA 1
ATOM 2564 C C . ASP B 1 97 ? -4.523 -26.328 -1.299 1 97.56 97 ASP B C 1
ATOM 2566 O O . ASP B 1 97 ? -5.699 -25.969 -1.364 1 97.56 97 ASP B O 1
ATOM 2570 N N . ASP B 1 98 ? -3.59 -25.562 -0.827 1 97.69 98 ASP B N 1
ATOM 2571 C CA . ASP B 1 98 ? -3.865 -24.234 -0.293 1 97.69 98 ASP B CA 1
ATOM 2572 C C . ASP B 1 98 ? -4.367 -23.297 -1.388 1 97.69 98 ASP B C 1
ATOM 2574 O O . ASP B 1 98 ? -5.375 -22.609 -1.209 1 97.69 98 ASP B O 1
ATOM 2578 N N . VAL B 1 99 ? -3.676 -23.312 -2.52 1 98.38 99 VAL B N 1
ATOM 2579 C CA . VAL B 1 99 ? -4.055 -22.438 -3.629 1 98.38 99 VAL B CA 1
ATOM 2580 C C . VAL B 1 99 ? -5.375 -22.906 -4.23 1 98.38 99 VAL B C 1
ATOM 2582 O O . VAL B 1 99 ? -6.242 -22.094 -4.566 1 98.38 99 VAL B O 1
ATOM 2585 N N . GLY B 1 100 ? -5.516 -24.234 -4.359 1 98.31 100 GLY B N 1
ATOM 2586 C CA . GLY B 1 100 ? -6.781 -24.781 -4.82 1 98.31 100 GLY B CA 1
ATOM 2587 C C . GLY B 1 100 ? -7.953 -24.406 -3.934 1 98.31 100 GLY B C 1
ATOM 2588 O O . GLY B 1 100 ? -9.039 -24.094 -4.426 1 98.31 100 GLY B O 1
ATOM 2589 N N . GLY B 1 101 ? -7.742 -24.5 -2.627 1 98.19 101 GLY B N 1
ATOM 2590 C CA . GLY B 1 101 ? -8.758 -24.062 -1.685 1 98.19 101 GLY B CA 1
ATOM 2591 C C . GLY B 1 101 ? -9.133 -22.594 -1.843 1 98.19 101 GLY B C 1
ATOM 2592 O O . GLY B 1 101 ? -10.305 -22.234 -1.761 1 98.19 101 GLY B O 1
ATOM 2593 N N . ALA B 1 102 ? -8.172 -21.766 -2.08 1 98.62 102 ALA B N 1
ATOM 2594 C CA . ALA B 1 102 ? -8.414 -20.344 -2.289 1 98.62 102 ALA B CA 1
ATOM 2595 C C . ALA B 1 102 ? -9.219 -20.094 -3.564 1 98.62 102 ALA B C 1
ATOM 2597 O O . ALA B 1 102 ? -10.148 -19.297 -3.574 1 98.62 102 ALA B O 1
ATOM 2598 N N . VAL B 1 103 ? -8.844 -20.781 -4.656 1 98.56 103 VAL B N 1
ATOM 2599 C CA . VAL B 1 103 ? -9.57 -20.688 -5.914 1 98.56 103 VAL B CA 1
ATOM 2600 C C . VAL B 1 103 ? -11.023 -21.109 -5.703 1 98.56 103 VAL B C 1
ATOM 2602 O O . VAL B 1 103 ? -11.953 -20.422 -6.125 1 98.56 103 VAL B O 1
ATOM 2605 N N . ALA B 1 104 ? -11.195 -22.203 -5.043 1 98.06 104 ALA B N 1
ATOM 2606 C CA . ALA B 1 104 ? -12.539 -22.719 -4.785 1 98.06 104 ALA B CA 1
ATOM 2607 C C . ALA B 1 104 ? -13.359 -21.719 -3.965 1 98.06 104 ALA B C 1
ATOM 2609 O O . ALA B 1 104 ? -14.547 -21.531 -4.223 1 98.06 104 ALA B O 1
ATOM 2610 N N . HIS B 1 105 ? -12.727 -21.172 -2.988 1 98.38 105 HIS B N 1
ATOM 2611 C CA . HIS B 1 105 ? -13.414 -20.188 -2.166 1 98.38 105 HIS B CA 1
ATOM 2612 C C . HIS B 1 105 ? -13.945 -19.031 -3.016 1 98.38 105 HIS B C 1
ATOM 2614 O O . HIS B 1 105 ? -15.117 -18.672 -2.9 1 98.38 105 HIS B O 1
ATOM 2620 N N . LEU B 1 106 ? -13.125 -18.484 -3.875 1 98.5 106 LEU B N 1
ATOM 2621 C CA . LEU B 1 106 ? -13.523 -17.359 -4.723 1 98.5 106 LEU B CA 1
ATOM 2622 C C . LEU B 1 106 ? -14.641 -17.766 -5.676 1 98.5 106 LEU B C 1
ATOM 2624 O O . LEU B 1 106 ? -15.602 -17.031 -5.871 1 98.5 106 LEU B O 1
ATOM 2628 N N . ARG B 1 107 ? -14.539 -18.922 -6.199 1 97.88 107 ARG B N 1
ATOM 2629 C CA . ARG B 1 107 ? -15.57 -19.406 -7.117 1 97.88 107 ARG B CA 1
ATOM 2630 C C . ARG B 1 107 ? -16.891 -19.625 -6.391 1 97.88 107 ARG B C 1
ATOM 2632 O O . ARG B 1 107 ? -17.953 -19.328 -6.93 1 97.88 107 ARG B O 1
ATOM 2639 N N . ASN B 1 108 ? -16.797 -20.141 -5.219 1 97.31 108 ASN B N 1
ATOM 2640 C CA . ASN B 1 108 ? -18 -20.344 -4.414 1 97.31 108 ASN B CA 1
ATOM 2641 C C . ASN B 1 108 ? -18.672 -19.016 -4.062 1 97.31 108 ASN B C 1
ATOM 2643 O O . ASN B 1 108 ? -19.875 -18.984 -3.773 1 97.31 108 ASN B O 1
ATOM 2647 N N . GLU B 1 109 ? -17.906 -18.016 -4.148 1 95.56 109 GLU B N 1
ATOM 2648 C CA . GLU B 1 109 ? -18.453 -16.688 -3.883 1 95.56 109 GLU B CA 1
ATOM 2649 C C . GLU B 1 109 ? -18.969 -16.047 -5.16 1 95.56 109 GLU B C 1
ATOM 2651 O O . GLU B 1 109 ? -19.297 -14.852 -5.176 1 95.56 109 GLU B O 1
ATOM 2656 N N . GLY B 1 110 ? -18.891 -16.719 -6.223 1 95.88 110 GLY B N 1
ATOM 2657 C CA . GLY B 1 110 ? -19.516 -16.266 -7.453 1 95.88 110 GLY B CA 1
ATOM 2658 C C . GLY B 1 110 ? -18.531 -15.711 -8.461 1 95.88 110 GLY B C 1
ATOM 2659 O O . GLY B 1 110 ? -18.938 -15.148 -9.484 1 95.88 110 GLY B O 1
ATOM 2660 N N . VAL B 1 111 ? -17.312 -15.797 -8.195 1 97.38 111 VAL B N 1
ATOM 2661 C CA . VAL B 1 111 ? -16.281 -15.297 -9.109 1 97.38 111 VAL B CA 1
ATOM 2662 C C . VAL B 1 111 ? -16.016 -16.328 -10.195 1 97.38 111 VAL B C 1
ATOM 2664 O O . VAL B 1 111 ? -15.508 -17.422 -9.914 1 97.38 111 VAL B O 1
ATOM 2667 N N . ALA B 1 112 ? -16.25 -16.047 -11.398 1 96.38 112 ALA B N 1
ATOM 2668 C CA . ALA B 1 112 ? -16.219 -17.016 -12.492 1 96.38 112 ALA B CA 1
ATOM 2669 C C . ALA B 1 112 ? -14.781 -17.281 -12.938 1 96.38 112 ALA B C 1
ATOM 2671 O O . ALA B 1 112 ? -14.375 -18.438 -13.078 1 96.38 112 ALA B O 1
ATOM 2672 N N . LYS B 1 113 ? -14.039 -16.188 -13.195 1 98.44 113 LYS B N 1
ATOM 2673 C CA . LYS B 1 113 ? -12.648 -16.328 -13.641 1 98.44 113 LYS B CA 1
ATOM 2674 C C . LYS B 1 113 ? -11.68 -15.984 -12.508 1 98.44 113 LYS B C 1
ATOM 2676 O O . LYS B 1 113 ? -11.82 -14.961 -11.844 1 98.44 113 LYS B O 1
ATOM 2681 N N . VAL B 1 114 ? -10.75 -16.875 -12.289 1 98.75 114 VAL B N 1
ATOM 2682 C CA . VAL B 1 114 ? -9.781 -16.703 -11.211 1 98.75 114 VAL B CA 1
ATOM 2683 C C . VAL B 1 114 ? -8.367 -16.875 -11.75 1 98.75 114 VAL B C 1
ATOM 2685 O O . VAL B 1 114 ? -8.094 -17.812 -12.516 1 98.75 114 VAL B O 1
ATOM 2688 N N . GLY B 1 115 ? -7.469 -15.922 -11.477 1 98.88 115 GLY B N 1
ATOM 2689 C CA . GLY B 1 115 ? -6.051 -16.016 -11.789 1 98.88 115 GLY B CA 1
ATOM 2690 C C . GLY B 1 115 ? -5.176 -16.125 -10.555 1 98.88 115 GLY B C 1
ATOM 2691 O O . GLY B 1 115 ? -5.668 -16.016 -9.422 1 98.88 115 GLY B O 1
ATOM 2692 N N . THR B 1 116 ? -3.877 -16.422 -10.766 1 98.94 116 THR B N 1
ATOM 2693 C CA . THR B 1 116 ? -2.895 -16.453 -9.695 1 98.94 116 THR B CA 1
ATOM 2694 C C . THR B 1 116 ? -1.746 -15.492 -9.977 1 98.94 116 THR B C 1
ATOM 2696 O O . THR B 1 116 ? -1.417 -15.234 -11.133 1 98.94 116 THR B O 1
ATOM 2699 N N . ILE B 1 117 ? -1.218 -14.93 -8.953 1 98.94 117 ILE B N 1
ATOM 2700 C CA . ILE B 1 117 ? 0.022 -14.164 -9.016 1 98.94 117 ILE B CA 1
ATOM 2701 C C . ILE B 1 117 ? 0.902 -14.516 -7.816 1 98.94 117 ILE B C 1
ATOM 2703 O O . ILE B 1 117 ? 0.404 -14.688 -6.699 1 98.94 117 ILE B O 1
ATOM 2707 N N . GLY B 1 118 ? 2.127 -14.633 -8.086 1 98.56 118 GLY B N 1
ATOM 2708 C CA . GLY B 1 118 ? 3.039 -14.922 -6.988 1 98.56 118 GLY B CA 1
ATOM 2709 C C . GLY B 1 118 ? 4.359 -14.188 -7.102 1 98.56 118 GLY B C 1
ATOM 2710 O O . GLY B 1 118 ? 4.738 -13.742 -8.188 1 98.56 118 GLY B O 1
ATOM 2711 N N . TYR B 1 119 ? 5.062 -14.039 -6.012 1 97.62 119 TYR B N 1
ATOM 2712 C CA . TYR B 1 119 ? 6.324 -13.312 -5.906 1 97.62 119 TYR B CA 1
ATOM 2713 C C . TYR B 1 119 ? 7.422 -14.211 -5.344 1 97.62 119 TYR B C 1
ATOM 2715 O O . TYR B 1 119 ? 7.211 -14.906 -4.348 1 97.62 119 TYR B O 1
ATOM 2723 N N . CYS B 1 120 ? 8.68 -14.117 -5.953 1 95.56 120 CYS B N 1
ATOM 2724 C CA . CYS B 1 120 ? 9.789 -14.961 -5.512 1 95.56 120 CYS B CA 1
ATOM 2725 C C . CYS B 1 120 ? 9.414 -16.438 -5.59 1 95.56 120 CYS B C 1
ATOM 2727 O O . CYS B 1 120 ? 9.008 -16.922 -6.648 1 95.56 120 CYS B O 1
ATOM 2729 N N . SER B 1 121 ? 9.398 -17.188 -4.496 1 93.19 121 SER B N 1
ATOM 2730 C CA . SER B 1 121 ? 8.922 -18.562 -4.488 1 93.19 121 SER B CA 1
ATOM 2731 C C . SER B 1 121 ? 7.465 -18.641 -4.934 1 93.19 121 SER B C 1
ATOM 2733 O O . SER B 1 121 ? 7.066 -19.609 -5.586 1 93.19 121 SER B O 1
ATOM 2735 N N . GLY B 1 122 ? 6.703 -17.672 -4.621 1 95.94 122 GLY B N 1
ATOM 2736 C CA . GLY B 1 122 ? 5.316 -17.594 -5.051 1 95.94 122 GLY B CA 1
ATOM 2737 C C . GLY B 1 122 ? 5.164 -17.516 -6.559 1 95.94 122 GLY B C 1
ATOM 2738 O O . GLY B 1 122 ? 4.156 -17.953 -7.109 1 95.94 122 GLY B O 1
ATOM 2739 N N . GLY B 1 123 ? 6.164 -16.859 -7.211 1 97.5 123 GLY B N 1
ATOM 2740 C CA . GLY B 1 123 ? 6.141 -16.844 -8.664 1 97.5 123 GLY B CA 1
ATOM 2741 C C . GLY B 1 123 ? 6.195 -18.219 -9.273 1 97.5 123 GLY B C 1
ATOM 2742 O O . GLY B 1 123 ? 5.391 -18.547 -10.156 1 97.5 123 GLY B O 1
ATOM 2743 N N . ARG B 1 124 ? 7.152 -19.031 -8.812 1 96.19 124 ARG B N 1
ATOM 2744 C CA . ARG B 1 124 ? 7.219 -20.422 -9.234 1 96.19 124 ARG B CA 1
ATOM 2745 C C . ARG B 1 124 ? 5.91 -21.156 -8.93 1 96.19 124 ARG B C 1
ATOM 2747 O O . ARG B 1 124 ? 5.422 -21.922 -9.75 1 96.19 124 ARG B O 1
ATOM 2754 N N . GLN B 1 125 ? 5.383 -20.891 -7.805 1 96.81 125 GLN B N 1
ATOM 2755 C CA . GLN B 1 125 ? 4.184 -21.578 -7.332 1 96.81 125 GLN B CA 1
ATOM 2756 C C . GLN B 1 125 ? 2.959 -21.172 -8.148 1 96.81 125 GLN B C 1
ATOM 2758 O O . GLN B 1 125 ? 2.051 -21.984 -8.359 1 96.81 125 GLN B O 1
ATOM 2763 N N . SER B 1 126 ? 2.941 -19.938 -8.609 1 98.5 126 SER B N 1
ATOM 2764 C CA . SER B 1 126 ? 1.893 -19.5 -9.523 1 98.5 126 SER B CA 1
ATOM 2765 C C . SER B 1 126 ? 1.922 -20.312 -10.82 1 98.5 126 SER B C 1
ATOM 2767 O O . SER B 1 126 ? 0.876 -20.734 -11.312 1 98.5 126 SER B O 1
ATOM 2769 N N . VAL B 1 127 ? 3.123 -20.547 -11.344 1 98.5 127 VAL B N 1
ATOM 2770 C CA . VAL B 1 127 ? 3.273 -21.359 -12.539 1 98.5 127 VAL B CA 1
ATOM 2771 C C . VAL B 1 127 ? 2.822 -22.797 -12.25 1 98.5 127 VAL B C 1
ATOM 2773 O O . VAL B 1 127 ? 2.051 -23.375 -13.016 1 98.5 127 VAL B O 1
ATOM 2776 N N . LEU B 1 128 ? 3.273 -23.297 -11.117 1 97.88 128 LEU B N 1
ATOM 2777 C CA . LEU B 1 128 ? 2.871 -24.641 -10.719 1 97.88 128 LEU B CA 1
ATOM 2778 C C . LEU B 1 128 ? 1.352 -24.75 -10.656 1 97.88 128 LEU B C 1
ATOM 2780 O O . LEU B 1 128 ? 0.777 -25.703 -11.203 1 97.88 128 LEU B O 1
ATOM 2784 N N . ALA B 1 129 ? 0.695 -23.797 -10.031 1 98.5 129 ALA B N 1
ATOM 2785 C CA . ALA B 1 129 ? -0.761 -23.812 -9.922 1 98.5 129 ALA B CA 1
ATOM 2786 C C . ALA B 1 129 ? -1.415 -23.844 -11.305 1 98.5 129 ALA B C 1
ATOM 2788 O O . ALA B 1 129 ? -2.396 -24.562 -11.516 1 98.5 129 ALA B O 1
ATOM 2789 N N . ALA B 1 130 ? -0.865 -23.125 -12.258 1 98.56 130 ALA B N 1
ATOM 2790 C CA . ALA B 1 130 ? -1.444 -23.016 -13.594 1 98.56 130 ALA B CA 1
ATOM 2791 C C . ALA B 1 130 ? -1.258 -24.297 -14.398 1 98.56 130 ALA B C 1
ATOM 2793 O O . ALA B 1 130 ? -1.898 -24.484 -15.43 1 98.56 130 ALA B O 1
ATOM 2794 N N . THR B 1 131 ? -0.341 -25.156 -13.938 1 98.12 131 THR B N 1
ATOM 2795 C CA . THR B 1 131 ? -0.164 -26.438 -14.602 1 98.12 131 THR B CA 1
ATOM 2796 C C . THR B 1 131 ? -1.111 -27.484 -14.023 1 98.12 131 THR B C 1
ATOM 2798 O O . THR B 1 131 ? -1.395 -28.5 -14.664 1 98.12 131 THR B O 1
ATOM 2801 N N . GLU B 1 132 ? -1.585 -27.25 -12.805 1 98.06 132 GLU B N 1
ATOM 2802 C CA . GLU B 1 132 ? -2.24 -28.344 -12.078 1 98.06 132 GLU B CA 1
ATOM 2803 C C . GLU B 1 132 ? -3.689 -27.984 -11.75 1 98.06 132 GLU B C 1
ATOM 2805 O O . GLU B 1 132 ? -4.516 -28.875 -11.539 1 98.06 132 GLU B O 1
ATOM 2810 N N . LEU B 1 133 ? -3.986 -26.734 -11.617 1 98.31 133 LEU B N 1
ATOM 2811 C CA . LEU B 1 133 ? -5.309 -26.266 -11.219 1 98.31 133 LEU B CA 1
ATOM 2812 C C . LEU B 1 133 ? -6.016 -25.578 -12.375 1 98.31 133 LEU B C 1
ATOM 2814 O O . LEU B 1 133 ? -5.375 -25.172 -13.344 1 98.31 133 LEU B O 1
ATOM 2818 N N . ASP B 1 134 ? -7.352 -25.516 -12.281 1 97.25 134 ASP B N 1
ATOM 2819 C CA . ASP B 1 134 ? -8.156 -24.812 -13.273 1 97.25 134 ASP B CA 1
ATOM 2820 C C . ASP B 1 134 ? -8.211 -23.312 -12.984 1 97.25 134 ASP B C 1
ATOM 2822 O O . ASP B 1 134 ? -9.172 -22.828 -12.391 1 97.25 134 ASP B O 1
ATOM 2826 N N . VAL B 1 135 ? -7.148 -22.625 -13.445 1 98.62 135 VAL B N 1
ATOM 2827 C CA . VAL B 1 135 ? -7.102 -21.172 -13.312 1 98.62 135 VAL B CA 1
ATOM 2828 C C . VAL B 1 135 ? -7.066 -20.531 -14.695 1 98.62 135 VAL B C 1
ATOM 2830 O O . VAL B 1 135 ? -6.723 -21.172 -15.68 1 98.62 135 VAL B O 1
ATOM 2833 N N . ASP B 1 136 ? -7.387 -19.234 -14.75 1 98.75 136 ASP B N 1
ATOM 2834 C CA . ASP B 1 136 ? -7.656 -18.594 -16.031 1 98.75 136 ASP B CA 1
ATOM 2835 C C . ASP B 1 136 ? -6.48 -17.719 -16.453 1 98.75 136 ASP B C 1
ATOM 2837 O O . ASP B 1 136 ? -6.426 -17.25 -17.594 1 98.75 136 ASP B O 1
ATOM 2841 N N . ALA B 1 137 ? -5.551 -17.469 -15.586 1 98.88 137 ALA B N 1
ATOM 2842 C CA . ALA B 1 137 ? -4.367 -16.641 -15.828 1 98.88 137 ALA B CA 1
ATOM 2843 C C . ALA B 1 137 ? -3.338 -16.812 -14.719 1 98.88 137 ALA B C 1
ATOM 2845 O O . ALA B 1 137 ? -3.695 -17.109 -13.57 1 98.88 137 ALA B O 1
ATOM 2846 N N . ALA B 1 138 ? -2.078 -16.656 -15.047 1 98.88 138 ALA B N 1
ATOM 2847 C CA . ALA B 1 138 ? -1.022 -16.766 -14.047 1 98.88 138 ALA B CA 1
ATOM 2848 C C . ALA B 1 138 ? 0.041 -15.695 -14.25 1 98.88 138 ALA B C 1
ATOM 2850 O O . ALA B 1 138 ? 0.396 -15.375 -15.383 1 98.88 138 ALA B O 1
ATOM 2851 N N . VAL B 1 139 ? 0.541 -15.109 -13.188 1 98.94 139 VAL B N 1
ATOM 2852 C CA . VAL B 1 139 ? 1.627 -14.133 -13.219 1 98.94 139 VAL B CA 1
ATOM 2853 C C . VAL B 1 139 ? 2.791 -14.625 -12.367 1 98.94 139 VAL B C 1
ATOM 2855 O O . VAL B 1 139 ? 2.609 -14.969 -11.195 1 98.94 139 VAL B O 1
ATOM 2858 N N . ASP B 1 140 ? 3.893 -14.711 -12.938 1 98.81 140 ASP B N 1
ATOM 2859 C CA . ASP B 1 140 ? 5.148 -15.086 -12.297 1 98.81 140 ASP B CA 1
ATOM 2860 C C . ASP B 1 140 ? 6.047 -13.875 -12.086 1 98.81 140 ASP B C 1
ATOM 2862 O O . ASP B 1 140 ? 6.691 -13.398 -13.023 1 98.81 140 ASP B O 1
ATOM 2866 N N . CYS B 1 141 ? 6.141 -13.406 -10.875 1 98.75 141 CYS B N 1
ATOM 2867 C CA . CYS B 1 141 ? 7.094 -12.352 -10.547 1 98.75 141 CYS B CA 1
ATOM 2868 C C . CYS B 1 141 ? 8.398 -12.938 -10.016 1 98.75 141 CYS B C 1
ATOM 2870 O O . CYS B 1 141 ? 8.484 -13.297 -8.836 1 98.75 141 CYS B O 1
ATOM 2872 N N . TYR B 1 142 ? 9.375 -13.016 -10.859 1 98.06 142 TYR B N 1
ATOM 2873 C CA . TYR B 1 142 ? 10.75 -13.43 -10.602 1 98.06 142 TYR B CA 1
ATOM 2874 C C . TYR B 1 142 ? 10.797 -14.766 -9.867 1 98.06 142 TYR B C 1
ATOM 2876 O O . TYR B 1 142 ? 11.578 -14.93 -8.93 1 98.06 142 TYR B O 1
ATOM 2884 N N . GLY B 1 143 ? 9.969 -15.672 -10.258 1 96.12 143 GLY B N 1
ATOM 2885 C CA . GLY B 1 143 ? 10 -17.016 -9.703 1 96.12 143 GLY B CA 1
ATOM 2886 C C . GLY B 1 143 ? 11.258 -17.781 -10.07 1 96.12 143 GLY B C 1
ATOM 2887 O O . GLY B 1 143 ? 11.562 -17.953 -11.25 1 96.12 143 GLY B O 1
ATOM 2888 N N . ALA B 1 144 ? 11.875 -18.219 -9.016 1 90.25 144 ALA B N 1
ATOM 2889 C CA . ALA B 1 144 ? 13.07 -19.031 -9.227 1 90.25 144 ALA B CA 1
ATOM 2890 C C . ALA B 1 144 ? 12.703 -20.484 -9.469 1 90.25 144 ALA B C 1
ATOM 2892 O O . ALA B 1 144 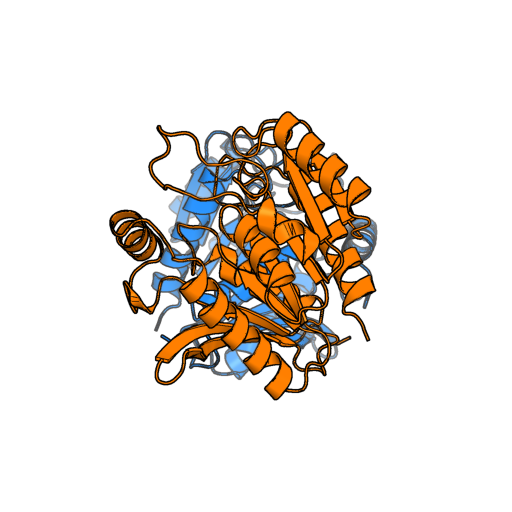? 11.617 -20.938 -9.094 1 90.25 144 ALA B O 1
ATOM 2893 N N . PHE B 1 145 ? 13.5 -21.188 -10.289 1 89.75 145 PHE B N 1
ATOM 2894 C CA . PHE B 1 145 ? 13.508 -22.641 -10.414 1 89.75 145 PHE B CA 1
ATOM 2895 C C . PHE B 1 145 ? 12.242 -23.141 -11.102 1 89.75 145 PHE B C 1
ATOM 2897 O O . PHE B 1 145 ? 11.727 -24.203 -10.781 1 89.75 145 PHE B O 1
ATOM 2904 N N . VAL B 1 146 ? 11.742 -22.391 -11.945 1 91 146 VAL B N 1
ATOM 2905 C CA . VAL B 1 146 ? 10.672 -22.844 -12.828 1 91 146 VAL B CA 1
ATOM 2906 C C . VAL B 1 146 ? 11.25 -23.734 -13.922 1 91 146 VAL B C 1
ATOM 2908 O O . VAL B 1 146 ? 10.727 -24.828 -14.18 1 91 146 VAL B O 1
ATOM 2911 N N . PHE B 1 147 ? 12.375 -23.297 -14.414 1 85.44 147 PHE B N 1
ATOM 2912 C CA . PHE B 1 147 ? 12.992 -24.031 -15.516 1 85.44 147 PHE B CA 1
ATOM 2913 C C . PHE B 1 147 ? 14.078 -24.969 -15.008 1 85.44 147 PHE B C 1
ATOM 2915 O O . PHE B 1 147 ? 14.117 -26.141 -15.367 1 85.44 147 PHE B O 1
ATOM 2922 N N . LEU B 1 148 ? 14.93 -24.438 -14.125 1 84.19 148 LEU B N 1
ATOM 2923 C CA . LEU B 1 148 ? 16.062 -25.234 -13.664 1 84.19 148 LEU B CA 1
ATOM 2924 C C . LEU B 1 148 ? 15.875 -25.656 -12.203 1 84.19 148 LEU B C 1
ATOM 2926 O O . LEU B 1 148 ? 15.242 -24.938 -11.43 1 84.19 148 LEU B O 1
ATOM 2930 N N . ASP B 1 149 ? 16.516 -26.734 -11.945 1 84 149 ASP B N 1
ATOM 2931 C CA . ASP B 1 149 ? 16.609 -27.156 -10.555 1 84 149 ASP B CA 1
ATOM 2932 C C . ASP B 1 149 ? 17.453 -26.188 -9.734 1 84 149 ASP B C 1
ATOM 2934 O O . ASP B 1 149 ? 18.328 -25.516 -10.273 1 84 149 ASP B O 1
ATOM 2938 N N . ALA B 1 150 ? 17.062 -26.172 -8.469 1 79.38 150 ALA B N 1
ATOM 2939 C CA . ALA B 1 150 ? 17.953 -25.438 -7.57 1 79.38 150 ALA B CA 1
ATOM 2940 C C . ALA B 1 150 ? 19.344 -26.078 -7.543 1 79.38 150 ALA B C 1
ATOM 2942 O O . ALA B 1 150 ? 19.469 -27.297 -7.551 1 79.38 150 ALA B O 1
ATOM 2943 N N . PRO B 1 151 ? 20.312 -25.156 -7.559 1 77.38 151 PRO B N 1
ATOM 2944 C CA . PRO B 1 151 ? 21.641 -25.734 -7.406 1 77.38 151 PRO B CA 1
ATOM 2945 C C . PRO B 1 151 ? 21.812 -26.516 -6.102 1 77.38 151 PRO B C 1
ATOM 2947 O O . PRO B 1 151 ? 21.094 -26.25 -5.133 1 77.38 151 PRO B O 1
ATOM 2950 N N . ALA B 1 152 ? 22.688 -27.469 -6.117 1 77.12 152 ALA B N 1
ATOM 2951 C CA . ALA B 1 152 ? 22.906 -28.359 -4.984 1 77.12 152 ALA B CA 1
ATOM 2952 C C . ALA B 1 152 ? 23.203 -27.578 -3.713 1 77.12 152 ALA B C 1
ATOM 2954 O O . ALA B 1 152 ? 22.859 -28 -2.611 1 77.12 152 ALA B O 1
ATOM 2955 N N . GLU B 1 153 ? 23.766 -26.422 -3.842 1 71.88 153 GLU B N 1
ATOM 2956 C CA . GLU B 1 153 ? 24.188 -25.625 -2.691 1 71.88 153 GLU B CA 1
ATOM 2957 C C . GLU B 1 153 ? 23.031 -24.797 -2.141 1 71.88 153 GLU B C 1
ATOM 2959 O O . GLU B 1 153 ? 23.156 -24.203 -1.063 1 71.88 153 GLU B O 1
ATOM 2964 N N . PHE B 1 154 ? 21.953 -24.906 -2.9 1 72.94 154 PHE B N 1
ATOM 2965 C CA . PHE B 1 154 ? 20.797 -24.109 -2.457 1 72.94 154 PHE B CA 1
ATOM 2966 C C . PHE B 1 154 ? 20.109 -24.781 -1.27 1 72.94 154 PHE B C 1
ATOM 2968 O O . PHE B 1 154 ? 19.938 -26 -1.252 1 72.94 154 PHE B O 1
ATOM 2975 N N . PRO B 1 155 ? 19.875 -24 -0.287 1 64.88 155 PRO B N 1
ATOM 2976 C CA . PRO B 1 155 ? 19.297 -24.578 0.938 1 64.88 155 PRO B CA 1
ATOM 2977 C C . PRO B 1 155 ? 17.984 -25.312 0.693 1 64.88 155 PRO B C 1
ATOM 2979 O O . PRO B 1 155 ? 17.688 -26.281 1.39 1 64.88 155 PRO B O 1
ATOM 2982 N N . LEU B 1 156 ? 17.234 -24.859 -0.25 1 64.69 156 LEU B N 1
ATOM 2983 C CA . LEU B 1 156 ? 15.961 -25.5 -0.526 1 64.69 156 LEU B CA 1
ATOM 2984 C C . LEU B 1 156 ? 16.031 -26.312 -1.813 1 64.69 156 LEU B C 1
ATOM 2986 O O . LEU B 1 156 ? 16.547 -25.844 -2.828 1 64.69 156 LEU B O 1
ATOM 2990 N N . LYS B 1 157 ? 15.859 -27.625 -1.614 1 64.69 157 LYS B N 1
ATOM 2991 C CA . LYS B 1 157 ? 15.812 -28.484 -2.797 1 64.69 157 LYS B CA 1
ATOM 2992 C C . LYS B 1 157 ? 14.492 -28.312 -3.547 1 64.69 157 LYS B C 1
ATOM 2994 O O . LYS B 1 157 ? 13.438 -28.734 -3.07 1 64.69 157 LYS B O 1
ATOM 2999 N N . MET B 1 158 ? 14.539 -27.484 -4.586 1 76.38 158 MET B N 1
ATOM 3000 C CA . MET B 1 158 ? 13.344 -27.312 -5.398 1 76.38 158 MET B CA 1
ATOM 3001 C C . MET B 1 158 ? 13.508 -27.953 -6.773 1 76.38 158 MET B C 1
ATOM 3003 O O . MET B 1 158 ? 14.508 -27.703 -7.457 1 76.38 158 MET B O 1
ATOM 3007 N N . VAL B 1 159 ? 12.586 -28.875 -7.02 1 82.25 159 VAL B N 1
ATOM 3008 C CA . VAL B 1 159 ? 12.547 -29.5 -8.336 1 82.25 159 VAL B CA 1
ATOM 3009 C C . VAL B 1 159 ? 11.898 -28.547 -9.344 1 82.25 159 VAL B C 1
ATOM 3011 O O . VAL B 1 159 ? 10.883 -27.922 -9.055 1 82.25 159 VAL B O 1
ATOM 3014 N N . SER B 1 160 ? 12.586 -28.484 -10.508 1 90.12 160 SER B N 1
ATOM 3015 C CA . SER B 1 160 ? 12.078 -27.594 -11.555 1 90.12 160 SER B CA 1
ATOM 3016 C C 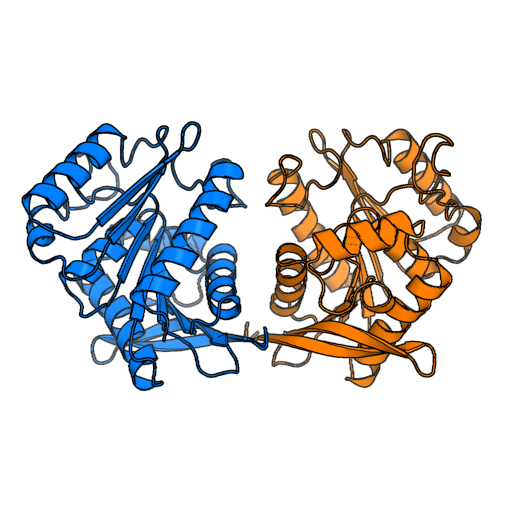. SER B 1 160 ? 10.695 -28.031 -12.016 1 90.12 160 SER B C 1
ATOM 3018 O O . SER B 1 160 ? 10.281 -29.172 -11.781 1 90.12 160 SER B O 1
ATOM 3020 N N . LEU B 1 161 ? 9.961 -27.109 -12.664 1 94.81 161 LEU B N 1
ATOM 3021 C CA . LEU B 1 161 ? 8.633 -27.391 -13.188 1 94.81 161 LEU B CA 1
ATOM 3022 C C . LEU B 1 161 ? 8.703 -27.797 -14.656 1 94.81 161 LEU B C 1
ATOM 3024 O O . LEU B 1 161 ? 7.676 -27.875 -15.336 1 94.81 161 LEU B O 1
ATOM 3028 N N . ARG B 1 162 ? 9.875 -28.047 -15.148 1 94.44 162 ARG B N 1
ATOM 3029 C CA . ARG B 1 162 ? 10.086 -28.281 -16.578 1 94.44 162 ARG B CA 1
ATOM 3030 C C . ARG B 1 162 ? 9.172 -29.391 -17.078 1 94.44 162 ARG B C 1
ATOM 3032 O O . ARG B 1 162 ? 8.539 -29.25 -18.141 1 94.44 162 ARG B O 1
ATOM 3039 N N . ASP B 1 163 ? 9.055 -30.438 -16.406 1 94.69 163 ASP B N 1
ATOM 3040 C CA . ASP B 1 163 ? 8.289 -31.594 -16.828 1 94.69 163 ASP B CA 1
ATOM 3041 C C . ASP B 1 163 ? 6.789 -31.359 -16.703 1 94.69 163 ASP B C 1
ATOM 3043 O O . ASP B 1 163 ? 5.98 -32.125 -17.25 1 94.69 163 ASP B O 1
ATOM 3047 N N . ARG B 1 164 ? 6.434 -30.344 -16 1 96.56 164 ARG B N 1
ATOM 3048 C CA . ARG B 1 164 ? 5.023 -30.031 -15.797 1 96.56 164 ARG B CA 1
ATOM 3049 C C . ARG B 1 164 ? 4.551 -28.953 -16.766 1 96.56 164 ARG B C 1
ATOM 3051 O O . ARG B 1 164 ? 3.35 -28.766 -16.953 1 96.56 164 ARG B O 1
ATOM 3058 N N . LEU B 1 165 ? 5.434 -28.266 -17.469 1 97.69 165 LEU B N 1
ATOM 3059 C CA . LEU B 1 165 ? 5.133 -27.078 -18.25 1 97.69 165 LEU B CA 1
ATOM 3060 C C . LEU B 1 165 ? 4.238 -27.422 -19.438 1 97.69 165 LEU B C 1
ATOM 3062 O O . LEU B 1 165 ? 3.451 -26.594 -19.891 1 97.69 165 LEU B O 1
ATOM 3066 N N . PRO B 1 166 ? 4.324 -28.656 -20 1 97.88 166 PRO B N 1
ATOM 3067 C CA . PRO B 1 166 ? 3.383 -29 -21.062 1 97.88 166 PRO B CA 1
ATOM 3068 C C . PRO B 1 166 ? 1.928 -28.953 -20.609 1 97.88 166 PRO B C 1
ATOM 3070 O O . PRO B 1 166 ? 1.022 -28.797 -21.438 1 97.88 166 PRO B O 1
ATOM 3073 N N . ASN B 1 167 ? 1.704 -28.969 -19.312 1 98.06 167 ASN B N 1
ATOM 3074 C CA . ASN B 1 167 ? 0.35 -28.969 -18.781 1 98.06 167 ASN B CA 1
ATOM 3075 C C . ASN B 1 167 ? -0.131 -27.547 -18.484 1 98.06 167 ASN B C 1
ATOM 3077 O O . ASN B 1 167 ? -1.253 -27.359 -18.016 1 98.06 167 ASN B O 1
ATOM 3081 N N . LEU B 1 168 ? 0.68 -26.562 -18.719 1 98.12 168 LEU B N 1
ATOM 3082 C CA . LEU B 1 168 ? 0.265 -25.188 -18.5 1 98.12 168 LEU B CA 1
ATOM 3083 C C . LEU B 1 168 ? -0.991 -24.844 -19.297 1 98.12 168 LEU B C 1
ATOM 3085 O O . LEU B 1 168 ? -0.994 -24.953 -20.516 1 98.12 168 LEU B O 1
ATOM 3089 N N . ARG B 1 169 ? -2.053 -24.375 -18.641 1 94.88 169 ARG B N 1
ATOM 3090 C CA . ARG B 1 169 ? -3.34 -24.281 -19.328 1 94.88 169 ARG B CA 1
ATOM 3091 C C . ARG B 1 169 ? -3.826 -22.844 -19.391 1 94.88 169 ARG B C 1
ATOM 3093 O O . ARG B 1 169 ? -4.859 -22.562 -20 1 94.88 169 ARG B O 1
ATOM 3100 N N . ALA B 1 170 ? -3.154 -21.969 -18.719 1 97.81 170 ALA B N 1
ATOM 3101 C CA . ALA B 1 170 ? -3.561 -20.562 -18.688 1 97.81 170 ALA B CA 1
ATOM 3102 C C . ALA B 1 170 ? -2.475 -19.672 -19.281 1 97.81 170 ALA B C 1
ATOM 3104 O O . ALA B 1 170 ? -1.291 -20.016 -19.25 1 97.81 170 ALA B O 1
ATOM 3105 N N . PRO B 1 171 ? -2.893 -18.469 -19.859 1 98.75 171 PRO B N 1
ATOM 3106 C CA . PRO B 1 171 ? -1.86 -17.484 -20.234 1 98.75 171 PRO B CA 1
ATOM 3107 C C . PRO B 1 171 ? -0.962 -17.125 -19.047 1 98.75 171 PRO B C 1
ATOM 3109 O O . PRO B 1 171 ? -1.43 -17.047 -17.906 1 98.75 171 PRO B O 1
ATOM 3112 N N . LEU B 1 172 ? 0.336 -16.938 -19.391 1 98.88 172 LEU B N 1
ATOM 3113 C CA . LEU B 1 172 ? 1.33 -16.656 -18.359 1 98.88 172 LEU B CA 1
ATOM 3114 C C . LEU B 1 172 ? 2.018 -15.312 -18.609 1 98.88 172 LEU B C 1
ATOM 3116 O O . LEU B 1 172 ? 2.504 -15.062 -19.719 1 98.88 172 LEU B O 1
ATOM 3120 N N . LEU B 1 173 ? 1.979 -14.398 -17.625 1 98.94 173 LEU B N 1
ATOM 3121 C CA . LEU B 1 173 ? 2.809 -13.203 -17.625 1 98.94 173 LEU B CA 1
ATOM 3122 C C . LEU B 1 173 ? 4.012 -13.383 -16.703 1 98.94 173 LEU B C 1
ATOM 3124 O O . LEU B 1 173 ? 3.857 -13.781 -15.539 1 98.94 173 LEU B O 1
ATOM 3128 N N . GLY B 1 174 ? 5.16 -13.203 -17.219 1 98.88 174 GLY B N 1
ATOM 3129 C CA . GLY B 1 174 ? 6.379 -13.25 -16.422 1 98.88 174 GLY B CA 1
ATOM 3130 C C . GLY B 1 174 ? 7.074 -11.906 -16.328 1 98.88 174 GLY B C 1
ATOM 3131 O O . GLY B 1 174 ? 7.258 -11.219 -17.328 1 98.88 174 GLY B O 1
ATOM 3132 N N . LEU B 1 175 ? 7.43 -11.477 -15.156 1 98.88 175 LEU B N 1
ATOM 3133 C CA . LEU B 1 175 ? 8.164 -10.25 -14.883 1 98.88 175 LEU B CA 1
ATOM 3134 C C . LEU B 1 175 ? 9.469 -10.539 -14.156 1 98.88 175 LEU B C 1
ATOM 3136 O O . LEU B 1 175 ? 9.461 -11.062 -13.039 1 98.88 175 LEU B O 1
ATOM 3140 N N . PHE B 1 176 ? 10.609 -10.164 -14.758 1 98.75 176 PHE B N 1
ATOM 3141 C CA . PHE B 1 176 ? 11.906 -10.586 -14.258 1 98.75 176 PHE B CA 1
ATOM 3142 C C . PHE B 1 176 ? 12.891 -9.414 -14.25 1 98.75 176 PHE B C 1
ATOM 3144 O O . PHE B 1 176 ? 12.68 -8.422 -14.945 1 98.75 176 PHE B O 1
ATOM 3151 N N . GLY B 1 177 ? 13.867 -9.508 -13.383 1 98.44 177 GLY B N 1
ATOM 3152 C CA . GLY B 1 177 ? 14.961 -8.555 -13.383 1 98.44 177 GLY B CA 1
ATOM 3153 C C . GLY B 1 177 ? 16.219 -9.086 -14.039 1 98.44 177 GLY B C 1
ATOM 3154 O O . GLY B 1 177 ? 16.609 -10.227 -13.797 1 98.44 177 GLY B O 1
ATOM 3155 N N . ASN B 1 178 ? 16.891 -8.281 -14.773 1 98.25 178 ASN B N 1
ATOM 3156 C CA . ASN B 1 178 ? 18.094 -8.711 -15.5 1 98.25 178 ASN B CA 1
ATOM 3157 C C . ASN B 1 178 ? 19.281 -8.859 -14.562 1 98.25 178 ASN B C 1
ATOM 3159 O O . ASN B 1 178 ? 20.312 -9.43 -14.945 1 98.25 178 ASN B O 1
ATOM 3163 N N . ASP B 1 179 ? 19.172 -8.312 -13.344 1 98.19 179 ASP B N 1
ATOM 3164 C CA . ASP B 1 179 ? 20.25 -8.445 -12.375 1 98.19 179 ASP B CA 1
ATOM 3165 C C . ASP B 1 179 ? 19.984 -9.586 -11.398 1 98.19 179 ASP B C 1
ATOM 3167 O O . ASP B 1 179 ? 20.719 -9.781 -10.438 1 98.19 179 ASP B O 1
ATOM 3171 N N . ASP B 1 180 ? 18.875 -10.305 -11.609 1 97.25 180 ASP B N 1
ATOM 3172 C CA . ASP B 1 180 ? 18.531 -11.43 -10.75 1 97.25 180 ASP B CA 1
ATOM 3173 C C . ASP B 1 180 ? 19.422 -12.633 -11.008 1 97.25 180 ASP B C 1
ATOM 3175 O O . ASP B 1 180 ? 19.797 -12.906 -12.156 1 97.25 180 ASP B O 1
ATOM 3179 N N . LYS B 1 181 ? 19.75 -13.367 -9.945 1 94.44 181 LYS B N 1
ATOM 3180 C CA . LYS B 1 181 ? 20.547 -14.586 -10.07 1 94.44 181 LYS B CA 1
ATOM 3181 C C . LYS B 1 181 ? 19.656 -15.82 -10.141 1 94.44 181 LYS B C 1
ATOM 3183 O O . LYS B 1 181 ? 20 -16.812 -10.781 1 94.44 181 LYS B O 1
ATOM 3188 N N . TYR B 1 182 ? 18.578 -15.734 -9.453 1 92.75 182 TYR B N 1
ATOM 3189 C CA . TYR B 1 182 ? 17.578 -16.797 -9.43 1 92.75 182 TYR B CA 1
ATOM 3190 C C . TYR B 1 182 ? 16.172 -16.219 -9.57 1 92.75 182 TYR B C 1
ATOM 3192 O O . TYR B 1 182 ? 15.555 -15.828 -8.586 1 92.75 182 TYR B O 1
ATOM 3200 N N . PRO B 1 183 ? 15.68 -16.156 -10.812 1 95.5 183 PRO B N 1
ATOM 3201 C CA . PRO B 1 183 ? 16.266 -16.781 -12 1 95.5 183 PRO B CA 1
ATOM 3202 C C . PRO B 1 183 ? 17.234 -15.859 -12.734 1 95.5 183 PRO B C 1
ATOM 3204 O O . PRO B 1 183 ? 17 -14.656 -12.836 1 95.5 183 PRO B O 1
ATOM 3207 N N . ALA B 1 184 ? 18.281 -16.422 -13.281 1 95.69 184 ALA B N 1
ATOM 3208 C CA . ALA B 1 184 ? 19.188 -15.664 -14.148 1 95.69 184 ALA B CA 1
ATOM 3209 C C . ALA B 1 184 ? 18.547 -15.414 -15.508 1 95.69 184 ALA B C 1
ATOM 3211 O O . ALA B 1 184 ? 17.672 -16.172 -15.945 1 95.69 184 ALA B O 1
ATOM 3212 N N . PRO B 1 185 ? 18.984 -14.281 -16.172 1 96.94 185 PRO B N 1
ATOM 3213 C CA . PRO B 1 185 ? 18.406 -13.969 -17.484 1 96.94 185 PRO B CA 1
ATOM 3214 C C . PRO B 1 185 ? 18.469 -15.141 -18.453 1 96.94 185 PRO B C 1
ATOM 3216 O O . PRO B 1 185 ? 17.516 -15.375 -19.219 1 96.94 185 PRO B O 1
ATOM 3219 N N . ALA B 1 186 ? 19.516 -15.891 -18.406 1 96.06 186 ALA B N 1
ATOM 3220 C CA . ALA B 1 186 ? 19.656 -17.047 -19.297 1 96.06 186 ALA B CA 1
ATOM 3221 C C . ALA B 1 186 ? 18.562 -18.078 -19.016 1 96.06 186 ALA B C 1
ATOM 3223 O O . ALA B 1 186 ? 18.062 -18.719 -19.953 1 96.06 186 ALA B O 1
ATOM 3224 N N . GLU B 1 187 ? 18.25 -18.312 -17.781 1 95.25 187 GLU B N 1
ATOM 3225 C CA . GLU B 1 187 ? 17.188 -19.25 -17.406 1 95.25 187 GLU B CA 1
ATOM 3226 C C . GLU B 1 187 ? 15.828 -18.766 -17.906 1 95.25 187 GLU B C 1
ATOM 3228 O O . GLU B 1 187 ? 15 -19.562 -18.359 1 95.25 187 GLU B O 1
ATOM 3233 N N . VAL B 1 188 ? 15.57 -17.469 -17.812 1 97.56 188 VAL B N 1
ATOM 3234 C CA . VAL B 1 188 ? 14.328 -16.875 -18.297 1 97.56 188 VAL B CA 1
ATOM 3235 C C . VAL B 1 188 ? 14.203 -17.078 -19.812 1 97.56 188 VAL B C 1
ATOM 3237 O O . VAL B 1 188 ? 13.125 -17.406 -20.312 1 97.56 188 VAL B O 1
ATOM 3240 N N . ASP B 1 189 ? 15.367 -16.906 -20.5 1 97.5 189 ASP B N 1
ATOM 3241 C CA . ASP B 1 189 ? 15.391 -17.125 -21.953 1 97.5 189 ASP B CA 1
ATOM 3242 C C . ASP B 1 189 ? 15.031 -18.562 -22.281 1 97.5 189 ASP B C 1
ATOM 3244 O O . ASP B 1 189 ? 14.273 -18.812 -23.219 1 97.5 189 ASP B O 1
ATOM 3248 N N . GLU B 1 190 ? 15.539 -19.453 -21.516 1 96.69 190 GLU B N 1
ATOM 3249 C CA . GLU B 1 190 ? 15.266 -20.859 -21.75 1 96.69 190 GLU B CA 1
ATOM 3250 C C . GLU B 1 190 ? 13.805 -21.203 -21.469 1 96.69 190 GLU B C 1
ATOM 3252 O O . GLU B 1 190 ? 13.188 -21.969 -22.203 1 96.69 190 GLU B O 1
ATOM 3257 N N . LEU B 1 191 ? 13.305 -20.656 -20.438 1 97.81 191 LEU B N 1
ATOM 3258 C CA . LEU B 1 191 ? 11.891 -20.844 -20.141 1 97.81 191 LEU B CA 1
ATOM 3259 C C . LEU B 1 191 ? 11.016 -20.281 -21.266 1 97.81 191 LEU B C 1
ATOM 3261 O O . LEU B 1 191 ? 10.07 -20.938 -21.703 1 97.81 191 LEU B O 1
ATOM 3265 N N . ASP B 1 192 ? 11.297 -19.078 -21.734 1 98.19 192 ASP B N 1
ATOM 3266 C CA . ASP B 1 192 ? 10.578 -18.453 -22.844 1 98.19 192 ASP B CA 1
ATOM 3267 C C . ASP B 1 192 ? 10.586 -19.344 -24.078 1 98.19 192 ASP B C 1
ATOM 3269 O O . ASP B 1 192 ? 9.539 -19.578 -24.688 1 98.19 192 ASP B O 1
ATOM 3273 N N . LYS B 1 193 ? 11.742 -19.812 -24.391 1 97.94 193 LYS B N 1
ATOM 3274 C CA . LYS B 1 193 ? 11.906 -20.688 -25.562 1 97.94 193 LYS B CA 1
ATOM 3275 C C . LYS B 1 193 ? 11.078 -21.953 -25.422 1 97.94 193 LYS B C 1
ATOM 3277 O O . LYS B 1 193 ? 10.367 -22.344 -26.344 1 97.94 193 LYS B O 1
ATOM 3282 N N . LEU B 1 194 ? 11.188 -22.578 -24.297 1 97.69 194 LEU B N 1
ATOM 3283 C CA . LEU B 1 194 ? 10.461 -23.828 -24.062 1 97.69 194 LEU B CA 1
ATOM 3284 C C . LEU B 1 194 ? 8.961 -23.609 -24.172 1 97.69 194 LEU B C 1
ATOM 3286 O O . LEU B 1 194 ? 8.266 -24.406 -24.828 1 97.69 194 LEU B O 1
ATOM 3290 N N . LEU B 1 195 ? 8.406 -22.578 -23.547 1 98.5 195 LEU B N 1
ATOM 3291 C CA . LEU B 1 195 ? 6.973 -22.297 -23.594 1 98.5 195 LEU B CA 1
ATOM 3292 C C . LEU B 1 195 ? 6.516 -22.016 -25.016 1 98.5 195 LEU B C 1
ATOM 3294 O O . LEU B 1 195 ? 5.406 -22.406 -25.406 1 98.5 195 LEU B O 1
ATOM 3298 N N . THR B 1 196 ? 7.379 -21.344 -25.797 1 98.38 196 THR B N 1
ATOM 3299 C CA . THR B 1 196 ? 7.082 -21.094 -27.203 1 98.38 196 THR B CA 1
ATOM 3300 C C . THR B 1 196 ? 7.008 -22.406 -27.969 1 98.38 196 THR B C 1
ATOM 3302 O O . THR B 1 196 ? 6.066 -22.641 -28.734 1 98.38 196 THR B O 1
ATOM 3305 N N . GLU B 1 197 ? 7.941 -23.25 -27.734 1 98.12 197 GLU B N 1
ATOM 3306 C CA . GLU B 1 197 ? 7.973 -24.547 -28.391 1 98.12 197 GLU B CA 1
ATOM 3307 C C . GLU B 1 197 ? 6.742 -25.375 -28.031 1 98.12 197 GLU B C 1
ATOM 3309 O O . GLU B 1 197 ? 6.234 -26.141 -28.859 1 98.12 197 GLU B O 1
ATOM 3314 N N . LEU B 1 198 ? 6.293 -25.266 -26.844 1 97.81 198 LEU B N 1
ATOM 3315 C CA . LEU B 1 198 ? 5.145 -26.016 -26.359 1 97.81 198 LEU B CA 1
ATOM 3316 C C . LEU B 1 198 ? 3.836 -25.359 -26.797 1 97.81 198 LEU B C 1
ATOM 3318 O O . LEU B 1 198 ? 2.756 -25.906 -26.547 1 97.81 198 LEU B O 1
ATOM 3322 N N . GLY B 1 199 ? 3.871 -24.172 -27.406 1 98.12 199 GLY B N 1
ATOM 3323 C CA . GLY B 1 199 ? 2.689 -23.453 -27.859 1 98.12 199 GLY B CA 1
ATOM 3324 C C . GLY B 1 199 ? 1.877 -22.859 -26.734 1 98.12 199 GLY B C 1
ATOM 3325 O O . GLY B 1 199 ? 0.655 -22.719 -26.828 1 98.12 199 GLY B O 1
ATOM 3326 N N . LYS B 1 200 ? 2.545 -22.609 -25.641 1 98.44 200 LYS B N 1
ATOM 3327 C CA . LYS B 1 200 ? 1.854 -22.031 -24.484 1 98.44 200 LYS B CA 1
ATOM 3328 C C . LYS B 1 200 ? 1.81 -20.5 -24.578 1 98.44 200 LYS B C 1
ATOM 3330 O O . LYS B 1 200 ? 2.834 -19.859 -24.812 1 98.44 200 LYS B O 1
ATOM 3335 N N . GLU B 1 201 ? 0.616 -19.906 -24.422 1 98.5 201 GLU B N 1
ATOM 3336 C CA . GLU B 1 201 ? 0.473 -18.453 -24.438 1 98.5 201 GLU B CA 1
ATOM 3337 C C . GLU B 1 201 ? 1.202 -17.828 -23.25 1 98.5 201 GLU B C 1
ATOM 3339 O O . GLU B 1 201 ? 0.92 -18.141 -22.094 1 98.5 201 GLU B O 1
ATOM 3344 N N . HIS B 1 202 ? 2.195 -16.969 -23.594 1 98.69 202 HIS B N 1
ATOM 3345 C CA . HIS B 1 202 ? 2.928 -16.297 -22.516 1 98.69 202 HIS B CA 1
ATOM 3346 C C . HIS B 1 202 ? 3.533 -14.984 -23 1 98.69 202 HIS B C 1
ATOM 3348 O O . HIS B 1 202 ? 3.67 -14.766 -24.203 1 98.69 202 HIS B O 1
ATOM 3354 N N . GLU B 1 203 ? 3.803 -14.078 -22 1 98.5 203 GLU B N 1
ATOM 3355 C CA . GLU B 1 203 ? 4.461 -12.789 -22.203 1 98.5 203 GLU B CA 1
ATOM 3356 C C . GLU B 1 203 ? 5.48 -12.516 -21.094 1 98.5 203 GLU B C 1
ATOM 3358 O O . GLU B 1 203 ? 5.133 -12.523 -19.906 1 98.5 203 GLU B O 1
ATOM 3363 N N . PHE B 1 204 ? 6.699 -12.359 -21.5 1 98.56 204 PHE B N 1
ATOM 3364 C CA . PHE B 1 204 ? 7.738 -12.102 -20.516 1 98.56 204 PHE B CA 1
ATOM 3365 C C . PHE B 1 204 ? 8.305 -10.695 -20.672 1 98.56 204 PHE B C 1
ATOM 3367 O O . PHE B 1 204 ? 8.5 -10.227 -21.797 1 98.56 204 PHE B O 1
ATOM 3374 N N . HIS B 1 205 ? 8.492 -10.016 -19.609 1 98.69 205 HIS B N 1
ATOM 3375 C CA . HIS B 1 205 ? 9.18 -8.727 -19.547 1 98.69 205 HIS B CA 1
ATOM 3376 C C . HIS B 1 205 ? 10.336 -8.766 -18.562 1 98.69 205 HIS B C 1
ATOM 3378 O O . HIS B 1 205 ? 10.227 -9.383 -17.5 1 98.69 205 HIS B O 1
ATOM 3384 N N . ARG B 1 206 ? 11.406 -8.148 -18.891 1 97.88 206 ARG B N 1
ATOM 3385 C CA . ARG B 1 206 ? 12.586 -8.062 -18.047 1 97.88 206 ARG B CA 1
ATOM 3386 C C . ARG B 1 206 ? 13.031 -6.617 -17.859 1 97.88 206 ARG B C 1
ATOM 3388 O O . ARG B 1 206 ? 12.922 -5.809 -18.797 1 97.88 206 ARG B O 1
ATOM 3395 N N . TYR B 1 207 ? 13.609 -6.301 -16.766 1 98.5 207 TYR B N 1
ATOM 3396 C CA . TYR B 1 207 ? 13.953 -4.926 -16.438 1 98.5 207 TYR B CA 1
ATOM 3397 C C . TYR B 1 207 ? 15.438 -4.789 -16.141 1 98.5 207 TYR B C 1
ATOM 3399 O O . TYR B 1 207 ? 15.969 -5.449 -15.242 1 98.5 207 TYR B O 1
ATOM 3407 N N . ASP B 1 208 ? 16.094 -3.869 -16.875 1 98.06 208 ASP B N 1
ATOM 3408 C CA . ASP B 1 208 ? 17.484 -3.545 -16.609 1 98.06 208 ASP B CA 1
ATOM 3409 C C . ASP B 1 208 ? 17.625 -2.828 -15.266 1 98.06 208 ASP B C 1
ATOM 3411 O O . ASP B 1 208 ? 16.812 -1.967 -14.922 1 98.06 208 ASP B O 1
ATOM 3415 N N . GLY B 1 209 ? 18.609 -3.246 -14.539 1 97.31 209 GLY B N 1
ATOM 3416 C CA . GLY B 1 209 ? 18.875 -2.602 -13.258 1 97.31 209 GLY B CA 1
ATOM 3417 C C . GLY B 1 209 ? 18.062 -3.191 -12.117 1 97.31 209 GLY B C 1
ATOM 3418 O O . GLY B 1 209 ? 18.25 -2.812 -10.961 1 97.31 209 GLY B O 1
ATOM 3419 N N . ALA B 1 210 ? 17.203 -4.098 -12.43 1 98.12 210 ALA B N 1
ATOM 3420 C CA . ALA B 1 210 ? 16.375 -4.734 -11.398 1 98.12 210 ALA B CA 1
ATOM 3421 C C . ALA B 1 210 ? 16.875 -6.152 -11.109 1 98.12 210 ALA B C 1
ATOM 3423 O O . ALA B 1 210 ? 17.219 -6.895 -12.023 1 98.12 210 ALA B O 1
ATOM 3424 N N . GLY B 1 211 ? 17.016 -6.484 -9.836 1 97.5 211 GLY B N 1
ATOM 3425 C CA . GLY B 1 211 ? 17.297 -7.836 -9.383 1 97.5 211 GLY B CA 1
ATOM 3426 C C . GLY B 1 211 ? 16.094 -8.555 -8.828 1 97.5 211 GLY B C 1
ATOM 3427 O O . GLY B 1 211 ? 14.969 -8.328 -9.281 1 97.5 211 GLY B O 1
ATOM 3428 N N . HIS B 1 212 ? 16.375 -9.516 -7.914 1 96.19 212 HIS B N 1
ATOM 3429 C CA . HIS B 1 212 ? 15.305 -10.266 -7.262 1 96.19 212 HIS B CA 1
ATOM 3430 C C . HIS B 1 212 ? 14.484 -9.359 -6.344 1 96.19 212 HIS B C 1
ATOM 3432 O O . HIS B 1 212 ? 15.039 -8.461 -5.695 1 96.19 212 HIS B O 1
ATOM 3438 N N . ALA B 1 213 ? 13.141 -9.484 -6.285 1 96.81 213 ALA B N 1
ATOM 3439 C CA . ALA B 1 213 ? 12.234 -8.852 -5.328 1 96.81 213 ALA B CA 1
ATOM 3440 C C . ALA B 1 213 ? 12.094 -7.355 -5.617 1 96.81 213 ALA B C 1
ATOM 3442 O O . ALA B 1 213 ? 11.984 -6.547 -4.695 1 96.81 213 ALA B O 1
ATOM 3443 N N . PHE B 1 214 ? 12.102 -6.934 -6.898 1 97.88 214 PHE B N 1
ATOM 3444 C CA . PHE B 1 214 ? 12.086 -5.523 -7.27 1 97.88 214 PHE B CA 1
ATOM 3445 C C . PHE B 1 214 ? 10.719 -4.906 -7 1 97.88 214 PHE B C 1
ATOM 3447 O O . PHE B 1 214 ? 10.555 -3.688 -7.098 1 97.88 214 PHE B O 1
ATOM 3454 N N . PHE B 1 215 ? 9.648 -5.648 -6.547 1 97.25 215 PHE B N 1
ATOM 3455 C CA . PHE B 1 215 ? 8.352 -5.113 -6.152 1 97.25 215 PHE B CA 1
ATOM 3456 C C . PHE B 1 215 ? 8.336 -4.773 -4.668 1 97.25 215 PHE B C 1
ATOM 3458 O O . PHE B 1 215 ? 7.414 -4.121 -4.184 1 97.25 215 PHE B O 1
ATOM 3465 N N . SER B 1 216 ? 9.312 -5.242 -3.859 1 95.19 216 SER B N 1
ATOM 3466 C CA . SER B 1 216 ? 9.266 -5.152 -2.404 1 95.19 216 SER B CA 1
ATOM 3467 C C . SER B 1 216 ? 9.672 -3.762 -1.926 1 95.19 216 SER B C 1
ATOM 3469 O O . SER B 1 216 ? 10.859 -3.486 -1.732 1 95.19 216 SER B O 1
ATOM 3471 N N . VAL B 1 217 ? 8.734 -2.947 -1.529 1 94.62 217 VAL B N 1
ATOM 3472 C CA . VAL B 1 217 ? 8.961 -1.539 -1.219 1 94.62 217 VAL B CA 1
ATOM 3473 C C . VAL B 1 217 ? 9.742 -1.419 0.087 1 94.62 217 VAL B C 1
ATOM 3475 O O . VAL B 1 217 ? 10.305 -0.361 0.389 1 94.62 217 VAL B O 1
ATOM 3478 N N . ASP B 1 218 ? 9.781 -2.479 0.858 1 93.38 218 ASP B N 1
ATOM 3479 C CA . ASP B 1 218 ? 10.414 -2.436 2.172 1 93.38 218 ASP B CA 1
ATOM 3480 C C . ASP B 1 218 ? 11.797 -3.094 2.141 1 93.38 218 ASP B C 1
ATOM 3482 O O . ASP B 1 218 ? 12.375 -3.387 3.188 1 93.38 218 ASP B O 1
ATOM 3486 N N . ARG B 1 219 ? 12.273 -3.393 0.907 1 92.38 219 ARG B N 1
ATOM 3487 C CA . ARG B 1 219 ? 13.578 -4.023 0.744 1 92.38 219 ARG B CA 1
ATOM 3488 C C . ARG B 1 219 ? 14.453 -3.225 -0.215 1 92.38 219 ARG B C 1
ATOM 3490 O O . ARG B 1 219 ? 13.953 -2.594 -1.146 1 92.38 219 ARG B O 1
ATOM 3497 N N . PRO B 1 220 ? 15.797 -3.324 0.005 1 93.06 220 PRO B N 1
ATOM 3498 C CA . PRO B 1 220 ? 16.719 -2.578 -0.861 1 93.06 220 PRO B CA 1
ATOM 3499 C C . PRO B 1 220 ? 16.594 -2.979 -2.33 1 93.06 220 PRO B C 1
ATOM 3501 O O . PRO B 1 220 ? 17.016 -2.23 -3.215 1 93.06 220 PRO B O 1
ATOM 3504 N N . ALA B 1 221 ? 16.047 -4.09 -2.594 1 95.19 221 ALA B N 1
ATOM 3505 C CA . ALA B 1 221 ? 15.945 -4.613 -3.953 1 95.19 221 ALA B CA 1
ATOM 3506 C C . ALA B 1 221 ? 14.859 -3.875 -4.742 1 95.19 221 ALA B C 1
ATOM 3508 O O . ALA B 1 221 ? 14.781 -4 -5.965 1 95.19 221 ALA B O 1
ATOM 3509 N N . TYR B 1 222 ? 14.102 -3.029 -4.07 1 96.88 222 TYR B N 1
ATOM 3510 C CA . TYR B 1 222 ? 13 -2.312 -4.711 1 96.88 222 TYR B CA 1
ATOM 3511 C C . TYR B 1 222 ? 13.516 -1.44 -5.852 1 96.88 222 TYR B C 1
ATOM 3513 O O . TYR B 1 222 ? 14.539 -0.766 -5.715 1 96.88 222 TYR B O 1
ATOM 3521 N N . ARG B 1 223 ? 12.758 -1.519 -6.977 1 97.5 223 ARG B N 1
ATOM 3522 C CA . ARG B 1 223 ? 13.039 -0.662 -8.125 1 97.5 223 ARG B CA 1
ATOM 3523 C C . ARG B 1 223 ? 11.766 0.004 -8.633 1 97.5 223 ARG B C 1
ATOM 3525 O O . ARG B 1 223 ? 10.906 -0.657 -9.219 1 97.5 223 ARG B O 1
ATOM 3532 N N . ILE B 1 224 ? 11.703 1.29 -8.602 1 96.06 224 ILE B N 1
ATOM 3533 C CA . ILE B 1 224 ? 10.492 2.08 -8.836 1 96.06 224 ILE B CA 1
ATOM 3534 C C . ILE B 1 224 ? 10.008 1.872 -10.266 1 96.06 224 ILE B C 1
ATOM 3536 O O . ILE B 1 224 ? 8.852 1.507 -10.484 1 96.06 224 ILE B O 1
ATOM 3540 N N . GLU B 1 225 ? 10.875 2.07 -11.242 1 96.5 225 GLU B N 1
ATOM 3541 C CA . GLU B 1 225 ? 10.469 1.997 -12.641 1 96.5 225 GLU B CA 1
ATOM 3542 C C . GLU B 1 225 ? 9.961 0.603 -12.992 1 96.5 225 GLU B C 1
ATOM 3544 O O . GLU B 1 225 ? 8.938 0.462 -13.664 1 96.5 225 GLU B O 1
ATOM 3549 N N . ALA B 1 226 ? 10.695 -0.423 -12.547 1 98.25 226 ALA B N 1
ATOM 3550 C CA . ALA B 1 226 ? 10.289 -1.802 -12.805 1 98.25 226 ALA B CA 1
ATOM 3551 C C . ALA B 1 226 ? 8.945 -2.107 -12.141 1 98.25 226 ALA B C 1
ATOM 3553 O O . ALA B 1 226 ? 8.07 -2.721 -12.758 1 98.25 226 ALA B O 1
ATOM 3554 N N . ALA B 1 227 ? 8.812 -1.641 -10.914 1 97.88 227 ALA B N 1
ATOM 3555 C CA . ALA B 1 227 ? 7.582 -1.904 -10.164 1 97.88 227 ALA B CA 1
ATOM 3556 C C . ALA B 1 227 ? 6.391 -1.208 -10.812 1 97.88 227 ALA B C 1
ATOM 3558 O O . ALA B 1 227 ? 5.324 -1.808 -10.969 1 97.88 227 ALA B O 1
ATOM 3559 N N . LEU B 1 228 ? 6.531 0.056 -11.211 1 97.06 228 LEU B N 1
ATOM 3560 C CA . LEU B 1 228 ? 5.438 0.812 -11.812 1 97.06 228 LEU B CA 1
ATOM 3561 C C . LEU B 1 228 ? 5.023 0.201 -13.148 1 97.06 228 LEU B C 1
ATOM 3563 O O . LEU B 1 228 ? 3.834 -0.008 -13.398 1 97.06 228 LEU B O 1
ATOM 3567 N N . ASP B 1 229 ? 5.984 -0.077 -13.984 1 98.38 229 ASP B N 1
ATOM 3568 C CA . ASP B 1 229 ? 5.672 -0.729 -15.25 1 98.38 229 ASP B CA 1
ATOM 3569 C C . ASP B 1 229 ? 5.055 -2.107 -15.023 1 98.38 229 ASP B C 1
ATOM 3571 O O . ASP B 1 229 ? 4.09 -2.482 -15.688 1 98.38 229 ASP B O 1
ATOM 3575 N N . GLY B 1 230 ? 5.629 -2.838 -14.094 1 98.62 230 GLY B N 1
ATOM 3576 C CA . GLY B 1 230 ? 5.109 -4.156 -13.766 1 98.62 230 GLY B CA 1
ATOM 3577 C C . GLY B 1 230 ? 3.648 -4.137 -13.359 1 98.62 230 GLY B C 1
ATOM 3578 O O . GLY B 1 230 ? 2.855 -4.949 -13.836 1 98.62 230 GLY B O 1
ATOM 3579 N N . TYR B 1 231 ? 3.283 -3.23 -12.523 1 98.25 231 TYR B N 1
ATOM 3580 C CA . TYR B 1 231 ? 1.898 -3.148 -12.078 1 98.25 231 TYR B CA 1
ATOM 3581 C C . TYR B 1 231 ? 0.971 -2.781 -13.227 1 98.25 231 TYR B C 1
ATOM 3583 O O . TYR B 1 231 ? -0.171 -3.242 -13.281 1 98.25 231 TYR B O 1
ATOM 3591 N N . GLN B 1 232 ? 1.436 -1.908 -14.078 1 98.25 232 GLN B N 1
ATOM 3592 C CA . GLN B 1 232 ? 0.634 -1.591 -15.258 1 98.25 232 GLN B CA 1
ATOM 3593 C C . GLN B 1 232 ? 0.396 -2.832 -16.109 1 98.25 232 GLN B C 1
ATOM 3595 O O . GLN B 1 232 ? -0.724 -3.072 -16.562 1 98.25 232 GLN B O 1
ATOM 3600 N N . ARG B 1 233 ? 1.398 -3.611 -16.281 1 98.75 233 ARG B N 1
ATOM 3601 C CA . ARG B 1 233 ? 1.296 -4.824 -17.094 1 98.75 233 ARG B CA 1
ATOM 3602 C C . ARG B 1 233 ? 0.416 -5.863 -16.406 1 98.75 233 ARG B C 1
ATOM 3604 O O . ARG B 1 233 ? -0.391 -6.531 -17.062 1 98.75 233 ARG B O 1
ATOM 3611 N N . ILE B 1 234 ? 0.564 -6.012 -15.125 1 98.81 234 ILE B N 1
ATOM 3612 C CA . ILE B 1 234 ? -0.25 -6.945 -14.352 1 98.81 234 ILE B CA 1
ATOM 3613 C C . ILE B 1 234 ? -1.726 -6.574 -14.484 1 98.81 234 ILE B C 1
ATOM 3615 O O . ILE B 1 234 ? -2.568 -7.434 -14.75 1 98.81 234 ILE B O 1
ATOM 3619 N N . ARG B 1 235 ? -2.049 -5.324 -14.297 1 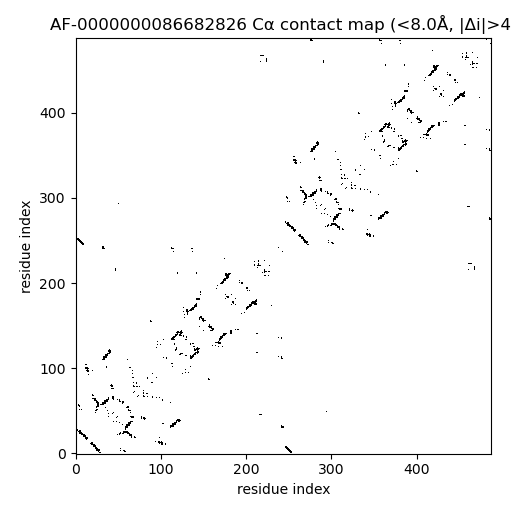98.31 235 ARG B N 1
ATOM 3620 C CA . ARG B 1 235 ? -3.432 -4.863 -14.383 1 98.31 235 ARG B CA 1
ATOM 3621 C C . ARG B 1 235 ? -4.012 -5.133 -15.766 1 98.31 235 ARG B C 1
ATOM 3623 O O . ARG B 1 235 ? -5.109 -5.68 -15.891 1 98.31 235 ARG B O 1
ATOM 3630 N N . ALA B 1 236 ? -3.256 -4.754 -16.766 1 98.56 236 ALA B N 1
ATOM 3631 C CA . ALA B 1 236 ? -3.717 -4.969 -18.141 1 98.56 236 ALA B CA 1
ATOM 3632 C C . ALA B 1 236 ? -3.922 -6.453 -18.422 1 98.56 236 ALA B C 1
ATOM 3634 O O . ALA B 1 236 ? -4.895 -6.84 -19.078 1 98.56 236 ALA B O 1
ATOM 3635 N N . PHE B 1 237 ? -2.986 -7.258 -17.969 1 98.88 237 PHE B N 1
ATOM 3636 C CA . PHE B 1 237 ? -3.02 -8.703 -18.188 1 98.88 237 PHE B CA 1
ATOM 3637 C C . PHE B 1 237 ? -4.25 -9.312 -17.531 1 98.88 237 PHE B C 1
ATOM 3639 O O . PHE B 1 237 ? -4.965 -10.102 -18.156 1 98.88 237 PHE B O 1
ATOM 3646 N N . PHE B 1 238 ? -4.555 -8.969 -16.281 1 98.69 238 PHE B N 1
ATOM 3647 C CA . PHE B 1 238 ? -5.711 -9.516 -15.586 1 98.69 238 PHE B CA 1
ATOM 3648 C C . PHE B 1 238 ? -7.008 -8.953 -16.156 1 98.69 238 PHE B C 1
ATOM 3650 O O . PHE B 1 238 ? -8.016 -9.656 -16.25 1 98.69 238 PHE B O 1
ATOM 3657 N N . ASP B 1 239 ? -7.016 -7.676 -16.578 1 98.25 239 ASP B N 1
ATOM 3658 C CA . ASP B 1 239 ? -8.195 -7.117 -17.234 1 98.25 239 ASP B CA 1
ATOM 3659 C C . ASP B 1 239 ? -8.539 -7.895 -18.5 1 98.25 239 ASP B C 1
ATOM 3661 O O . ASP B 1 239 ? -9.711 -8.156 -18.781 1 98.25 239 ASP B O 1
ATOM 3665 N N . ARG B 1 240 ? -7.516 -8.227 -19.219 1 98 240 ARG B N 1
ATOM 3666 C CA . ARG B 1 240 ? -7.703 -8.945 -20.469 1 98 240 ARG B CA 1
ATOM 3667 C C . ARG B 1 240 ? -8.188 -10.367 -20.219 1 98 240 ARG B C 1
ATOM 3669 O O . ARG B 1 240 ? -9.039 -10.883 -20.953 1 98 240 ARG B O 1
ATOM 3676 N N . ASN B 1 241 ? -7.711 -11.031 -19.188 1 98.44 241 ASN B N 1
ATOM 3677 C CA . ASN B 1 241 ? -7.906 -12.469 -19.062 1 98.44 241 ASN B CA 1
ATOM 3678 C C . ASN B 1 241 ? -8.992 -12.797 -18.047 1 98.44 241 ASN B C 1
ATOM 3680 O O . ASN B 1 241 ? -9.555 -13.891 -18.062 1 98.44 241 ASN B O 1
ATOM 3684 N N . LEU B 1 242 ? -9.203 -11.852 -17.094 1 97.81 242 LEU B N 1
ATOM 3685 C CA . LEU B 1 242 ? -10.141 -12.141 -16.016 1 97.81 242 LEU B CA 1
ATOM 3686 C C . LEU B 1 242 ? -11.344 -11.211 -16.078 1 97.81 242 LEU B C 1
ATOM 3688 O O . LEU B 1 242 ? -12.383 -11.477 -15.469 1 97.81 242 LEU B O 1
ATOM 3692 N N . GLY B 1 243 ? -11.125 -10.031 -16.641 1 84.62 243 GLY B N 1
ATOM 3693 C CA . GLY B 1 243 ? -12.156 -9.008 -16.656 1 84.62 243 GLY B CA 1
ATOM 3694 C C . GLY B 1 243 ? -13.414 -9.445 -17.375 1 84.62 243 GLY B C 1
ATOM 3695 O O . GLY B 1 243 ? -13.367 -10.266 -18.297 1 84.62 243 GLY B O 1
ATOM 3696 N N . ALA B 1 244 ? -14.641 -9.094 -16.734 1 67.5 244 ALA B N 1
ATOM 3697 C CA . ALA B 1 244 ? -15.945 -9.375 -17.344 1 67.5 244 ALA B CA 1
ATOM 3698 C C . ALA B 1 244 ? -16.141 -8.555 -18.609 1 67.5 244 ALA B C 1
ATOM 3700 O O . ALA B 1 244 ? -15.578 -7.469 -18.75 1 67.5 244 ALA B O 1
#

InterPro domains:
  IPR002925 Dienelactone hydrolase [PF01738] (20-240)
  IPR029058 Alpha/Beta hydrolase fold [G3DSA:3.40.50.1820] (6-241)
  IPR029058 Alpha/Beta hydrolase fold [SSF53474] (8-243)
  IPR051049 Dienelactone hydrolase-like enzyme [PTHR46623] (1-241)